Protein AF-A0A660XHB3-F1 (afdb_monomer)

Mean predicted aligned error: 6.77 Å

Structure (mmCIF, N/CA/C/O backbone):
data_AF-A0A660XHB3-F1
#
_entry.id   AF-A0A660XHB3-F1
#
loop_
_atom_site.group_PDB
_atom_site.id
_atom_site.type_symbol
_atom_site.label_atom_id
_atom_site.label_alt_id
_atom_site.label_comp_id
_atom_site.label_asym_id
_atom_site.label_entity_id
_atom_site.label_seq_id
_atom_site.pdbx_PDB_ins_code
_atom_site.Cartn_x
_atom_site.Cartn_y
_atom_site.Cartn_z
_atom_site.occupancy
_atom_site.B_iso_or_equiv
_atom_site.auth_seq_id
_atom_site.auth_comp_id
_atom_site.auth_asym_id
_atom_site.auth_atom_id
_atom_site.pdbx_PDB_model_num
ATOM 1 N N . MET A 1 1 ? -31.952 -1.035 19.970 1.00 78.12 1 MET A N 1
ATOM 2 C CA . MET A 1 1 ? -30.535 -1.435 19.932 1.00 78.12 1 MET A CA 1
ATOM 3 C C . MET A 1 1 ? -29.750 -0.550 20.889 1.00 78.12 1 MET A C 1
ATOM 5 O O . MET A 1 1 ? -30.081 0.628 20.996 1.00 78.12 1 MET A O 1
ATOM 9 N N . LYS A 1 2 ? -28.794 -1.115 21.624 1.00 84.69 2 LYS A N 1
ATOM 10 C CA . LYS A 1 2 ? -27.972 -0.428 22.631 1.00 84.69 2 LYS A CA 1
ATOM 11 C C . LYS A 1 2 ? -26.669 0.058 21.999 1.00 84.69 2 LYS A C 1
ATOM 13 O O . LYS A 1 2 ? -26.071 -0.654 21.197 1.00 84.69 2 LYS A O 1
ATOM 18 N N . THR A 1 3 ? -26.207 1.243 22.386 1.00 86.94 3 THR A N 1
ATOM 19 C CA . THR A 1 3 ? -24.963 1.832 21.870 1.00 86.94 3 THR A CA 1
ATOM 20 C C . THR A 1 3 ? -24.164 2.470 22.990 1.00 86.94 3 THR A C 1
ATOM 22 O O . THR A 1 3 ? -24.747 3.154 23.839 1.00 86.94 3 THR A O 1
ATOM 25 N N . SER A 1 4 ? -22.845 2.330 22.923 1.00 92.50 4 SER A N 1
ATOM 26 C CA . SER A 1 4 ? -21.916 3.070 23.775 1.00 92.50 4 SER A CA 1
ATOM 27 C C . SER A 1 4 ? -20.912 3.811 22.916 1.00 92.50 4 SER A C 1
ATOM 29 O O . SER A 1 4 ? -20.425 3.270 21.924 1.00 92.50 4 SER A O 1
ATOM 31 N N . ILE A 1 5 ? -20.590 5.032 23.327 1.00 95.44 5 ILE A N 1
ATOM 32 C CA . ILE A 1 5 ? -19.489 5.811 22.770 1.00 95.44 5 ILE A CA 1
ATOM 33 C C . ILE A 1 5 ? -18.332 5.730 23.752 1.00 95.44 5 ILE A C 1
ATOM 35 O O . ILE A 1 5 ? -18.497 6.018 24.939 1.00 95.44 5 ILE A O 1
ATOM 39 N N . LEU A 1 6 ? -17.180 5.306 23.262 1.00 95.00 6 LEU A N 1
ATOM 40 C CA . LEU A 1 6 ? -15.989 5.143 24.067 1.00 95.00 6 LEU A CA 1
ATOM 41 C C . LEU A 1 6 ? -15.092 6.374 23.966 1.00 95.00 6 LEU A C 1
ATOM 43 O O . LEU A 1 6 ? -14.787 6.822 22.872 1.00 95.00 6 LEU A O 1
ATOM 47 N N . PHE A 1 7 ? -14.589 6.859 25.094 1.00 94.38 7 PHE A N 1
ATOM 48 C CA . PHE A 1 7 ? -13.520 7.850 25.129 1.00 94.38 7 PHE A CA 1
ATOM 49 C C . PHE A 1 7 ? -12.374 7.365 26.007 1.00 94.38 7 PHE A C 1
ATOM 51 O O . PHE A 1 7 ? -12.594 6.719 27.033 1.00 94.38 7 PHE A O 1
ATOM 58 N N . ILE A 1 8 ? -11.151 7.715 25.617 1.00 92.56 8 ILE A N 1
ATOM 59 C CA . ILE A 1 8 ? -9.947 7.437 26.394 1.00 92.56 8 ILE A CA 1
ATOM 60 C C . ILE A 1 8 ? -9.365 8.753 26.889 1.00 92.56 8 ILE A C 1
ATOM 62 O O . ILE A 1 8 ? -9.143 9.668 26.103 1.00 92.56 8 ILE A O 1
ATOM 66 N N . ALA A 1 9 ? -9.136 8.835 28.195 1.00 93.19 9 ALA A N 1
ATOM 67 C CA . ALA A 1 9 ? -8.546 9.974 28.871 1.00 93.19 9 ALA A CA 1
ATOM 68 C C . ALA A 1 9 ? -7.158 9.613 29.377 1.00 93.19 9 ALA A C 1
ATOM 70 O O . ALA A 1 9 ? -7.010 8.657 30.132 1.00 93.19 9 ALA A O 1
ATOM 71 N N . SER A 1 10 ? -6.159 10.412 29.023 1.00 92.00 10 SER A N 1
ATOM 72 C CA . SER A 1 10 ? -4.775 10.180 29.423 1.00 92.00 10 SER A CA 1
ATOM 73 C C . SER A 1 10 ? -4.049 11.494 29.631 1.00 92.00 10 SER A C 1
ATOM 75 O O . SER A 1 10 ? -4.343 12.490 28.972 1.00 92.00 10 SER A O 1
ATOM 77 N N . LYS A 1 11 ? -3.072 11.499 30.540 1.00 90.31 11 LYS A N 1
ATOM 78 C CA . LYS A 1 11 ? -2.203 12.667 30.745 1.00 90.31 11 LYS A CA 1
ATOM 79 C C . LYS A 1 11 ? -1.270 12.915 29.563 1.00 90.31 11 LYS A C 1
ATOM 81 O O . LYS A 1 11 ? -0.800 14.035 29.409 1.00 90.31 11 LYS A O 1
ATOM 86 N N . SER A 1 12 ? -1.029 11.888 28.752 1.00 90.12 12 SER A N 1
ATOM 87 C CA . SER A 1 12 ? -0.174 11.968 27.572 1.00 90.12 12 SER A CA 1
ATOM 88 C C . SER A 1 12 ? -0.901 12.522 26.343 1.00 90.12 12 SER A C 1
ATOM 90 O O . SER A 1 12 ? -0.272 12.653 25.301 1.00 90.12 12 SER A O 1
ATOM 92 N N . ASP A 1 13 ? -2.198 12.851 26.435 1.00 90.88 13 ASP A N 1
ATOM 93 C CA . ASP A 1 13 ? -2.937 13.470 25.328 1.00 90.88 13 ASP A CA 1
ATOM 94 C C . ASP A 1 13 ? -2.405 14.895 25.048 1.00 90.88 13 ASP A C 1
ATOM 96 O O . ASP A 1 13 ? -2.606 15.798 25.871 1.00 90.88 13 ASP A O 1
ATOM 100 N N . PRO A 1 14 ? -1.771 15.146 23.883 1.00 90.19 14 PRO A N 1
ATOM 101 C CA . PRO A 1 14 ? -1.201 16.449 23.541 1.00 90.19 14 PRO A CA 1
ATOM 102 C C . PRO A 1 14 ? -2.255 17.531 23.252 1.00 90.19 14 PRO A C 1
ATOM 104 O O . PRO A 1 14 ? -1.892 18.694 23.050 1.00 90.19 14 PRO A O 1
ATOM 107 N N . ASN A 1 15 ? -3.539 17.163 23.199 1.00 90.94 15 ASN A N 1
ATOM 108 C CA . ASN A 1 15 ? -4.671 18.067 22.980 1.00 90.94 15 ASN A CA 1
ATOM 109 C C . ASN A 1 15 ? -5.307 18.550 24.294 1.00 90.94 15 ASN A C 1
ATOM 111 O O . ASN A 1 15 ? -6.073 19.514 24.291 1.00 90.94 15 ASN A O 1
ATOM 115 N N . GLY A 1 16 ? -4.967 17.913 25.419 1.00 90.88 16 GLY A N 1
ATOM 116 C CA . GLY A 1 16 ? -5.425 18.287 26.753 1.00 90.88 16 GLY A CA 1
ATOM 117 C C . GLY A 1 16 ? -6.802 17.732 27.141 1.00 90.88 16 GLY A C 1
ATOM 118 O O . GLY A 1 16 ? -7.734 17.612 26.344 1.00 90.88 16 GLY A O 1
ATOM 119 N N . LEU A 1 17 ? -6.953 17.444 28.437 1.00 92.50 17 LEU A N 1
ATOM 120 C CA . LEU A 1 17 ? -8.154 16.816 29.003 1.00 92.50 17 LEU A CA 1
ATOM 121 C C . LEU A 1 17 ? -9.414 17.699 28.931 1.00 92.50 17 LEU A C 1
ATOM 123 O O . LEU A 1 17 ? -10.524 17.168 28.877 1.00 92.50 17 LEU A O 1
ATOM 127 N N . ASP A 1 18 ? -9.272 19.027 28.898 1.00 92.31 18 ASP A N 1
ATOM 128 C CA . ASP A 1 18 ? -10.411 19.952 28.819 1.00 92.31 18 ASP A CA 1
ATOM 129 C C . ASP A 1 18 ? -11.141 19.863 27.472 1.00 92.31 18 ASP A C 1
ATOM 131 O O . ASP A 1 18 ? -12.378 19.895 27.425 1.00 92.31 18 ASP A O 1
ATOM 135 N N . GLN A 1 19 ? -10.398 19.669 26.375 1.00 91.94 19 GLN A N 1
ATOM 136 C CA . GLN A 1 19 ? -10.985 19.434 25.054 1.00 91.94 19 GLN A CA 1
ATOM 137 C C . GLN A 1 19 ? -11.798 18.135 25.051 1.00 91.94 19 GLN A C 1
ATOM 139 O O . GLN A 1 19 ? -12.943 18.106 24.583 1.00 91.94 19 GLN A O 1
ATOM 144 N N . LEU A 1 20 ? -11.228 17.063 25.606 1.00 93.69 20 LEU A N 1
ATOM 145 C CA . LEU A 1 20 ? -11.893 15.769 25.712 1.00 93.69 20 LEU A CA 1
ATOM 146 C C . LEU A 1 20 ? -13.160 15.859 26.573 1.00 93.69 20 LEU A C 1
ATOM 148 O O . LEU A 1 20 ? -14.228 15.397 26.163 1.00 93.69 20 LEU A O 1
ATOM 152 N N . LYS A 1 21 ? -13.080 16.524 27.732 1.00 94.00 21 LYS A N 1
ATOM 153 C CA . LYS A 1 21 ? -14.231 16.754 28.616 1.00 94.00 21 LYS A CA 1
ATOM 154 C C . LYS A 1 21 ? -15.351 17.509 27.901 1.00 94.00 21 LYS A C 1
ATOM 156 O O . LYS A 1 21 ? -16.509 17.095 27.982 1.00 94.00 21 LYS A O 1
ATOM 161 N N . THR A 1 22 ? -15.005 18.567 27.170 1.00 93.25 22 THR A N 1
ATOM 162 C CA . THR A 1 22 ? -15.951 19.359 26.367 1.00 93.25 22 THR A CA 1
ATOM 163 C C . THR A 1 22 ? -16.611 18.504 25.284 1.00 93.25 22 THR A C 1
ATOM 165 O O . THR A 1 22 ? -17.827 18.553 25.099 1.00 93.25 22 THR A O 1
ATOM 168 N N . THR A 1 23 ? -15.830 17.663 24.606 1.00 94.12 23 THR A N 1
ATOM 169 C CA . THR A 1 23 ? -16.324 16.741 23.572 1.00 94.12 23 THR A CA 1
ATOM 170 C C . THR A 1 23 ? -17.323 15.734 24.142 1.00 94.12 23 THR A C 1
ATOM 172 O O . THR A 1 23 ? -18.396 15.531 23.565 1.00 94.12 23 THR A O 1
ATOM 175 N N . ILE A 1 24 ? -17.026 15.152 25.308 1.00 95.56 24 ILE A N 1
ATOM 176 C CA . ILE A 1 24 ? -17.919 14.214 26.002 1.00 95.56 24 ILE A CA 1
ATOM 177 C C . ILE A 1 24 ? -19.218 14.908 26.429 1.00 95.56 24 ILE A C 1
ATOM 179 O O . ILE A 1 24 ? -20.302 14.389 26.163 1.00 95.56 24 ILE A O 1
ATOM 183 N N . GLN A 1 25 ? -19.129 16.088 27.054 1.00 95.06 25 GLN A N 1
ATOM 184 C CA . GLN A 1 25 ? -20.309 16.855 27.475 1.00 95.06 25 GLN A CA 1
ATOM 185 C C . GLN A 1 25 ? -21.210 17.187 26.287 1.00 95.06 25 GLN A C 1
ATOM 187 O O . GLN A 1 25 ? -22.397 16.869 26.314 1.00 95.06 25 GLN A O 1
ATOM 192 N N . ARG A 1 26 ? -20.631 17.722 25.208 1.00 95.00 26 ARG A N 1
ATOM 193 C CA . ARG A 1 26 ? -21.361 18.026 23.975 1.00 95.00 26 ARG A CA 1
ATOM 194 C C . ARG A 1 26 ? -22.016 16.781 23.382 1.00 95.00 26 ARG A C 1
ATOM 196 O O . ARG A 1 26 ? -23.163 16.843 22.950 1.00 95.00 26 ARG A O 1
ATOM 203 N N . THR A 1 27 ? -21.321 15.646 23.381 1.00 95.19 27 THR A N 1
ATOM 204 C CA . THR A 1 27 ? -21.877 14.372 22.901 1.00 95.19 27 THR A CA 1
ATOM 205 C C . THR A 1 27 ? -23.100 13.966 23.721 1.00 95.19 27 THR A C 1
ATOM 207 O O . THR A 1 27 ? -24.143 13.648 23.154 1.00 95.19 27 THR A O 1
ATOM 210 N N . LEU A 1 28 ? -23.018 14.030 25.051 1.00 95.19 28 LEU A N 1
ATOM 211 C CA . LEU A 1 28 ? -24.138 13.712 25.941 1.00 95.19 28 LEU A CA 1
ATOM 212 C C . LEU A 1 28 ? -25.324 14.669 25.751 1.00 95.19 28 LEU A C 1
ATOM 214 O O . LEU A 1 28 ? -26.469 14.224 25.782 1.00 95.19 28 LEU A O 1
ATOM 218 N N . GLU A 1 29 ? -25.067 15.955 25.510 1.00 95.44 29 GLU A N 1
ATOM 219 C CA . GLU A 1 29 ? -26.102 16.970 25.257 1.00 95.44 29 GLU A CA 1
ATOM 220 C C . GLU A 1 29 ? -26.845 16.770 23.937 1.00 95.44 29 GLU A C 1
ATOM 222 O O . GLU A 1 29 ? -28.028 17.087 23.851 1.00 95.44 29 GLU A O 1
ATOM 227 N N . ASN A 1 30 ? -26.171 16.232 22.920 1.00 95.56 30 ASN A N 1
ATOM 228 C CA . ASN A 1 30 ? -26.713 16.108 21.564 1.00 95.56 30 ASN A CA 1
ATOM 229 C C . ASN A 1 30 ? -27.188 14.684 21.217 1.00 95.56 30 ASN A C 1
ATOM 231 O O . ASN A 1 30 ? -27.621 14.422 20.089 1.00 95.56 30 ASN A O 1
ATOM 235 N N . THR A 1 31 ? -27.124 13.754 22.173 1.00 94.06 31 THR A N 1
ATOM 236 C CA . THR A 1 31 ? -27.539 12.353 22.005 1.00 94.06 31 THR A CA 1
ATOM 237 C C . THR A 1 31 ? -28.646 11.966 22.982 1.00 94.06 31 THR A C 1
ATOM 239 O O . THR A 1 31 ? -28.747 12.512 24.081 1.00 94.06 31 THR A O 1
ATOM 242 N N . SER A 1 32 ? -29.471 10.996 22.581 1.00 89.06 32 SER A N 1
ATOM 243 C CA . SER A 1 32 ? -30.588 10.489 23.389 1.00 89.06 32 SER A CA 1
ATOM 244 C C . SER A 1 32 ? -30.149 9.889 24.732 1.00 89.06 32 SER A C 1
ATOM 246 O O . SER A 1 32 ? -29.011 9.447 24.887 1.00 89.06 32 SER A O 1
ATOM 248 N N . GLU A 1 33 ? -31.082 9.762 25.679 1.00 85.62 33 GLU A N 1
ATOM 249 C CA . GLU A 1 33 ? -30.834 9.131 26.987 1.00 85.62 33 GLU A CA 1
ATOM 250 C C . GLU A 1 33 ? -30.360 7.670 26.892 1.00 85.62 33 GLU A C 1
ATOM 252 O O . GLU A 1 33 ? -29.660 7.186 27.780 1.00 85.62 33 GLU A O 1
ATOM 257 N N . ASN A 1 34 ? -30.669 6.990 25.784 1.00 84.38 34 ASN A N 1
ATOM 258 C CA . ASN A 1 34 ? -30.240 5.615 25.517 1.00 84.38 34 ASN A CA 1
ATOM 259 C C . ASN A 1 34 ? -28.763 5.505 25.103 1.00 84.38 34 ASN A C 1
ATOM 261 O O . ASN A 1 34 ? -28.217 4.401 25.062 1.00 84.38 34 ASN A O 1
ATOM 265 N N . THR A 1 35 ? -28.109 6.624 24.786 1.00 89.25 35 THR A N 1
ATOM 266 C CA . THR A 1 35 ? -26.690 6.654 24.428 1.00 89.25 35 THR A CA 1
ATOM 267 C C . THR A 1 35 ? -25.849 6.733 25.696 1.00 89.25 35 THR A C 1
ATOM 269 O O .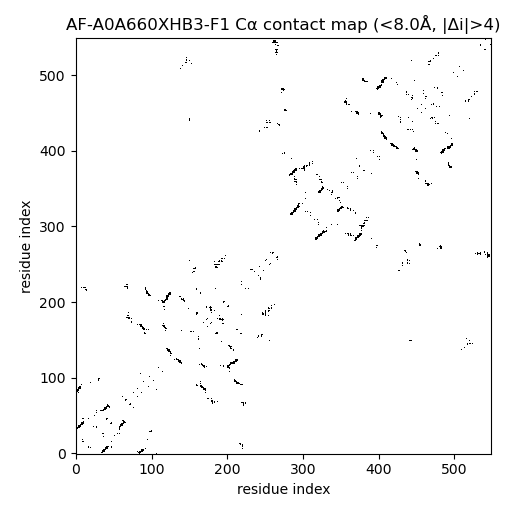 THR A 1 35 ? -25.853 7.757 26.393 1.00 89.25 35 THR A O 1
ATOM 272 N N . LYS A 1 36 ? -25.112 5.653 25.973 1.00 93.31 36 LYS A N 1
ATOM 273 C CA . LYS A 1 36 ? -24.136 5.586 27.062 1.00 93.31 36 LYS A CA 1
ATOM 274 C C . LYS A 1 36 ? -22.763 6.057 26.594 1.00 93.31 36 LYS A C 1
ATOM 276 O O . LYS A 1 36 ? -22.396 5.896 25.432 1.00 93.31 36 LYS A O 1
ATOM 281 N N . VAL A 1 37 ? -21.998 6.610 27.521 1.00 94.81 37 VAL A N 1
ATOM 282 C CA . VAL A 1 37 ? -20.594 6.959 27.337 1.00 94.81 37 VAL A CA 1
ATOM 283 C C . VAL A 1 37 ? -19.759 6.110 28.282 1.00 94.81 37 VAL A C 1
ATOM 285 O O . VAL A 1 37 ? -20.022 6.074 29.484 1.00 94.81 37 VAL A O 1
ATOM 288 N N . VAL A 1 38 ? -18.750 5.438 27.740 1.00 95.06 38 VAL A N 1
ATOM 289 C CA . VAL A 1 38 ? -17.743 4.720 28.520 1.00 95.06 38 VAL A CA 1
ATOM 290 C C . VAL A 1 38 ? -16.453 5.525 28.467 1.00 95.06 38 VAL A C 1
ATOM 292 O O . VAL A 1 38 ? -15.982 5.863 27.385 1.00 95.06 38 VAL A O 1
ATOM 295 N N . ILE A 1 39 ? -15.893 5.855 29.627 1.00 94.06 39 ILE A N 1
ATOM 296 C CA . ILE A 1 39 ? -14.625 6.578 29.741 1.00 94.06 39 ILE A CA 1
ATOM 297 C C . ILE A 1 39 ? -13.586 5.638 30.340 1.00 94.06 39 ILE A C 1
ATOM 299 O O . ILE A 1 39 ? -13.764 5.142 31.454 1.00 94.06 39 ILE A O 1
ATOM 303 N N . VAL A 1 40 ? -12.483 5.442 29.628 1.00 93.25 40 VAL A N 1
ATOM 304 C CA . VAL A 1 40 ? -11.298 4.755 30.145 1.00 93.25 40 VAL A CA 1
ATOM 305 C C . VAL A 1 40 ? -10.297 5.809 30.564 1.00 93.25 40 VAL A C 1
ATOM 307 O O . VAL A 1 40 ? -9.858 6.602 29.736 1.00 93.25 40 VAL A O 1
ATOM 310 N N . SER A 1 41 ? -9.950 5.841 31.844 1.00 92.44 41 SER A N 1
ATOM 311 C CA . SER A 1 41 ? -8.919 6.748 32.348 1.00 92.44 41 SER A CA 1
ATOM 312 C C . SER A 1 41 ? -7.589 6.012 32.510 1.00 92.44 41 SER A C 1
ATOM 314 O O . SER A 1 41 ? -7.467 5.104 33.333 1.00 92.44 41 SER A O 1
ATOM 316 N N . GLU A 1 42 ? -6.590 6.413 31.734 1.00 90.44 42 GLU A N 1
ATOM 317 C CA . GLU A 1 42 ? -5.248 5.839 31.746 1.00 90.44 42 GLU A CA 1
ATOM 318 C C . GLU A 1 42 ? -4.468 6.242 32.996 1.00 90.44 42 GLU A C 1
ATOM 320 O O . GLU A 1 42 ? -4.306 7.426 33.294 1.00 90.44 42 GLU A O 1
ATOM 325 N N . GLY A 1 43 ? -3.974 5.265 33.751 1.00 84.31 43 GLY A N 1
ATOM 326 C CA . GLY A 1 43 ? -3.089 5.478 34.899 1.00 84.31 43 GLY A CA 1
ATOM 327 C C . GLY A 1 43 ? -3.725 6.145 36.128 1.00 84.31 43 GLY A C 1
ATOM 328 O O . GLY A 1 43 ? -3.125 6.138 37.201 1.00 84.31 43 GLY A O 1
ATOM 329 N N . SER A 1 44 ? -4.933 6.716 36.042 1.00 85.19 44 SER A N 1
ATOM 330 C CA . SER A 1 44 ? -5.609 7.315 37.201 1.00 85.19 44 SER A CA 1
ATOM 331 C C . SER A 1 44 ? -7.129 7.335 37.073 1.00 85.19 44 SER A C 1
ATOM 333 O O . SER A 1 44 ? -7.677 7.765 36.067 1.00 85.19 44 SER A O 1
ATOM 335 N N . ASN A 1 45 ? -7.829 6.999 38.158 1.00 83.62 45 ASN A N 1
ATOM 336 C CA . ASN A 1 45 ? -9.290 7.098 38.269 1.00 83.62 45 ASN A CA 1
ATOM 337 C C . ASN A 1 45 ? -9.834 8.539 38.378 1.00 83.62 45 ASN A C 1
ATOM 339 O O . ASN A 1 45 ? -11.046 8.733 38.489 1.00 83.62 45 ASN A O 1
ATOM 343 N N . ASN A 1 46 ? -8.961 9.551 38.386 1.00 80.75 46 ASN A N 1
ATOM 344 C CA . ASN A 1 46 ? -9.319 10.943 38.664 1.00 80.75 46 ASN A CA 1
ATOM 345 C C . ASN A 1 46 ? -9.184 11.885 37.459 1.00 80.75 46 ASN A C 1
ATOM 347 O O . ASN A 1 46 ? -9.427 13.078 37.629 1.00 80.75 46 ASN A O 1
ATOM 351 N N . LEU A 1 47 ? -8.812 11.392 36.270 1.00 85.44 47 LEU A N 1
ATOM 352 C CA . LEU A 1 47 ? -8.497 12.259 35.123 1.00 85.44 47 LEU A CA 1
ATOM 353 C C . LEU A 1 47 ? -9.690 13.084 34.634 1.00 85.44 47 LEU A C 1
ATOM 355 O O . LEU A 1 47 ? -9.558 14.284 34.416 1.00 85.44 47 LEU A O 1
ATOM 359 N N . LEU A 1 48 ? -10.860 12.461 34.493 1.00 83.19 48 LEU A N 1
ATOM 360 C CA . LEU A 1 48 ? -12.082 13.129 34.046 1.00 83.19 48 LEU A CA 1
ATOM 361 C C . LEU A 1 48 ? -13.188 12.984 35.086 1.00 83.19 48 LEU A C 1
ATOM 363 O O . LEU A 1 48 ? -14.074 12.144 34.967 1.00 83.19 48 LEU A O 1
ATOM 367 N N . LYS A 1 49 ? -13.146 13.823 36.122 1.00 76.88 49 LYS A N 1
ATOM 368 C CA . LYS A 1 49 ? -14.205 13.896 37.138 1.00 76.88 49 LYS A CA 1
ATOM 369 C C . LYS A 1 49 ? -15.128 15.099 36.936 1.00 76.88 49 LYS A C 1
ATOM 371 O O . LYS A 1 49 ? -14.832 16.038 36.187 1.00 76.88 49 LYS A O 1
ATOM 376 N N . ASN A 1 50 ? -16.246 15.075 37.663 1.00 82.38 50 ASN A N 1
ATOM 377 C CA . ASN A 1 50 ? -17.182 16.194 37.801 1.00 82.38 50 ASN A CA 1
ATOM 378 C C . ASN A 1 50 ? -17.897 16.547 36.486 1.00 82.38 50 ASN A C 1
ATOM 380 O O . ASN A 1 50 ? -17.820 17.680 36.002 1.00 82.38 50 ASN A O 1
ATOM 384 N N . PHE A 1 51 ? -18.565 15.561 35.885 1.00 88.12 51 PHE A N 1
ATOM 385 C CA . PHE A 1 51 ? -19.596 15.824 34.880 1.00 88.12 51 PHE A CA 1
ATOM 386 C C . PHE A 1 51 ? -20.888 16.292 35.573 1.00 88.12 51 PHE A C 1
ATOM 388 O O . PHE A 1 51 ? -21.129 15.889 36.712 1.00 88.12 51 PHE A O 1
ATOM 395 N N . PRO A 1 52 ? -21.722 17.124 34.919 1.00 89.94 52 PRO A N 1
ATOM 396 C CA . PRO A 1 52 ? -23.028 17.511 35.452 1.00 89.94 52 PRO A CA 1
ATOM 397 C C . PRO A 1 52 ? -23.849 16.297 35.919 1.00 89.94 52 PRO A C 1
ATOM 399 O O . PRO A 1 52 ? -23.922 15.303 35.197 1.00 89.94 52 PRO A O 1
ATOM 402 N N . GLU A 1 53 ? -24.512 16.389 37.080 1.00 88.12 53 GLU A N 1
ATOM 403 C CA . GLU A 1 53 ? -25.265 15.266 37.681 1.00 88.12 53 GLU A CA 1
ATOM 404 C C . GLU A 1 53 ? -26.313 14.667 36.725 1.00 88.12 53 GLU A C 1
ATOM 406 O O . GLU A 1 53 ? -26.507 13.453 36.714 1.00 88.12 53 GLU A O 1
ATOM 411 N N . LYS A 1 54 ? -26.894 15.482 35.827 1.00 91.44 54 LYS A N 1
ATOM 412 C CA . LYS A 1 54 ? -27.817 15.024 34.769 1.00 91.44 54 LYS A CA 1
ATOM 413 C C . LYS A 1 54 ? -27.244 13.924 33.859 1.00 91.44 54 LYS A C 1
ATOM 415 O O . LYS A 1 54 ? -28.008 13.193 33.241 1.00 91.44 54 LYS A O 1
ATOM 420 N N . PHE A 1 55 ? -25.920 13.783 33.763 1.00 92.00 55 PHE A N 1
ATOM 421 C CA . PHE A 1 55 ? -25.266 12.780 32.914 1.00 92.00 55 PHE A CA 1
ATOM 422 C C . PHE A 1 55 ? -24.753 11.553 33.660 1.00 92.00 55 PHE A C 1
ATOM 424 O O . PHE A 1 55 ? -24.300 10.601 33.026 1.00 92.00 55 PHE A O 1
ATOM 431 N N . LYS A 1 56 ? -24.836 11.534 34.990 1.00 88.00 56 LYS A N 1
ATOM 432 C CA . LYS A 1 56 ? -24.204 10.508 35.826 1.00 88.00 56 LYS A CA 1
ATOM 433 C C . LYS A 1 56 ? -24.660 9.085 35.502 1.00 88.00 56 LYS A C 1
ATOM 435 O O . LYS A 1 56 ? -23.840 8.179 35.487 1.00 88.00 56 LYS A O 1
ATOM 440 N N . LEU A 1 57 ? -25.939 8.897 35.171 1.00 89.88 57 LEU A N 1
ATOM 441 C CA . LEU A 1 57 ? -26.499 7.589 34.795 1.00 89.88 57 LEU A CA 1
ATOM 442 C C . LEU A 1 57 ? -26.115 7.133 33.378 1.00 89.88 57 LEU A C 1
ATOM 444 O O . LEU A 1 57 ? -26.284 5.964 33.033 1.00 89.88 57 LEU A O 1
ATOM 448 N N . ARG A 1 58 ? -25.611 8.051 32.549 1.00 92.25 58 ARG A N 1
ATOM 449 C CA . ARG A 1 58 ? -25.205 7.790 31.163 1.00 92.25 58 ARG A CA 1
ATOM 450 C C . ARG A 1 58 ? -23.704 7.565 31.025 1.00 92.25 58 ARG A C 1
ATOM 452 O O . ARG A 1 58 ? -23.269 7.157 29.953 1.00 92.25 58 ARG A O 1
ATOM 459 N N . ILE A 1 59 ? -22.926 7.813 32.076 1.00 92.88 59 ILE A N 1
ATOM 460 C CA . ILE A 1 59 ? -21.472 7.672 32.070 1.00 92.88 59 ILE A CA 1
ATOM 461 C C . ILE A 1 59 ? -21.087 6.436 32.880 1.00 92.88 59 ILE A C 1
ATOM 463 O O . ILE A 1 59 ? -21.471 6.284 34.035 1.00 92.88 59 ILE A O 1
ATOM 467 N N . SER A 1 60 ? -20.293 5.559 32.279 1.00 92.12 60 SER A N 1
ATOM 468 C CA . SER A 1 60 ? -19.569 4.496 32.972 1.00 92.12 60 SER A CA 1
ATOM 469 C C . SER A 1 60 ? -18.080 4.798 32.879 1.00 92.12 60 SER A C 1
ATOM 471 O O . SER A 1 60 ? -17.595 5.199 31.823 1.00 92.12 60 SER A O 1
ATOM 473 N N . MET A 1 61 ? -17.353 4.645 33.981 1.00 90.38 61 MET A N 1
ATOM 474 C CA . MET A 1 61 ? -15.921 4.921 34.028 1.00 90.38 61 MET A CA 1
ATOM 475 C C . MET A 1 61 ? -15.170 3.685 34.494 1.00 90.38 61 MET A C 1
ATOM 477 O O . MET A 1 61 ? -15.574 3.049 35.465 1.00 90.38 61 MET A O 1
ATOM 481 N N . THR A 1 62 ? -14.053 3.412 33.835 1.00 91.94 62 THR A N 1
ATOM 482 C CA . THR A 1 62 ? -13.035 2.475 34.302 1.00 91.94 62 THR A CA 1
ATOM 483 C C . THR A 1 62 ? -11.666 3.145 34.255 1.00 91.94 62 THR A C 1
ATOM 485 O O . THR A 1 62 ? -11.492 4.202 33.635 1.00 91.94 62 THR A O 1
ATOM 488 N N . TYR A 1 63 ? -10.699 2.575 34.961 1.00 91.69 63 TYR A N 1
ATOM 489 C CA . TYR A 1 63 ? -9.336 3.082 35.001 1.00 91.69 63 TYR A CA 1
ATOM 490 C C . TYR A 1 63 ? -8.334 1.939 35.035 1.00 91.69 63 TYR A C 1
ATOM 492 O O . TYR A 1 63 ? -8.599 0.870 35.581 1.00 91.69 63 TYR A O 1
ATOM 500 N N . GLY A 1 64 ? -7.156 2.190 34.485 1.00 89.81 64 GLY A N 1
ATOM 501 C CA . GLY A 1 64 ? -6.080 1.218 34.489 1.00 89.81 64 GLY A CA 1
ATOM 502 C C . GLY A 1 64 ? -4.905 1.678 33.656 1.00 89.81 64 GLY A C 1
ATOM 503 O O . GLY A 1 64 ? -4.967 2.697 32.973 1.00 89.81 64 GLY A O 1
ATOM 504 N N . THR A 1 65 ? -3.837 0.902 33.721 1.00 90.06 65 THR A N 1
ATOM 505 C CA . THR A 1 65 ? -2.695 1.030 32.822 1.00 90.06 65 THR A CA 1
ATOM 506 C C . THR A 1 65 ? -2.813 -0.059 31.767 1.00 90.06 65 THR A C 1
ATOM 508 O O . THR A 1 65 ? -3.098 -1.214 32.094 1.00 90.06 65 THR A O 1
ATOM 511 N N . TYR A 1 66 ? -2.654 0.308 30.503 1.00 92.50 66 TYR A N 1
ATOM 512 C CA . TYR A 1 66 ? -2.764 -0.612 29.380 1.00 92.50 66 TYR A CA 1
ATOM 513 C C . TYR A 1 66 ? -1.625 -0.366 28.404 1.00 92.50 66 TYR A C 1
ATOM 515 O O . TYR A 1 66 ? -1.184 0.762 28.208 1.00 92.50 66 TYR A O 1
ATOM 523 N N . LYS A 1 67 ? -1.181 -1.450 27.767 1.00 91.69 67 LYS A N 1
ATOM 524 C CA . LYS A 1 67 ? -0.118 -1.414 26.763 1.00 91.69 67 LYS A CA 1
ATOM 525 C C . LYS A 1 67 ? -0.485 -0.518 25.578 1.00 91.69 67 LYS A C 1
ATOM 527 O O . LYS A 1 67 ? 0.337 0.252 25.110 1.00 91.69 67 LYS A O 1
ATOM 532 N N . ASN A 1 68 ? -1.714 -0.648 25.081 1.00 92.19 68 ASN A N 1
ATOM 533 C CA . ASN A 1 68 ? -2.202 0.051 23.898 1.00 92.19 68 ASN A CA 1
ATOM 534 C C . ASN A 1 68 ? -3.733 0.157 23.899 1.00 92.19 68 ASN A C 1
ATOM 536 O O . ASN A 1 68 ? -4.421 -0.407 24.760 1.00 92.19 68 ASN A O 1
ATOM 540 N N . PHE A 1 69 ? -4.255 0.859 22.893 1.00 91.62 69 PHE A N 1
ATOM 541 C CA . PHE A 1 69 ? -5.683 1.038 22.654 1.00 91.62 69 PHE A CA 1
ATOM 542 C C . PHE A 1 69 ? -6.461 -0.289 22.653 1.00 91.62 69 PHE A C 1
ATOM 544 O O . PHE A 1 69 ? -7.486 -0.402 23.324 1.00 91.62 69 PHE A O 1
ATOM 551 N N . SER A 1 70 ? -5.974 -1.312 21.944 1.00 93.75 70 SER A N 1
ATOM 552 C CA . SER A 1 70 ? -6.638 -2.619 21.838 1.00 93.75 70 SER A CA 1
ATOM 553 C C . SER A 1 70 ? -6.853 -3.285 23.200 1.00 93.75 70 SER A C 1
ATOM 555 O O . SER A 1 70 ? -7.974 -3.701 23.509 1.00 93.75 70 SER A O 1
ATOM 557 N N . ARG A 1 71 ? -5.821 -3.319 24.058 1.00 94.38 71 ARG A N 1
ATOM 558 C CA . ARG A 1 71 ? -5.933 -3.870 25.421 1.00 94.38 71 ARG A CA 1
ATOM 559 C C . ARG A 1 71 ? -6.972 -3.117 26.252 1.00 94.38 71 ARG A C 1
ATOM 561 O O . ARG A 1 71 ? -7.708 -3.749 27.010 1.00 94.38 71 ARG A O 1
ATOM 568 N N . ALA A 1 72 ? -7.059 -1.792 26.104 1.00 93.31 72 ALA A N 1
ATOM 569 C CA . ALA A 1 72 ? -8.069 -0.995 26.797 1.00 93.31 72 ALA A CA 1
ATOM 570 C C . ALA A 1 72 ? -9.491 -1.452 26.427 1.00 93.31 72 ALA A C 1
ATOM 572 O O . ALA A 1 72 ? -10.304 -1.682 27.317 1.00 93.31 72 ALA A O 1
ATOM 573 N N . ILE A 1 73 ? -9.780 -1.673 25.139 1.00 94.12 73 ILE A N 1
ATOM 574 C CA . ILE A 1 73 ? -11.092 -2.168 24.682 1.00 94.12 73 ILE A CA 1
ATOM 575 C C . ILE A 1 73 ? -11.425 -3.533 25.280 1.00 94.12 73 ILE A C 1
ATOM 577 O O . ILE A 1 73 ? -12.522 -3.727 25.810 1.00 94.12 73 ILE A O 1
ATOM 581 N N . LEU A 1 74 ? -10.480 -4.471 25.214 1.00 94.50 74 LEU A N 1
ATOM 582 C CA . LEU A 1 74 ? -10.677 -5.827 25.727 1.00 94.50 74 LEU A CA 1
ATOM 583 C C . LEU A 1 74 ? -10.928 -5.827 27.233 1.00 94.50 74 LEU A C 1
ATOM 585 O O . LEU A 1 74 ? -11.804 -6.543 27.708 1.00 94.50 74 LEU A O 1
ATOM 589 N N . LYS A 1 75 ? -10.242 -4.962 27.982 1.00 92.38 75 LYS A N 1
ATOM 590 C CA . LYS A 1 75 ? -10.461 -4.821 29.421 1.00 92.38 75 LYS A CA 1
ATOM 591 C C . LYS A 1 75 ? -11.882 -4.356 29.756 1.00 92.38 75 LYS A C 1
ATOM 593 O O . LYS A 1 75 ? -12.514 -4.904 30.654 1.00 92.38 75 LYS A O 1
ATOM 598 N N . ILE A 1 76 ? -12.413 -3.386 29.015 1.00 92.31 76 ILE A N 1
ATOM 599 C CA . ILE A 1 76 ? -13.794 -2.905 29.198 1.00 92.31 76 ILE A CA 1
ATOM 600 C C . ILE A 1 76 ? -14.802 -4.017 28.871 1.00 92.31 76 ILE A C 1
ATOM 602 O O . ILE A 1 76 ? -15.826 -4.151 29.547 1.00 92.31 76 ILE A O 1
ATOM 606 N N . GLN A 1 77 ? -14.511 -4.821 27.843 1.00 92.69 77 GLN A N 1
ATOM 607 C CA . GLN A 1 77 ? -15.304 -5.999 27.496 1.00 92.69 77 GLN A CA 1
ATOM 608 C C . GLN A 1 77 ? -15.288 -7.037 28.634 1.00 92.69 77 GLN A C 1
ATOM 610 O O . GLN A 1 77 ? -16.352 -7.523 29.015 1.00 92.69 77 GLN A O 1
ATOM 615 N N . GLU A 1 78 ? -14.115 -7.338 29.205 1.00 92.38 78 GLU A N 1
ATOM 616 C CA . GLU A 1 78 ? -13.935 -8.248 30.353 1.00 92.38 78 GLU A CA 1
ATOM 617 C C . GLU A 1 78 ? -14.708 -7.778 31.598 1.00 92.38 78 GLU A C 1
ATOM 619 O O . GLU A 1 78 ? -15.266 -8.593 32.328 1.00 92.38 78 GLU A O 1
ATOM 624 N N . GLU A 1 79 ? -14.781 -6.466 31.827 1.00 92.56 79 GLU A N 1
ATOM 625 C CA . GLU A 1 79 ? -15.530 -5.857 32.937 1.00 92.56 79 GLU A CA 1
ATOM 626 C C . GLU A 1 79 ? -17.050 -5.816 32.706 1.00 92.56 79 GLU A C 1
ATOM 628 O O . GLU A 1 79 ? -17.800 -5.360 33.569 1.00 92.56 79 GLU A O 1
ATOM 633 N N . GLY A 1 80 ? -17.529 -6.281 31.547 1.00 90.44 80 GLY A N 1
ATOM 634 C CA . GLY A 1 80 ? -18.954 -6.299 31.216 1.00 90.44 80 GLY A CA 1
ATOM 635 C C . GLY A 1 80 ? -19.545 -4.911 30.954 1.00 90.44 80 GLY A C 1
ATOM 636 O O . GLY A 1 80 ? -20.765 -4.742 30.971 1.00 90.44 80 GLY A O 1
ATOM 637 N N . LEU A 1 81 ? -18.703 -3.909 30.688 1.00 89.06 81 LEU A N 1
ATOM 638 C CA . LEU A 1 81 ? -19.130 -2.526 30.454 1.00 89.06 81 LEU A CA 1
ATOM 639 C C . LEU A 1 81 ? -19.624 -2.282 29.009 1.00 89.06 81 LEU A C 1
ATOM 641 O O . LEU A 1 81 ? -20.186 -1.225 28.717 1.00 89.06 81 LEU A O 1
ATOM 645 N N . LEU A 1 82 ? -19.469 -3.262 28.109 1.00 86.62 82 LEU A N 1
ATOM 646 C CA . LEU A 1 82 ? -19.895 -3.214 26.701 1.00 86.62 82 LEU A CA 1
ATOM 647 C C . LEU A 1 82 ? -21.111 -4.111 26.416 1.00 86.62 82 LEU A C 1
ATOM 649 O O . LEU A 1 82 ? -21.083 -5.012 25.573 1.00 86.62 82 LEU A O 1
ATOM 653 N N . ASP A 1 83 ? -22.233 -3.840 27.081 1.00 85.50 83 ASP A N 1
ATOM 654 C CA . ASP A 1 83 ? -23.523 -4.422 26.690 1.00 85.50 83 ASP A CA 1
ATOM 655 C C . ASP A 1 83 ? -24.203 -3.599 25.581 1.00 85.50 83 ASP A C 1
ATOM 657 O O . ASP A 1 83 ? -25.157 -2.852 25.816 1.00 85.50 83 ASP A O 1
ATOM 661 N N . VAL A 1 84 ? -23.661 -3.697 24.364 1.00 89.62 84 VAL A N 1
ATOM 662 C CA . VAL A 1 84 ? -24.069 -2.893 23.199 1.00 89.62 84 VAL A CA 1
ATOM 663 C C . VAL A 1 84 ? -24.229 -3.737 21.944 1.00 89.62 84 VAL A C 1
ATOM 665 O O . VAL A 1 84 ? -23.652 -4.810 21.857 1.00 89.62 84 VAL A O 1
ATOM 668 N N . ASP A 1 85 ? -24.979 -3.240 20.962 1.00 91.25 85 ASP A N 1
ATOM 669 C CA . ASP A 1 85 ? -25.013 -3.796 19.605 1.00 91.25 85 ASP A CA 1
ATOM 670 C C . ASP A 1 85 ? -23.848 -3.251 18.761 1.00 91.25 85 ASP A C 1
ATOM 672 O O . ASP A 1 85 ? -23.190 -4.008 18.046 1.00 91.25 85 ASP A O 1
ATOM 676 N N . LEU A 1 86 ? -23.570 -1.948 18.899 1.00 93.62 86 LEU A N 1
ATOM 677 C CA . LEU A 1 86 ? -22.430 -1.249 18.305 1.00 93.62 86 LEU A CA 1
ATOM 678 C C . LEU A 1 86 ? -21.667 -0.454 19.372 1.00 93.62 86 LEU A C 1
ATOM 680 O O . LEU A 1 86 ? -22.272 0.282 20.162 1.00 93.62 86 LEU A O 1
ATOM 684 N N . ILE A 1 87 ? -20.338 -0.550 19.343 1.00 95.12 87 ILE A N 1
ATOM 685 C CA . ILE A 1 87 ? -19.445 0.391 20.022 1.00 95.12 87 ILE A CA 1
ATOM 686 C C . ILE A 1 87 ? -19.016 1.475 19.032 1.00 95.12 87 ILE A C 1
ATOM 688 O O . ILE A 1 87 ? -18.551 1.165 17.940 1.00 95.12 87 ILE A O 1
ATOM 692 N N . PHE A 1 88 ? -19.173 2.737 19.419 1.00 95.88 88 PHE A N 1
ATOM 693 C CA . PHE A 1 88 ? -18.690 3.899 18.681 1.00 95.88 88 PHE A CA 1
ATOM 694 C C . PHE A 1 88 ? -17.353 4.332 19.262 1.00 95.88 88 PHE A C 1
ATOM 696 O O . PHE A 1 88 ? -17.234 4.540 20.472 1.00 95.88 88 PHE A O 1
ATOM 703 N N . ILE A 1 89 ? -16.359 4.475 18.397 1.00 94.25 89 ILE A N 1
ATOM 704 C CA . ILE A 1 89 ? -14.990 4.775 18.783 1.00 94.25 89 ILE A CA 1
ATOM 705 C C . ILE A 1 89 ? -14.532 6.005 17.989 1.00 94.25 89 ILE A C 1
ATOM 707 O O . ILE A 1 89 ? -14.261 5.895 16.791 1.00 94.25 89 ILE A O 1
ATOM 711 N N . PRO A 1 90 ? -14.488 7.187 18.619 1.00 93.06 90 PRO A N 1
ATOM 712 C CA . PRO A 1 90 ? -13.883 8.363 18.036 1.00 93.06 90 PRO A CA 1
ATOM 713 C C . PRO A 1 90 ? -12.351 8.267 18.067 1.00 93.06 90 PRO A C 1
ATOM 715 O O . PRO A 1 90 ? -11.789 7.643 18.970 1.00 93.06 90 PRO A O 1
ATOM 718 N N . THR A 1 91 ? -11.668 8.888 17.103 1.00 90.00 91 THR A N 1
ATOM 719 C CA . THR A 1 91 ? -10.200 9.001 17.127 1.00 90.00 91 THR A CA 1
ATOM 720 C C . THR A 1 91 ? -9.778 9.785 18.374 1.00 90.00 91 THR A C 1
ATOM 722 O O . THR A 1 91 ? -10.253 10.908 18.567 1.00 90.00 91 THR A O 1
ATOM 725 N N . PRO A 1 92 ? -8.892 9.247 19.229 1.00 89.00 92 PRO A N 1
ATOM 726 C CA . PRO A 1 92 ? -8.340 9.992 20.353 1.00 89.00 92 PRO A CA 1
ATOM 727 C C . PRO A 1 92 ? -7.664 11.289 19.895 1.00 89.00 92 PRO A C 1
ATOM 729 O O . PRO A 1 92 ? -6.972 11.313 18.882 1.00 89.00 92 PRO A O 1
ATOM 732 N N . GLY A 1 93 ? -7.880 12.371 20.642 1.00 88.44 93 GLY A N 1
ATOM 733 C CA . GLY A 1 93 ? -7.354 13.702 20.326 1.00 88.44 93 GLY A CA 1
ATOM 734 C C . GLY A 1 93 ? -8.223 14.543 19.380 1.00 88.44 93 GLY A C 1
ATOM 735 O O . GLY A 1 93 ? -8.118 15.770 19.409 1.00 88.44 93 GLY A O 1
ATOM 736 N N . ASP A 1 94 ? -9.132 13.942 18.604 1.00 89.12 94 ASP A N 1
ATOM 737 C CA . ASP A 1 94 ? -9.996 14.696 17.688 1.00 89.12 94 ASP A CA 1
ATOM 738 C C . ASP A 1 94 ? -11.161 15.391 18.396 1.00 89.12 94 ASP A C 1
ATOM 740 O O . ASP A 1 94 ? -11.844 14.838 19.263 1.00 89.12 94 ASP A O 1
ATOM 744 N N . ASN A 1 95 ? -11.455 16.617 17.962 1.00 90.88 95 ASN A N 1
ATOM 745 C CA . ASN A 1 95 ? -12.607 17.376 18.433 1.00 90.88 95 ASN A CA 1
ATOM 746 C C . ASN A 1 95 ? -13.826 17.048 17.557 1.00 90.88 95 ASN A C 1
ATOM 748 O O . ASN A 1 95 ? -14.141 17.759 16.597 1.00 90.88 95 ASN A O 1
ATOM 752 N N . ILE A 1 96 ? -14.491 15.936 17.874 1.00 92.12 96 ILE A N 1
ATOM 753 C CA . ILE A 1 96 ? -15.598 15.374 17.089 1.00 92.12 96 ILE A CA 1
ATOM 754 C C . ILE A 1 96 ? -16.986 15.788 17.593 1.00 92.12 96 ILE A C 1
ATOM 756 O O . ILE A 1 96 ? -17.258 15.846 18.792 1.00 92.12 96 ILE A O 1
ATOM 760 N N . TYR A 1 97 ? -17.909 16.039 16.669 1.00 93.69 97 TYR A N 1
ATOM 761 C CA . TYR A 1 97 ? -19.296 16.389 16.950 1.00 93.69 97 TYR A CA 1
ATOM 762 C C . TYR A 1 97 ? -20.207 15.232 16.528 1.00 93.69 97 TYR A C 1
ATOM 764 O O . TYR A 1 97 ? -20.424 15.011 15.337 1.00 93.69 97 TYR A O 1
ATOM 772 N N . ILE A 1 98 ? -20.745 14.519 17.520 1.00 94.44 98 ILE A N 1
ATOM 773 C CA . ILE A 1 98 ? -21.665 13.387 17.350 1.00 94.44 98 ILE A CA 1
ATOM 774 C C . ILE A 1 98 ? -23.034 13.805 17.890 1.00 94.44 98 ILE A C 1
ATOM 776 O O . ILE A 1 98 ? -23.124 14.328 19.005 1.00 94.44 98 ILE A O 1
ATOM 780 N N . ASN A 1 99 ? -24.094 13.572 17.119 1.00 95.19 99 ASN A N 1
ATOM 781 C CA . ASN A 1 99 ? -25.471 13.830 17.539 1.00 95.19 99 ASN A CA 1
ATOM 782 C C . ASN A 1 99 ? -26.355 12.577 17.365 1.00 95.19 99 ASN A C 1
ATOM 784 O O . ASN A 1 99 ? -25.897 11.512 16.944 1.00 95.19 99 ASN A O 1
ATOM 788 N N . SER A 1 100 ? -27.639 12.694 17.708 1.00 95.56 100 SER A N 1
ATOM 789 C CA . SER A 1 100 ? -28.603 11.591 17.586 1.00 95.56 100 SER A CA 1
ATOM 790 C C . SER A 1 100 ? -28.795 11.100 16.143 1.00 95.56 100 SER A C 1
ATOM 792 O O . SER A 1 100 ? -29.045 9.913 15.944 1.00 95.56 100 SER A O 1
ATOM 794 N N . GLU A 1 101 ? -28.654 11.973 15.143 1.00 96.00 101 GLU A N 1
ATOM 795 C CA . GLU A 1 101 ? -28.745 11.609 13.721 1.00 96.00 101 GLU A CA 1
ATOM 796 C C . GLU A 1 101 ? -27.526 10.795 13.282 1.00 96.00 101 GLU A C 1
ATOM 798 O O . GLU A 1 101 ? -27.699 9.778 12.612 1.00 96.00 101 GLU A O 1
ATOM 803 N N . THR A 1 102 ? -26.320 11.163 13.738 1.00 96.25 102 THR A N 1
ATOM 804 C CA . THR A 1 102 ? -25.099 10.367 13.551 1.00 96.25 102 THR A CA 1
ATOM 805 C C . THR A 1 102 ? -25.317 8.952 14.077 1.00 96.25 102 THR A C 1
ATOM 807 O O . THR A 1 102 ? -25.157 7.986 13.337 1.00 96.25 102 THR A O 1
ATOM 810 N N . ILE A 1 103 ? -25.744 8.809 15.340 1.00 96.00 103 ILE A N 1
ATOM 811 C CA . ILE A 1 103 ? -25.979 7.488 15.941 1.00 96.00 103 ILE A CA 1
ATOM 812 C C . ILE A 1 103 ? -27.024 6.715 15.137 1.00 96.00 103 ILE A C 1
ATOM 814 O O . ILE A 1 103 ? -26.782 5.566 14.773 1.00 96.00 103 ILE A O 1
ATOM 818 N N . LYS A 1 104 ? -28.154 7.348 14.803 1.00 95.75 104 LYS A N 1
ATOM 819 C CA . LYS A 1 104 ? -29.218 6.718 14.017 1.00 95.75 104 LYS A CA 1
ATOM 820 C C . LYS A 1 104 ? -28.706 6.195 12.671 1.00 95.75 104 LYS A C 1
ATOM 822 O O . LYS A 1 104 ? -28.959 5.037 12.363 1.00 95.75 104 LYS A O 1
ATOM 827 N N . ALA A 1 105 ? -27.938 6.986 11.921 1.00 97.12 105 ALA A N 1
ATOM 828 C CA . ALA A 1 105 ? -27.407 6.583 10.619 1.00 97.12 105 ALA A CA 1
ATOM 829 C C . ALA A 1 105 ? -26.541 5.313 10.707 1.00 97.12 105 ALA A C 1
ATOM 831 O O . ALA A 1 105 ? -26.719 4.378 9.926 1.00 97.12 105 ALA A O 1
ATOM 832 N N . PHE A 1 106 ? -25.654 5.232 11.703 1.00 96.94 106 PHE A N 1
ATOM 833 C CA . PHE A 1 106 ? -24.845 4.033 11.947 1.00 96.94 106 PHE A CA 1
ATOM 834 C C . PHE A 1 106 ? -25.688 2.824 12.376 1.00 96.94 106 PHE A C 1
ATOM 836 O O . PHE A 1 106 ? -25.423 1.702 11.940 1.00 96.94 106 PHE A O 1
ATOM 843 N N . MET A 1 107 ? -26.724 3.034 13.189 1.00 95.56 107 MET A N 1
ATOM 844 C CA . MET A 1 107 ? -27.632 1.962 13.609 1.00 95.56 107 MET A CA 1
ATOM 845 C C . MET A 1 107 ? -28.496 1.434 12.460 1.00 95.56 107 MET A C 1
ATOM 847 O O . MET A 1 107 ? -28.686 0.219 12.346 1.00 95.56 107 MET A O 1
ATOM 851 N N . ASP A 1 108 ? -28.987 2.315 11.593 1.00 96.69 108 ASP A N 1
ATOM 852 C CA . ASP A 1 108 ? -29.761 1.956 10.403 1.00 96.69 108 ASP A CA 1
ATOM 853 C C . ASP A 1 108 ? -28.872 1.190 9.408 1.00 96.69 108 ASP A C 1
ATOM 855 O O . ASP A 1 108 ? -29.255 0.124 8.905 1.00 96.69 108 ASP A O 1
ATOM 859 N N . ALA A 1 109 ? -27.633 1.655 9.213 1.00 96.75 109 ALA A N 1
ATOM 860 C CA . ALA A 1 109 ? -26.625 0.962 8.416 1.00 96.75 109 ALA A CA 1
ATOM 861 C C . ALA A 1 109 ? -26.318 -0.438 8.969 1.00 96.75 109 ALA A C 1
ATOM 863 O O . ALA A 1 109 ? -26.322 -1.416 8.216 1.00 96.75 109 ALA A O 1
ATOM 864 N N . TYR A 1 110 ? -26.115 -0.575 10.282 1.00 96.50 110 TYR A N 1
ATOM 865 C CA . TYR A 1 110 ? -25.896 -1.876 10.918 1.00 96.50 110 TYR A CA 1
ATOM 866 C C . TYR A 1 110 ? -27.108 -2.799 10.792 1.00 96.50 110 TYR A C 1
ATOM 868 O O . TYR A 1 110 ? -26.958 -3.979 10.477 1.00 96.50 110 TYR A O 1
ATOM 876 N N . THR A 1 111 ? -28.319 -2.278 10.993 1.00 96.50 111 THR A N 1
ATOM 877 C CA . THR A 1 111 ? -29.557 -3.064 10.875 1.00 96.50 111 THR A CA 1
ATOM 878 C C . THR A 1 111 ? -29.695 -3.667 9.486 1.00 96.50 111 THR A C 1
ATOM 880 O O . THR A 1 111 ? -30.029 -4.847 9.369 1.00 96.50 111 THR A O 1
ATOM 883 N N . THR A 1 112 ? -29.375 -2.870 8.468 1.00 95.81 112 THR A N 1
ATOM 884 C CA . THR A 1 112 ? -29.492 -3.238 7.055 1.00 95.81 112 THR A CA 1
ATOM 885 C C . THR A 1 112 ? -28.387 -4.194 6.614 1.00 95.81 112 THR A C 1
ATOM 887 O O . THR A 1 112 ? -28.645 -5.167 5.911 1.00 95.81 112 THR A O 1
ATOM 890 N N . THR A 1 113 ? -27.143 -3.930 7.015 1.00 95.62 113 THR A N 1
ATOM 891 C CA . THR A 1 113 ? -25.968 -4.609 6.439 1.00 95.62 113 THR A CA 1
ATOM 892 C C . THR A 1 113 ? -25.393 -5.713 7.315 1.00 95.62 113 THR A C 1
ATOM 894 O O . THR A 1 113 ? -24.685 -6.585 6.805 1.00 95.62 113 THR A O 1
ATOM 897 N N . LYS A 1 114 ? -25.665 -5.664 8.626 1.00 95.75 114 LYS A N 1
ATOM 898 C CA . LYS A 1 114 ? -24.996 -6.465 9.663 1.00 95.75 114 LYS A CA 1
ATOM 899 C C . LYS A 1 114 ? -23.467 -6.357 9.603 1.00 95.75 114 LYS A C 1
ATOM 901 O O . LYS A 1 114 ? -22.761 -7.311 9.917 1.00 95.75 114 LYS A O 1
ATOM 906 N N . ALA A 1 115 ? -22.953 -5.204 9.170 1.00 96.44 115 ALA A N 1
ATOM 907 C CA . ALA A 1 115 ? -21.522 -4.965 9.062 1.00 96.44 115 ALA A CA 1
ATOM 908 C C . ALA A 1 115 ? -20.828 -4.991 10.432 1.00 96.44 115 ALA A C 1
ATOM 910 O O . ALA A 1 115 ? -21.354 -4.498 11.430 1.00 96.44 115 ALA A O 1
ATOM 911 N N . GLY A 1 116 ? -19.631 -5.576 10.458 1.00 96.38 116 GLY A N 1
ATOM 912 C CA . GLY A 1 116 ? -18.784 -5.654 11.642 1.00 96.38 116 GLY A CA 1
ATOM 913 C C . GLY A 1 116 ? -17.997 -4.381 11.912 1.00 96.38 116 GLY A C 1
ATOM 914 O O . GLY A 1 116 ? -17.684 -4.101 13.064 1.00 96.38 116 GLY A O 1
ATOM 915 N N . PHE A 1 117 ? -17.725 -3.610 10.861 1.00 95.31 117 PHE A N 1
ATOM 916 C CA . PHE A 1 117 ? -17.018 -2.338 10.896 1.00 95.31 117 PHE A CA 1
ATOM 917 C C . PHE A 1 117 ? -17.756 -1.336 10.013 1.00 95.31 117 PHE A C 1
ATOM 919 O O . PHE A 1 117 ? -18.011 -1.611 8.837 1.00 95.31 117 PHE A O 1
ATOM 926 N N . ILE A 1 118 ? -18.100 -0.185 10.574 1.00 95.31 118 ILE A N 1
ATOM 927 C CA . ILE A 1 118 ? -18.862 0.855 9.890 1.00 95.31 118 ILE A CA 1
ATOM 928 C C . ILE A 1 118 ? -18.125 2.183 10.027 1.00 95.31 118 ILE A C 1
ATOM 930 O O . ILE A 1 118 ? -17.647 2.531 11.107 1.00 95.31 118 ILE A O 1
ATOM 934 N N . ILE A 1 119 ? -18.065 2.923 8.927 1.00 93.31 119 ILE A N 1
ATOM 935 C CA . ILE A 1 119 ? -17.571 4.300 8.834 1.00 93.31 119 ILE A CA 1
ATOM 936 C C . ILE A 1 119 ? -18.573 5.148 8.049 1.00 93.31 119 ILE A C 1
ATOM 938 O O . ILE A 1 119 ? -19.487 4.619 7.415 1.00 93.31 119 ILE A O 1
ATOM 942 N N . SER A 1 120 ? -18.397 6.466 8.054 1.00 93.25 120 SER A N 1
ATOM 943 C CA . SER A 1 120 ? -19.150 7.361 7.176 1.00 93.25 120 SER A CA 1
ATOM 944 C C . SER A 1 120 ? -18.274 8.454 6.598 1.00 93.25 120 SER A C 1
ATOM 946 O O . SER A 1 120 ? -17.306 8.883 7.236 1.00 93.25 120 SER A O 1
ATOM 948 N N . ASN A 1 121 ? -18.700 8.990 5.457 1.00 91.44 121 ASN A N 1
ATOM 949 C CA . ASN A 1 121 ? -18.247 10.302 5.006 1.00 91.44 121 ASN A CA 1
ATOM 950 C C . ASN A 1 121 ? -18.439 11.339 6.124 1.00 91.44 121 ASN A C 1
ATOM 952 O O . ASN A 1 121 ? -19.196 11.128 7.085 1.00 91.44 121 ASN A O 1
ATOM 956 N N . HIS A 1 122 ? -17.723 12.452 6.036 1.00 90.25 122 HIS A N 1
ATOM 957 C CA . HIS A 1 122 ? -17.703 13.429 7.117 1.00 90.25 122 HIS A CA 1
ATOM 958 C C . HIS A 1 122 ? -17.317 14.821 6.635 1.00 90.25 122 HIS A C 1
ATOM 960 O O . HIS A 1 122 ? -16.863 15.015 5.510 1.00 90.25 122 HIS A O 1
ATOM 966 N N . TYR A 1 123 ? -17.491 15.784 7.531 1.00 90.06 123 TYR A N 1
ATOM 967 C CA . TYR A 1 123 ? -17.058 17.162 7.367 1.00 90.06 123 TYR A CA 1
ATOM 968 C C . TYR A 1 123 ? -15.811 17.433 8.220 1.00 90.06 123 TYR A C 1
ATOM 970 O O . TYR A 1 123 ? -15.847 17.240 9.437 1.00 90.06 123 TYR A O 1
ATOM 978 N N . GLU A 1 124 ? -14.731 17.914 7.605 1.00 87.25 124 GLU A N 1
ATOM 979 C CA . GLU A 1 124 ? -13.494 18.296 8.303 1.00 87.25 124 GLU A CA 1
ATOM 980 C C . GLU A 1 124 ? -13.279 19.818 8.277 1.00 87.25 124 GLU A C 1
ATOM 982 O O . GLU A 1 124 ? -13.509 20.485 7.262 1.00 87.25 124 GLU A O 1
ATOM 987 N N . TYR A 1 125 ? -12.844 20.366 9.414 1.00 85.94 125 TYR A N 1
ATOM 988 C CA . TYR A 1 125 ? -12.433 21.764 9.561 1.00 85.94 125 TYR A CA 1
ATOM 989 C C . TYR A 1 125 ? -10.909 21.873 9.642 1.00 85.94 125 TYR A C 1
A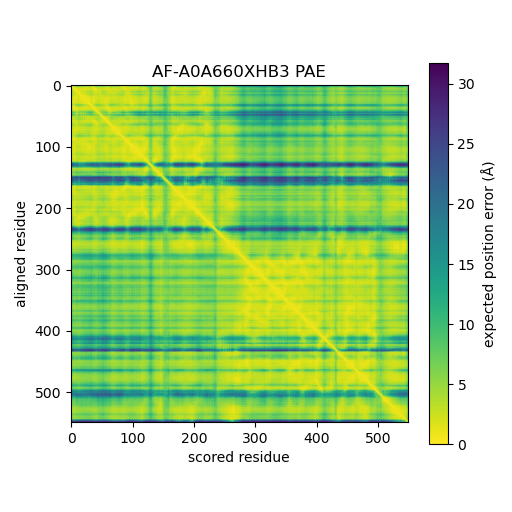TOM 991 O O . TYR A 1 125 ? -10.290 21.242 10.498 1.00 85.94 125 TYR A O 1
ATOM 999 N N . PHE A 1 126 ? -10.331 22.733 8.799 1.00 76.62 126 PHE A N 1
ATOM 1000 C CA . PHE A 1 126 ? -8.879 22.930 8.696 1.00 76.62 126 PHE A CA 1
ATOM 1001 C C . PHE A 1 126 ? -8.355 24.205 9.372 1.00 76.62 126 PHE A C 1
ATOM 1003 O O . PHE A 1 126 ? -7.146 24.374 9.487 1.00 76.62 126 PHE A O 1
ATOM 1010 N N . THR A 1 127 ? -9.232 25.113 9.806 1.00 69.50 127 THR A N 1
ATOM 1011 C CA . THR A 1 127 ? -8.840 26.398 10.403 1.00 69.50 127 THR A CA 1
ATOM 1012 C C . THR A 1 127 ? -9.112 26.436 11.904 1.00 69.50 127 THR A C 1
ATOM 1014 O O . THR A 1 127 ? -10.033 25.795 12.417 1.00 69.50 127 THR A O 1
ATOM 1017 N N . ASP A 1 128 ? -8.317 27.237 12.615 1.00 59.91 128 ASP A N 1
ATOM 1018 C CA . ASP A 1 128 ? -8.500 27.485 14.048 1.00 59.91 128 ASP A CA 1
ATOM 1019 C C . ASP A 1 128 ? -9.737 28.348 14.332 1.00 59.91 128 ASP A C 1
ATOM 1021 O O . ASP A 1 128 ? -10.326 28.251 15.411 1.00 59.91 128 ASP A O 1
ATOM 1025 N N . ASN A 1 129 ? -10.150 29.162 13.353 1.00 55.19 129 ASN A N 1
ATOM 1026 C CA . ASN A 1 129 ? -11.259 30.101 13.468 1.00 55.19 129 ASN A CA 1
ATOM 1027 C C . ASN A 1 129 ? -12.533 29.527 12.821 1.00 55.19 129 ASN A C 1
ATOM 1029 O O . ASN A 1 129 ? -12.698 29.510 11.598 1.00 55.19 129 ASN A O 1
ATOM 1033 N N . ILE A 1 130 ? -13.423 29.006 13.669 1.00 53.59 130 ILE A N 1
ATOM 1034 C CA . ILE A 1 130 ? -14.645 28.287 13.267 1.00 53.59 130 ILE A CA 1
ATOM 1035 C C . ILE A 1 130 ? -15.717 29.257 12.741 1.00 53.59 130 ILE A C 1
ATOM 1037 O O . ILE A 1 130 ? -16.565 28.868 11.936 1.00 53.59 130 ILE A O 1
ATOM 1041 N N . GLU A 1 131 ? -15.669 30.531 13.137 1.00 53.62 131 GLU A N 1
ATOM 1042 C CA . GLU A 1 131 ? -16.571 31.554 12.611 1.00 53.62 131 GLU A CA 1
ATOM 1043 C C . GLU A 1 131 ? -16.220 31.886 11.153 1.00 53.62 131 GLU A C 1
ATOM 1045 O O . GLU A 1 131 ? -15.195 32.489 10.852 1.00 53.62 131 GLU A O 1
ATOM 1050 N N . GLY A 1 132 ? -17.088 31.460 10.231 1.00 57.19 132 GLY A N 1
ATOM 1051 C CA . GLY A 1 132 ? -17.017 31.799 8.806 1.00 57.19 132 GLY A CA 1
ATOM 1052 C C . GLY A 1 132 ? -16.349 30.760 7.900 1.00 57.19 132 GLY A C 1
ATOM 1053 O O . GLY A 1 132 ? -16.507 30.845 6.682 1.00 57.19 132 GLY A O 1
ATOM 1054 N N . THR A 1 133 ? -15.670 29.744 8.445 1.00 69.88 133 THR A N 1
ATOM 1055 C CA . THR A 1 133 ? -15.032 28.709 7.613 1.00 69.88 133 THR A CA 1
ATOM 1056 C C . THR A 1 133 ? -16.024 27.593 7.268 1.00 69.88 133 THR A C 1
ATOM 1058 O O . THR A 1 133 ? -16.567 26.929 8.154 1.00 69.88 133 THR A O 1
ATOM 1061 N N . LYS A 1 134 ? -16.267 27.358 5.972 1.00 78.00 134 LYS A N 1
ATOM 1062 C CA . LYS A 1 134 ? -17.085 26.222 5.517 1.00 78.00 134 LYS A CA 1
ATOM 1063 C C . LYS A 1 134 ? -16.310 24.910 5.708 1.00 78.00 134 LYS A C 1
ATOM 1065 O O . LYS A 1 134 ? -15.147 24.858 5.311 1.00 78.00 134 LYS A O 1
ATOM 1070 N N . PRO A 1 135 ? -16.923 23.857 6.278 1.00 83.12 135 PRO A N 1
ATOM 1071 C CA . PRO A 1 135 ? -16.275 22.556 6.354 1.00 83.12 135 PRO A CA 1
ATOM 1072 C C . PRO A 1 135 ? -16.094 21.947 4.962 1.00 83.12 135 PRO A C 1
ATOM 1074 O O . PRO A 1 135 ? -16.913 22.169 4.066 1.00 83.12 135 PRO A O 1
ATOM 1077 N N . VAL A 1 136 ? -15.059 21.127 4.811 1.00 85.69 136 VAL A N 1
ATOM 1078 C CA . VAL A 1 136 ? -14.804 20.364 3.585 1.00 85.69 136 VAL A CA 1
ATOM 1079 C C . VAL A 1 136 ? -15.420 18.977 3.733 1.00 85.69 136 VAL A C 1
ATOM 1081 O O . VAL A 1 136 ? -15.210 18.311 4.747 1.00 85.69 136 VAL A O 1
ATOM 1084 N N . ILE A 1 137 ? -16.197 18.546 2.737 1.00 88.25 137 ILE A N 1
ATOM 1085 C CA . ILE A 1 137 ? -16.706 17.171 2.681 1.00 88.25 137 ILE A CA 1
ATOM 1086 C C . ILE A 1 137 ? -15.549 16.251 2.317 1.00 88.25 137 ILE A C 1
ATOM 1088 O O . ILE A 1 137 ? -14.920 16.423 1.275 1.00 88.25 137 ILE A O 1
ATOM 1092 N N . GLN A 1 138 ? -15.312 15.255 3.160 1.00 84.94 138 GLN A N 1
ATOM 1093 C CA . GLN A 1 138 ? -14.360 14.190 2.910 1.00 84.94 138 GLN A CA 1
ATOM 1094 C C . GLN A 1 138 ? -15.114 12.913 2.552 1.00 84.94 138 GLN A C 1
ATOM 1096 O O . GLN A 1 138 ? -15.879 12.359 3.354 1.00 84.94 138 GLN A O 1
ATOM 1101 N N . HIS A 1 139 ? -14.887 12.452 1.326 1.00 83.62 139 HIS A N 1
ATOM 1102 C CA . HIS A 1 139 ? -15.399 11.181 0.842 1.00 83.62 139 HIS A CA 1
ATOM 1103 C C . HIS A 1 139 ? -14.438 10.060 1.226 1.00 83.62 139 HIS A C 1
ATOM 1105 O O . HIS A 1 139 ? -13.262 10.063 0.865 1.00 83.62 139 HIS A O 1
ATOM 1111 N N . LEU A 1 140 ? -14.954 9.088 1.967 1.00 80.94 140 LEU A N 1
ATOM 1112 C CA . LEU A 1 140 ? -14.262 7.858 2.293 1.00 80.94 140 LEU A CA 1
ATOM 1113 C C . LEU A 1 140 ? -14.503 6.811 1.216 1.00 80.94 140 LEU A C 1
ATOM 1115 O O . LEU A 1 140 ? -15.517 6.806 0.513 1.00 80.94 140 LEU A O 1
ATOM 1119 N N . LYS A 1 141 ? -13.572 5.862 1.139 1.00 80.06 141 LYS A N 1
ATOM 1120 C CA . LYS A 1 141 ? -13.734 4.693 0.286 1.00 80.06 141 LYS A CA 1
ATOM 1121 C C . LYS A 1 141 ? -14.957 3.858 0.696 1.00 80.06 141 LYS A C 1
ATOM 1123 O O . LYS A 1 141 ? -15.223 3.714 1.896 1.00 80.06 141 LYS A O 1
ATOM 1128 N N . PRO A 1 142 ? -15.687 3.274 -0.269 1.00 83.94 142 PRO A N 1
ATOM 1129 C CA . PRO A 1 142 ? -16.776 2.347 0.018 1.00 83.94 142 PRO A CA 1
ATOM 1130 C C . PRO A 1 142 ? -16.323 1.154 0.871 1.00 83.94 142 PRO A C 1
ATOM 1132 O O . PRO A 1 142 ? -15.170 0.737 0.804 1.00 83.94 142 PRO A O 1
ATOM 1135 N N . GLY A 1 143 ? -17.235 0.547 1.635 1.00 82.25 143 GLY A N 1
ATOM 1136 C CA . GLY A 1 143 ? -16.900 -0.604 2.490 1.00 82.25 143 GLY A CA 1
ATOM 1137 C C . GLY A 1 143 ? -16.428 -1.832 1.701 1.00 82.25 143 GLY A C 1
ATOM 1138 O O . GLY A 1 143 ? -15.572 -2.578 2.162 1.00 82.25 143 GLY A O 1
ATOM 1139 N N . TYR A 1 144 ? -16.923 -1.999 0.473 1.00 82.62 144 TYR A N 1
ATOM 1140 C CA . TYR A 1 144 ? -16.508 -3.059 -0.452 1.00 82.62 144 TYR A CA 1
ATOM 1141 C C . TYR A 1 144 ? -15.238 -2.720 -1.252 1.00 82.62 144 TYR A C 1
ATOM 1143 O O . TYR A 1 144 ? -14.851 -3.486 -2.131 1.00 82.62 144 TYR A O 1
ATOM 1151 N N . ASP A 1 145 ? -14.609 -1.567 -1.007 1.00 83.19 145 ASP A N 1
ATOM 1152 C CA . ASP A 1 145 ? -13.389 -1.184 -1.712 1.00 83.19 145 ASP A CA 1
ATOM 1153 C C . ASP A 1 145 ? -12.250 -2.177 -1.389 1.00 83.19 145 ASP A C 1
ATOM 1155 O O . ASP A 1 145 ? -11.959 -2.411 -0.210 1.00 83.19 145 ASP A O 1
ATOM 1159 N N . PRO A 1 146 ? -11.581 -2.754 -2.403 1.00 76.44 146 PRO A N 1
ATOM 1160 C CA . PRO A 1 146 ? -10.514 -3.739 -2.225 1.00 76.44 146 PRO A CA 1
ATOM 1161 C C . PRO A 1 146 ? -9.305 -3.187 -1.454 1.00 76.44 146 PRO A C 1
ATOM 1163 O O . PRO A 1 146 ? -8.596 -3.945 -0.794 1.00 76.44 146 PRO A O 1
ATOM 1166 N N . SER A 1 147 ? -9.082 -1.869 -1.456 1.00 74.25 147 SER A N 1
ATOM 1167 C CA . SER A 1 147 ? -8.045 -1.227 -0.637 1.00 74.25 147 SER A CA 1
ATOM 1168 C C . SER A 1 147 ? -8.344 -1.291 0.860 1.00 74.25 147 SER A C 1
ATOM 1170 O O . SER A 1 147 ? -7.493 -0.965 1.682 1.00 74.25 147 SER A O 1
ATOM 1172 N N . ASN A 1 148 ? -9.555 -1.662 1.285 1.00 75.38 148 ASN A N 1
ATOM 1173 C CA . ASN A 1 148 ? -9.814 -1.924 2.704 1.00 75.38 148 ASN A CA 1
ATOM 1174 C C . ASN A 1 148 ? -9.088 -3.167 3.219 1.00 75.38 148 ASN A C 1
ATOM 1176 O O . ASN A 1 148 ? -8.876 -3.276 4.424 1.00 75.38 148 ASN A O 1
ATOM 1180 N N . ILE A 1 149 ? -8.685 -4.061 2.316 1.00 62.75 149 ILE A N 1
ATOM 1181 C CA . ILE A 1 149 ? -7.875 -5.234 2.637 1.00 62.75 149 ILE A CA 1
ATOM 1182 C C . ILE A 1 149 ? -6.441 -4.791 2.951 1.00 62.75 149 ILE A C 1
ATOM 1184 O O . ILE A 1 149 ? -5.785 -5.390 3.800 1.00 62.75 149 ILE A O 1
ATOM 1188 N N . ILE A 1 150 ? -5.949 -3.747 2.268 1.00 64.44 150 ILE A N 1
ATOM 1189 C CA . ILE A 1 150 ? -4.527 -3.427 2.151 1.00 64.44 150 ILE A CA 1
ATOM 1190 C C . ILE A 1 150 ? -4.316 -1.899 1.981 1.00 64.44 150 ILE A C 1
ATOM 1192 O O . ILE A 1 150 ? -4.751 -1.331 0.983 1.00 64.44 150 ILE A O 1
ATOM 1196 N N . VAL A 1 151 ? -3.544 -1.295 2.906 1.00 61.53 151 VAL A N 1
ATOM 1197 C CA . VAL A 1 151 ? -2.876 0.040 2.887 1.00 61.53 151 VAL A CA 1
ATOM 1198 C C . VAL A 1 151 ? -3.650 1.293 3.365 1.00 61.53 151 VAL A C 1
ATOM 1200 O O . VAL A 1 151 ? -4.791 1.525 2.956 1.00 61.53 151 VAL A O 1
ATOM 1203 N N . PRO A 1 152 ? -2.976 2.175 4.148 1.00 48.78 152 PRO A N 1
ATOM 1204 C CA . PRO A 1 152 ? -3.281 3.605 4.266 1.00 48.78 152 PRO A CA 1
ATOM 1205 C C . PRO A 1 152 ? -2.980 4.386 2.988 1.00 48.78 152 PRO A C 1
ATOM 1207 O O . PRO A 1 152 ? -1.893 4.264 2.420 1.00 48.78 152 PRO A O 1
ATOM 1210 N N . GLY A 1 153 ? -3.897 5.262 2.576 1.00 46.50 153 GLY A N 1
ATOM 1211 C CA . GLY A 1 153 ? -3.626 6.258 1.538 1.00 46.50 153 GLY A CA 1
ATOM 1212 C C . GLY A 1 153 ? -2.312 7.023 1.773 1.00 46.50 153 GLY A C 1
ATOM 1213 O O . GLY A 1 153 ? -1.737 7.026 2.862 1.00 46.50 153 GLY A O 1
ATOM 1214 N N . ARG A 1 154 ? -1.803 7.652 0.712 1.00 46.41 154 ARG A N 1
ATOM 1215 C CA . ARG A 1 154 ? -0.507 8.359 0.702 1.00 46.41 154 ARG A CA 1
ATOM 1216 C C . ARG A 1 154 ? -0.461 9.577 1.638 1.00 46.41 154 ARG A C 1
ATOM 1218 O O . ARG A 1 154 ? 0.612 10.090 1.905 1.00 46.41 154 ARG A O 1
ATOM 1225 N N . SER A 1 155 ? -1.603 10.031 2.138 1.00 46.97 155 SER A N 1
ATOM 1226 C CA . SER A 1 155 ? -1.757 11.258 2.916 1.00 46.97 155 SER A CA 1
ATOM 1227 C C . SER A 1 155 ? -2.229 10.946 4.334 1.00 46.97 155 SER A C 1
ATOM 1229 O O . SER A 1 155 ? -3.301 11.387 4.746 1.00 46.97 155 SER A O 1
ATOM 1231 N N . ASN A 1 156 ? -1.471 10.142 5.075 1.00 47.75 156 ASN A N 1
ATOM 1232 C CA . ASN A 1 156 ? -1.822 9.875 6.461 1.00 47.75 156 ASN A CA 1
ATOM 1233 C C . ASN A 1 156 ? -0.818 10.568 7.364 1.00 47.75 156 ASN A C 1
ATOM 1235 O O . ASN A 1 156 ? 0.314 10.127 7.528 1.00 47.75 156 ASN A O 1
ATOM 1239 N N . ASN A 1 157 ? -1.280 11.667 7.958 1.00 53.19 157 ASN A N 1
ATOM 1240 C CA . ASN A 1 157 ? -0.762 12.093 9.245 1.00 53.19 157 ASN A CA 1
ATOM 1241 C C . ASN A 1 157 ? -0.888 10.867 10.178 1.00 53.19 157 ASN A C 1
ATOM 1243 O O . ASN A 1 157 ? -1.955 10.246 10.170 1.00 53.19 157 ASN A O 1
ATOM 1247 N N . PRO A 1 158 ? 0.169 10.447 10.883 1.00 52.91 158 PRO A N 1
ATOM 1248 C CA . PRO A 1 158 ? 0.177 9.226 11.692 1.00 52.91 158 PRO A CA 1
ATOM 1249 C C . PRO A 1 158 ? -0.906 9.261 12.772 1.00 52.91 158 PRO A C 1
ATOM 1251 O O . PRO A 1 158 ? -0.690 9.793 13.854 1.00 52.91 158 PRO A O 1
ATOM 1254 N N . MET A 1 159 ? -2.070 8.682 12.491 1.00 59.84 159 MET A N 1
ATOM 1255 C CA . MET A 1 159 ? -3.248 8.690 13.358 1.00 59.84 159 MET A CA 1
ATOM 1256 C C . MET A 1 159 ? -3.656 7.276 13.747 1.00 59.84 159 MET A C 1
ATOM 1258 O O . MET A 1 159 ? -3.480 6.331 12.977 1.00 59.84 159 MET A O 1
ATOM 1262 N N . LEU A 1 160 ? -4.362 7.162 14.879 1.00 53.06 160 LEU A N 1
ATOM 1263 C CA . LEU A 1 160 ? -5.034 5.919 15.248 1.00 53.06 160 LEU A CA 1
ATOM 1264 C C . LEU A 1 160 ? -5.976 5.430 14.130 1.00 53.06 160 LEU A C 1
ATOM 1266 O O . LEU A 1 160 ? -5.997 4.231 13.857 1.00 53.06 160 LEU A O 1
ATOM 1270 N N . PHE A 1 161 ? -6.717 6.344 13.475 1.00 58.50 161 PHE A N 1
ATOM 1271 C CA . PHE A 1 161 ? -7.640 6.039 12.373 1.00 58.50 161 PHE A CA 1
ATOM 1272 C C . PHE A 1 161 ? -7.309 6.817 11.098 1.00 58.50 161 PHE A C 1
ATOM 1274 O O . PHE A 1 161 ? -7.165 8.036 11.096 1.00 58.50 161 PHE A O 1
ATOM 1281 N N . SER A 1 162 ? -7.289 6.097 9.981 1.00 62.09 162 SER A N 1
ATOM 1282 C CA . SER A 1 162 ? -6.959 6.614 8.652 1.00 62.09 162 SER A CA 1
ATOM 1283 C C . SER A 1 162 ? -8.179 7.066 7.828 1.00 62.09 162 SER A C 1
ATOM 1285 O O . SER A 1 162 ? -8.023 7.457 6.677 1.00 62.09 162 SER A O 1
ATOM 1287 N N . HIS A 1 163 ? -9.403 6.945 8.365 1.00 66.19 163 HIS A N 1
ATOM 1288 C CA . HIS A 1 163 ? -10.666 7.072 7.612 1.00 66.19 163 HIS A CA 1
ATOM 1289 C C . HIS A 1 163 ? -11.675 7.997 8.314 1.00 66.19 163 HIS A C 1
ATOM 1291 O O . HIS A 1 163 ? -12.851 7.673 8.443 1.00 66.19 163 HIS A O 1
ATOM 1297 N N . GLY A 1 164 ? -11.213 9.158 8.780 1.00 77.69 164 GLY A N 1
ATOM 1298 C CA . GLY A 1 164 ? -12.038 10.144 9.486 1.00 77.69 164 GLY A CA 1
ATOM 1299 C C . GLY A 1 164 ? -11.776 10.168 10.989 1.00 77.69 164 GLY A C 1
ATOM 1300 O O . GLY A 1 164 ? -10.625 10.027 11.407 1.00 77.69 164 GLY A O 1
ATOM 1301 N N . ALA A 1 165 ? -12.824 10.403 11.779 1.00 88.00 165 ALA A N 1
ATOM 1302 C CA . ALA A 1 165 ? -12.726 10.563 13.232 1.00 88.00 165 ALA A CA 1
ATOM 1303 C C . ALA A 1 165 ? -13.668 9.657 14.037 1.00 88.00 165 ALA A C 1
ATOM 1305 O O . ALA A 1 165 ? -13.706 9.773 15.257 1.00 88.00 165 ALA A O 1
ATOM 1306 N N . LEU A 1 166 ? -14.443 8.780 13.386 1.00 92.81 166 LEU A N 1
ATOM 1307 C CA . LEU A 1 166 ? -15.398 7.883 14.041 1.00 92.81 166 LEU A CA 1
ATOM 1308 C C . LEU A 1 166 ? -15.505 6.550 13.305 1.00 92.81 166 LEU A C 1
ATOM 1310 O O . LEU A 1 166 ? -15.798 6.522 12.108 1.00 92.81 166 LEU A O 1
ATOM 1314 N N . ILE A 1 167 ? -15.344 5.459 14.048 1.00 93.38 167 ILE A N 1
ATOM 1315 C CA . ILE A 1 167 ? -15.653 4.099 13.598 1.00 93.38 167 ILE A CA 1
ATOM 1316 C C . ILE A 1 167 ? -16.732 3.496 14.503 1.00 93.38 167 ILE A C 1
ATOM 1318 O O . ILE A 1 167 ? -16.825 3.844 15.683 1.00 93.38 167 ILE A O 1
ATOM 1322 N N . ALA A 1 168 ? -17.530 2.570 13.975 1.00 95.69 168 ALA A N 1
ATOM 1323 C CA . ALA A 1 168 ? -18.398 1.721 14.784 1.00 95.69 168 ALA A CA 1
ATOM 1324 C C . ALA A 1 168 ? -18.084 0.242 14.552 1.00 95.69 168 ALA A C 1
ATOM 1326 O O . ALA A 1 168 ? -17.927 -0.190 13.409 1.00 95.69 168 ALA A O 1
ATOM 1327 N N . VAL A 1 169 ? -18.009 -0.533 15.634 1.00 96.62 169 VAL A N 1
ATOM 1328 C CA . VAL A 1 169 ? -17.700 -1.970 15.602 1.00 96.62 169 VAL A CA 1
ATOM 1329 C C . VAL A 1 169 ? -18.842 -2.754 16.244 1.00 96.62 169 VAL A C 1
ATOM 1331 O O . VAL A 1 169 ? -19.359 -2.369 17.293 1.00 96.62 169 VAL A O 1
ATOM 1334 N N . SER A 1 170 ? -19.270 -3.846 15.612 1.00 96.00 170 SER A N 1
ATOM 1335 C CA . SER A 1 170 ? -20.324 -4.711 16.162 1.00 96.00 170 SER A CA 1
ATOM 1336 C C . SER A 1 170 ? -19.806 -5.581 17.307 1.00 96.00 170 SER A C 1
ATOM 1338 O O . SER A 1 170 ? -18.676 -6.069 17.260 1.00 96.00 170 SER A O 1
ATOM 1340 N N . LYS A 1 171 ? -20.660 -5.824 18.312 1.00 93.12 171 LYS A N 1
ATOM 1341 C CA . LYS A 1 171 ? -20.345 -6.597 19.529 1.00 93.12 171 LYS A CA 1
ATOM 1342 C C . LYS A 1 171 ? -19.638 -7.923 19.254 1.00 93.12 171 LYS A C 1
ATOM 1344 O O . LYS A 1 171 ? -18.706 -8.278 19.966 1.00 93.12 171 LYS A O 1
ATOM 1349 N N . GLN A 1 172 ? -20.070 -8.653 18.225 1.00 93.88 172 GLN A N 1
ATOM 1350 C CA . GLN A 1 172 ? -19.522 -9.978 17.909 1.00 93.88 172 GLN A CA 1
ATOM 1351 C C . GLN A 1 172 ? -18.034 -9.939 17.516 1.00 93.88 172 GLN A C 1
ATOM 1353 O O . GLN A 1 172 ? -17.337 -10.941 17.644 1.00 93.88 172 GLN A O 1
ATOM 1358 N N . PHE A 1 173 ? -17.541 -8.774 17.090 1.00 96.50 173 PHE A N 1
ATOM 1359 C CA . PHE A 1 173 ? -16.148 -8.545 16.718 1.00 96.50 173 PHE A CA 1
ATOM 1360 C C . PHE A 1 173 ? -15.337 -7.870 17.833 1.00 96.50 173 PHE A C 1
ATOM 1362 O O . PHE A 1 173 ? -14.199 -7.483 17.610 1.00 96.50 173 PHE A O 1
ATOM 1369 N N . ILE A 1 174 ? -15.870 -7.726 19.049 1.00 95.06 174 ILE A N 1
ATOM 1370 C CA . ILE A 1 174 ? -15.102 -7.214 20.193 1.00 95.06 174 ILE A CA 1
ATOM 1371 C C . ILE A 1 174 ? -14.351 -8.385 20.838 1.00 95.06 174 ILE A C 1
ATOM 1373 O O . ILE A 1 174 ? -14.781 -8.957 21.838 1.00 95.06 174 ILE A O 1
ATOM 1377 N N . ASN A 1 175 ? -13.248 -8.789 20.207 1.00 95.19 175 ASN A N 1
ATOM 1378 C CA . ASN A 1 175 ? -12.393 -9.892 20.644 1.00 95.19 175 ASN A CA 1
ATOM 1379 C C . ASN A 1 175 ? -10.912 -9.613 20.347 1.00 95.19 175 ASN A C 1
ATOM 1381 O O . ASN A 1 175 ? -10.585 -8.693 19.596 1.00 95.19 175 ASN A O 1
ATOM 1385 N N . SER A 1 176 ? -10.020 -10.421 20.929 1.00 94.81 176 SER A N 1
ATOM 1386 C CA . SER A 1 176 ? -8.563 -10.221 20.878 1.00 94.81 176 SER A CA 1
ATOM 1387 C C . SER A 1 176 ? -7.954 -10.330 19.485 1.00 94.81 176 SER A C 1
ATOM 1389 O O . SER A 1 176 ? -6.823 -9.905 19.276 1.00 94.81 176 SER A O 1
ATOM 1391 N N . ARG A 1 177 ? -8.686 -10.880 18.509 1.00 94.00 177 ARG A N 1
ATOM 1392 C CA . ARG A 1 177 ? -8.220 -10.906 17.126 1.00 94.00 177 ARG A CA 1
ATOM 1393 C C . ARG A 1 177 ? -8.499 -9.592 16.394 1.00 94.00 177 ARG A C 1
ATOM 1395 O O . ARG A 1 177 ? -7.709 -9.201 15.541 1.00 94.00 177 ARG A O 1
ATOM 1402 N N . VAL A 1 178 ? -9.617 -8.934 16.684 1.00 95.31 178 VAL A N 1
ATOM 1403 C CA . VAL A 1 178 ? -10.005 -7.653 16.062 1.00 95.31 178 VAL A CA 1
ATOM 1404 C C . VAL A 1 178 ? -9.322 -6.487 16.772 1.00 95.31 178 VAL A C 1
ATOM 1406 O O . VAL A 1 178 ? -8.761 -5.610 16.123 1.00 95.31 178 VAL A O 1
ATOM 1409 N N . PHE A 1 179 ? -9.328 -6.506 18.102 1.00 94.94 179 PHE A N 1
ATOM 1410 C CA . PHE A 1 179 ? -8.566 -5.587 18.939 1.00 94.94 179 PHE A CA 1
ATOM 1411 C C . PHE A 1 179 ? -7.269 -6.282 19.348 1.00 94.94 179 PHE A C 1
ATOM 1413 O O . PHE A 1 179 ? -7.156 -6.819 20.444 1.00 94.94 179 PHE A O 1
ATOM 1420 N N . ASP A 1 180 ? -6.314 -6.315 18.422 1.00 92.19 180 ASP A N 1
ATOM 1421 C CA . ASP A 1 180 ? -5.047 -7.031 18.572 1.00 92.19 180 ASP A CA 1
ATOM 1422 C C . ASP A 1 180 ? -4.083 -6.280 19.504 1.00 92.19 180 ASP A C 1
ATOM 1424 O O . ASP A 1 180 ? -3.681 -5.150 19.219 1.00 92.19 180 ASP A O 1
ATOM 1428 N N . GLU A 1 181 ? -3.715 -6.898 20.628 1.00 92.31 181 GLU A N 1
ATOM 1429 C CA . GLU A 1 181 ? -2.807 -6.319 21.629 1.00 92.31 181 GLU A CA 1
ATOM 1430 C C . GLU A 1 181 ? -1.339 -6.284 21.172 1.00 92.31 181 GLU A C 1
ATOM 1432 O O . GLU A 1 181 ? -0.500 -5.645 21.816 1.00 92.31 181 GLU A O 1
ATOM 1437 N N . GLU A 1 182 ? -0.992 -6.955 20.073 1.00 91.00 182 GLU A N 1
ATOM 1438 C CA . GLU A 1 182 ? 0.340 -6.856 19.468 1.00 91.00 182 GLU A CA 1
ATOM 1439 C C . GLU A 1 182 ? 0.510 -5.581 18.631 1.00 91.00 182 GLU A C 1
ATOM 1441 O O . GLU A 1 182 ? 1.643 -5.213 18.341 1.00 91.00 182 GLU A O 1
ATOM 1446 N N . VAL A 1 183 ? -0.586 -4.886 18.307 1.00 89.06 183 VAL A N 1
ATOM 1447 C CA . VAL A 1 183 ? -0.595 -3.677 17.472 1.00 89.06 183 VAL A CA 1
ATOM 1448 C C . VAL A 1 183 ? -0.697 -2.430 18.351 1.00 89.06 183 VAL A C 1
ATOM 1450 O O . VAL A 1 183 ? -1.739 -2.150 18.949 1.00 89.06 183 VAL A O 1
ATOM 1453 N N . ASN A 1 184 ? 0.383 -1.663 18.419 1.00 88.75 184 ASN A N 1
ATOM 1454 C CA . ASN A 1 184 ? 0.461 -0.360 19.073 1.00 88.75 184 ASN A CA 1
ATOM 1455 C C . ASN A 1 184 ? 0.046 0.776 18.125 1.00 88.75 184 ASN A C 1
ATOM 1457 O O . ASN A 1 184 ? -0.647 1.704 18.545 1.00 88.75 184 ASN A O 1
ATOM 1461 N N . PHE A 1 185 ? 0.430 0.684 16.848 1.00 84.81 185 PHE A N 1
ATOM 1462 C CA . PHE A 1 185 ? 0.169 1.676 15.806 1.00 84.81 185 PHE A CA 1
ATOM 1463 C C . PHE A 1 185 ? -0.618 1.042 14.642 1.00 84.81 185 PHE A C 1
ATOM 1465 O O . PHE A 1 185 ? -0.335 -0.072 14.216 1.00 84.81 185 PHE A O 1
ATOM 1472 N N . GLY A 1 186 ? -1.618 1.742 14.092 1.00 81.56 186 GLY A N 1
ATOM 1473 C CA . GLY A 1 186 ? -2.440 1.219 12.982 1.00 81.56 186 GLY A CA 1
ATOM 1474 C C . GLY A 1 186 ? -3.627 0.347 13.408 1.00 81.56 186 GLY A C 1
ATOM 1475 O O . GLY A 1 186 ? -4.002 -0.609 12.725 1.00 81.56 186 GLY A O 1
ATOM 1476 N N . THR A 1 187 ? -4.245 0.676 14.540 1.00 85.88 187 THR A N 1
ATOM 1477 C CA . THR A 1 187 ? -5.374 -0.064 15.117 1.00 85.88 187 THR A CA 1
ATOM 1478 C C . THR A 1 187 ? -6.578 -0.198 14.181 1.00 85.88 187 THR A C 1
ATOM 1480 O O . THR A 1 187 ? -7.205 -1.256 14.157 1.00 85.88 187 THR A O 1
ATOM 1483 N N . ASP A 1 188 ? -6.916 0.807 13.368 1.00 84.50 188 ASP A N 1
ATOM 1484 C CA . ASP A 1 188 ? -8.008 0.652 12.395 1.00 84.50 188 ASP A CA 1
ATOM 1485 C C . ASP A 1 188 ? -7.743 -0.441 11.350 1.00 84.50 188 ASP A C 1
ATOM 1487 O O . ASP A 1 188 ? -8.693 -1.059 10.859 1.00 84.50 188 ASP A O 1
ATOM 1491 N N . TYR A 1 189 ? -6.486 -0.698 10.983 1.00 83.44 189 TYR A N 1
ATOM 1492 C CA . TYR A 1 189 ? -6.119 -1.808 10.097 1.00 83.44 189 TYR A CA 1
ATOM 1493 C C . TYR A 1 189 ? -6.292 -3.150 10.794 1.00 83.44 189 TYR A C 1
ATOM 1495 O O . TYR A 1 189 ? -6.876 -4.066 10.207 1.00 83.44 189 TYR A O 1
ATOM 1503 N N . ALA A 1 190 ? -5.849 -3.253 12.047 1.00 88.62 190 ALA A N 1
ATOM 1504 C CA . ALA A 1 190 ? -6.042 -4.451 12.860 1.00 88.62 190 ALA A CA 1
ATOM 1505 C C . ALA A 1 190 ? -7.533 -4.795 12.992 1.00 88.62 190 ALA A C 1
ATOM 1507 O O . ALA A 1 190 ? -7.930 -5.930 12.722 1.00 88.62 190 ALA A O 1
ATOM 1508 N N . ILE A 1 191 ? -8.374 -3.790 13.270 1.00 92.06 191 ILE A N 1
ATOM 1509 C CA . ILE A 1 191 ? -9.824 -3.970 13.387 1.00 92.06 191 ILE A CA 1
ATOM 1510 C C . ILE A 1 191 ? -10.421 -4.439 12.056 1.00 92.06 191 ILE A C 1
ATOM 1512 O O . ILE A 1 191 ? -11.122 -5.448 12.020 1.00 92.06 191 ILE A O 1
ATOM 1516 N N . ARG A 1 192 ? -10.142 -3.747 10.944 1.00 90.12 192 ARG A N 1
ATOM 1517 C CA . ARG A 1 192 ? -10.713 -4.102 9.631 1.00 90.12 192 ARG A CA 1
ATOM 1518 C C . ARG A 1 192 ? -10.312 -5.502 9.191 1.00 90.12 192 ARG A C 1
ATOM 1520 O O . ARG A 1 192 ? -11.176 -6.301 8.830 1.00 90.12 192 ARG A O 1
ATOM 1527 N N . THR A 1 193 ? -9.018 -5.809 9.246 1.00 89.56 193 THR A N 1
ATOM 1528 C CA . THR A 1 193 ? -8.498 -7.128 8.862 1.00 89.56 193 THR A CA 1
ATOM 1529 C C . THR A 1 193 ? -8.981 -8.226 9.805 1.00 89.56 193 THR A C 1
ATOM 1531 O O . THR A 1 193 ? -9.316 -9.309 9.337 1.00 89.56 193 THR A O 1
ATOM 1534 N N . GLY A 1 194 ? -9.109 -7.954 11.106 1.00 93.94 194 GLY A N 1
ATOM 1535 C CA . GLY A 1 194 ? -9.683 -8.889 12.074 1.00 93.94 194 GLY A CA 1
ATOM 1536 C C . GLY A 1 194 ? -11.171 -9.164 11.844 1.00 93.94 194 GLY A C 1
ATOM 1537 O O . GLY A 1 194 ? -11.598 -10.311 11.966 1.00 93.94 194 GLY A O 1
ATOM 1538 N N . VAL A 1 195 ? -11.954 -8.146 11.467 1.00 95.31 195 VAL A N 1
ATOM 1539 C CA . VAL A 1 195 ? -13.371 -8.303 11.096 1.00 95.31 195 VAL A CA 1
ATOM 1540 C C . VAL A 1 195 ? -13.495 -9.161 9.836 1.00 95.31 195 VAL A C 1
ATOM 1542 O O . VAL A 1 195 ? -14.260 -10.122 9.833 1.00 95.31 195 VAL A O 1
ATOM 1545 N N . MET A 1 196 ? -12.712 -8.870 8.790 1.00 92.75 196 MET A N 1
ATOM 1546 C CA . MET A 1 196 ? -12.721 -9.657 7.547 1.00 92.75 196 MET A CA 1
ATOM 1547 C C . MET A 1 196 ? -12.231 -11.096 7.755 1.00 92.75 196 MET A C 1
ATOM 1549 O O . MET A 1 196 ? -12.815 -12.018 7.196 1.00 92.75 196 MET A O 1
ATOM 1553 N N . ALA A 1 197 ? -11.213 -11.309 8.598 1.00 93.38 197 ALA A N 1
ATOM 1554 C CA . ALA A 1 197 ? -10.723 -12.641 8.976 1.00 93.38 197 ALA A CA 1
ATOM 1555 C C . ALA A 1 197 ? -11.800 -13.514 9.638 1.00 93.38 197 ALA A C 1
ATOM 1557 O O . ALA A 1 197 ? -11.667 -14.733 9.684 1.00 93.38 197 ALA A O 1
ATOM 1558 N N . GLN A 1 198 ? -12.848 -12.895 10.182 1.00 94.62 198 GLN A N 1
ATOM 1559 C CA . GLN A 1 198 ? -13.981 -13.549 10.831 1.00 94.62 198 GLN A CA 1
ATOM 1560 C C . GLN A 1 198 ? -15.258 -13.463 9.980 1.00 94.62 198 GLN A C 1
ATOM 1562 O O . GLN A 1 198 ? -16.359 -13.477 10.525 1.00 94.62 198 GLN A O 1
ATOM 1567 N N . ASP A 1 199 ? -15.109 -13.344 8.655 1.00 92.88 199 ASP A N 1
ATOM 1568 C CA . ASP A 1 199 ? -16.205 -13.305 7.675 1.00 92.88 199 ASP A CA 1
ATOM 1569 C C . ASP A 1 199 ? -17.164 -12.109 7.864 1.00 92.88 199 ASP A C 1
ATOM 1571 O O . ASP A 1 199 ? -18.304 -12.089 7.388 1.00 92.88 199 ASP A O 1
ATOM 1575 N N . GLY A 1 200 ? -16.696 -11.075 8.569 1.00 95.06 200 GLY A N 1
ATOM 1576 C CA . GLY A 1 200 ? -17.412 -9.831 8.787 1.00 95.06 200 GLY A CA 1
ATOM 1577 C C . GLY A 1 200 ? -17.358 -8.893 7.586 1.00 95.06 200 GLY A C 1
ATOM 1578 O O . GLY A 1 200 ? -16.393 -8.857 6.825 1.00 95.06 200 GLY A O 1
ATOM 1579 N N . LYS A 1 201 ? -18.406 -8.078 7.437 1.00 94.31 201 LYS A N 1
ATOM 1580 C CA . LYS A 1 201 ? -18.505 -7.071 6.372 1.00 94.31 201 LYS A CA 1
ATOM 1581 C C . LYS A 1 201 ? -18.042 -5.704 6.860 1.00 94.31 201 LYS A C 1
ATOM 1583 O O . LYS A 1 201 ? -18.320 -5.328 8.000 1.00 94.31 201 LYS A O 1
ATOM 1588 N N . LEU A 1 202 ? -17.413 -4.942 5.972 1.00 94.06 202 LEU A N 1
ATOM 1589 C CA . LEU A 1 202 ? -17.154 -3.518 6.170 1.00 94.06 202 LEU A CA 1
ATOM 1590 C C . LEU A 1 202 ? -18.237 -2.707 5.452 1.00 94.06 202 LEU A C 1
ATOM 1592 O O . LEU A 1 202 ? -18.715 -3.105 4.386 1.00 94.06 202 LEU A O 1
ATOM 1596 N N . HIS A 1 203 ? -18.617 -1.561 6.005 1.00 94.94 203 HIS A N 1
ATOM 1597 C CA . HIS A 1 203 ? -19.613 -0.688 5.395 1.00 94.94 203 HIS A CA 1
ATOM 1598 C C . HIS A 1 203 ? -19.240 0.789 5.534 1.00 94.94 203 HIS A C 1
ATOM 1600 O O . HIS A 1 203 ? -18.756 1.221 6.577 1.00 94.94 203 HIS A O 1
ATOM 1606 N N . THR A 1 204 ? -19.512 1.559 4.481 1.00 93.50 204 THR A N 1
ATOM 1607 C CA . THR A 1 204 ? -19.317 3.012 4.462 1.00 93.50 204 THR A CA 1
ATOM 1608 C C . THR A 1 204 ? -20.645 3.674 4.157 1.00 93.50 204 THR A C 1
ATOM 1610 O O . THR A 1 204 ? -21.230 3.419 3.106 1.00 93.50 204 THR A O 1
ATOM 1613 N N . ILE A 1 205 ? -21.096 4.540 5.058 1.00 95.31 205 ILE A N 1
ATOM 1614 C CA . ILE A 1 205 ? -22.249 5.409 4.838 1.00 95.31 205 ILE A CA 1
ATOM 1615 C C . ILE A 1 205 ? -21.789 6.570 3.950 1.00 95.31 205 ILE A C 1
ATOM 1617 O O . ILE A 1 205 ? -20.881 7.320 4.315 1.00 95.31 205 ILE A O 1
ATOM 1621 N N . SER A 1 206 ? -22.388 6.690 2.765 1.00 92.25 206 SER A N 1
ATOM 1622 C CA . SER A 1 206 ? -22.005 7.696 1.765 1.00 92.25 206 SER A CA 1
ATOM 1623 C C . SER A 1 206 ? -22.420 9.117 2.143 1.00 92.25 206 SER A C 1
ATOM 1625 O O . SER A 1 206 ? -21.799 10.074 1.682 1.00 92.25 206 SER A O 1
ATOM 1627 N N . ASP A 1 207 ? -23.422 9.271 3.001 1.00 94.12 207 ASP A N 1
ATOM 1628 C CA . ASP A 1 207 ? -23.808 10.581 3.508 1.00 94.12 207 ASP A CA 1
ATOM 1629 C C . ASP A 1 207 ? -22.875 11.014 4.644 1.00 94.12 207 ASP A C 1
ATOM 1631 O O . ASP A 1 207 ? -22.498 10.193 5.488 1.00 94.12 207 ASP A O 1
ATOM 1635 N N . PRO A 1 208 ? -22.473 12.295 4.693 1.00 93.75 208 PRO A N 1
ATOM 1636 C CA . PRO A 1 208 ? -21.647 12.785 5.775 1.00 93.75 208 PRO A CA 1
ATOM 1637 C C . PRO A 1 208 ? -22.444 12.860 7.082 1.00 93.75 208 PRO A C 1
ATOM 1639 O O . PRO A 1 208 ? -23.340 13.687 7.221 1.00 93.75 208 PRO A O 1
ATOM 1642 N N . THR A 1 209 ? -22.117 12.003 8.056 1.00 95.81 209 THR A N 1
ATOM 1643 C CA . THR A 1 209 ? -22.934 11.864 9.283 1.00 95.81 209 THR A CA 1
ATOM 1644 C C . THR A 1 209 ? -22.389 12.613 10.497 1.00 95.81 209 THR A C 1
ATOM 1646 O O . THR A 1 209 ? -23.096 12.766 11.493 1.00 95.81 209 THR A O 1
ATOM 1649 N N . TYR A 1 210 ? -21.140 13.078 10.444 1.00 94.31 210 TYR A N 1
ATOM 1650 C CA . TYR A 1 210 ? -20.501 13.815 11.531 1.00 94.31 210 TYR A CA 1
ATOM 1651 C C . TYR A 1 210 ? -19.535 14.870 11.001 1.00 94.31 210 TYR A C 1
ATOM 1653 O O . TYR A 1 210 ? -19.148 14.883 9.829 1.00 94.31 210 TYR A O 1
ATOM 1661 N N . LYS A 1 211 ? -19.140 15.763 11.905 1.00 91.88 211 LYS A N 1
ATOM 1662 C CA . LYS A 1 211 ? -18.124 16.782 11.658 1.00 91.88 211 LYS A CA 1
ATOM 1663 C C . LYS A 1 211 ? -17.059 16.741 12.742 1.00 91.88 211 LYS A C 1
ATOM 1665 O O . LYS A 1 211 ? -17.367 16.400 13.885 1.00 91.88 211 LYS A O 1
ATOM 1670 N N . PHE A 1 212 ? -15.828 17.097 12.410 1.00 90.12 212 PHE A N 1
ATOM 1671 C CA . PHE A 1 212 ? -14.756 17.199 13.395 1.00 90.12 212 PHE A CA 1
ATOM 1672 C C . PHE A 1 212 ? -13.679 18.195 12.973 1.00 90.12 212 PHE A C 1
ATOM 1674 O O . PHE A 1 212 ? -13.589 18.604 11.814 1.00 90.12 212 PHE A O 1
ATOM 1681 N N . ARG A 1 213 ? -12.851 18.564 13.946 1.00 87.25 213 ARG A N 1
ATOM 1682 C CA . ARG A 1 213 ? -11.558 19.204 13.723 1.00 87.25 213 ARG A CA 1
ATOM 1683 C C . ARG A 1 213 ? -10.463 18.253 14.187 1.00 87.25 213 ARG A C 1
ATOM 1685 O O . ARG A 1 213 ? -10.550 17.729 15.301 1.00 87.25 213 ARG A O 1
ATOM 1692 N N . ARG A 1 214 ? -9.474 18.033 13.322 1.00 86.25 214 ARG A N 1
ATOM 1693 C CA . ARG A 1 214 ? -8.333 17.156 13.590 1.00 86.25 214 ARG A CA 1
ATOM 1694 C C . ARG A 1 214 ? -7.497 17.712 14.744 1.00 86.25 214 ARG A C 1
ATOM 1696 O O . ARG A 1 214 ? -7.151 18.896 14.732 1.00 86.25 214 ARG A O 1
ATOM 1703 N N . GLY A 1 215 ? -7.209 16.872 15.733 1.00 85.19 215 GLY A N 1
ATOM 1704 C CA . GLY A 1 215 ? -6.274 17.174 16.816 1.00 85.19 215 GLY A CA 1
ATOM 1705 C C . GLY A 1 215 ? -4.825 16.848 16.449 1.00 85.19 215 GLY A C 1
ATOM 1706 O O . GLY A 1 215 ? -4.525 16.341 15.368 1.00 85.19 215 GLY A O 1
ATOM 1707 N N . LYS A 1 216 ? -3.902 17.114 17.374 1.00 84.94 216 LYS A N 1
ATOM 1708 C CA . LYS A 1 216 ? -2.542 16.568 17.323 1.00 84.94 216 LYS A CA 1
ATOM 1709 C C . LYS A 1 216 ? -2.591 15.036 17.469 1.00 84.94 216 LYS A C 1
ATOM 1711 O O . LYS A 1 216 ? -3.369 14.563 18.303 1.00 84.94 216 LYS A O 1
ATOM 1716 N N . PRO A 1 217 ? -1.739 14.287 16.737 1.00 81.25 217 PRO A N 1
ATOM 1717 C CA . PRO A 1 217 ? -1.621 12.837 16.860 1.00 81.25 217 PRO A CA 1
ATOM 1718 C C . PRO A 1 217 ? -1.565 12.337 18.298 1.00 81.25 217 PRO A C 1
ATOM 1720 O O . PRO A 1 217 ? -0.722 12.797 19.072 1.00 81.25 217 PRO A O 1
ATOM 1723 N N . TYR A 1 218 ? -2.424 11.371 18.632 1.00 85.81 218 TYR A N 1
ATOM 1724 C CA . TYR A 1 218 ? -2.441 10.761 19.953 1.00 85.81 218 TYR A CA 1
ATOM 1725 C C . TYR A 1 218 ? -2.678 9.245 19.904 1.00 85.81 218 TYR A C 1
ATOM 1727 O O . TYR A 1 218 ? -3.700 8.781 19.392 1.00 85.81 218 TYR A O 1
ATOM 1735 N N . TYR A 1 219 ? -1.741 8.484 20.476 1.00 88.25 219 TYR A N 1
ATOM 1736 C CA . TYR A 1 219 ? -1.818 7.029 20.634 1.00 88.25 219 TYR A CA 1
ATOM 1737 C C . TYR A 1 219 ? -1.936 6.658 22.120 1.00 88.25 219 TYR A C 1
ATOM 1739 O O . TYR A 1 219 ? -0.957 6.788 22.859 1.00 88.25 219 TYR A O 1
ATOM 1747 N N . PRO A 1 220 ? -3.115 6.202 22.584 1.00 89.31 220 PRO A N 1
ATOM 1748 C CA . PRO A 1 220 ? -3.292 5.791 23.971 1.00 89.31 220 PRO A CA 1
ATOM 1749 C C . PRO A 1 220 ? -2.567 4.488 24.299 1.00 89.31 220 PRO A C 1
ATOM 1751 O O . PRO A 1 220 ? -2.668 3.512 23.551 1.00 89.31 220 PRO A O 1
ATOM 1754 N N . GLY A 1 221 ? -1.914 4.454 25.456 1.00 91.44 221 GLY A N 1
ATOM 1755 C CA . GLY A 1 221 ? -1.109 3.334 25.925 1.00 91.44 221 GLY A CA 1
ATOM 1756 C C . GLY A 1 221 ? 0.150 3.812 26.638 1.00 91.44 221 GLY A C 1
ATOM 1757 O O . GLY A 1 221 ? 0.736 4.842 26.285 1.00 91.44 221 GLY A O 1
ATOM 1758 N N . GLU A 1 222 ? 0.570 3.044 27.637 1.00 90.19 222 GLU A N 1
ATOM 1759 C CA . GLU A 1 222 ? 1.711 3.376 28.479 1.00 90.19 222 GLU A CA 1
ATOM 1760 C C . GLU A 1 222 ? 2.982 3.526 27.626 1.00 90.19 222 GLU A C 1
ATOM 1762 O O . GLU A 1 222 ? 3.415 2.589 26.960 1.00 90.19 222 GLU A O 1
ATOM 1767 N N . GLY A 1 223 ? 3.560 4.733 27.613 1.00 89.19 223 GLY A N 1
ATOM 1768 C CA . GLY A 1 223 ? 4.777 5.057 26.857 1.00 89.19 223 GLY A CA 1
ATOM 1769 C C . GLY A 1 223 ? 4.608 5.204 25.335 1.00 89.19 223 GLY A C 1
ATOM 1770 O O . GLY A 1 223 ? 5.536 5.668 24.671 1.00 89.19 223 GLY A O 1
ATOM 1771 N N . LEU A 1 224 ? 3.439 4.893 24.758 1.00 90.06 224 LEU A N 1
ATOM 1772 C CA . LEU A 1 224 ? 3.263 4.901 23.298 1.00 90.06 224 LEU A CA 1
ATOM 1773 C C . LEU A 1 224 ? 3.365 6.294 22.680 1.00 90.06 224 LEU A C 1
ATOM 1775 O O . LEU A 1 224 ? 3.958 6.452 21.615 1.00 90.06 224 LEU A O 1
ATOM 1779 N N . GLN A 1 225 ? 2.824 7.319 23.343 1.00 88.12 225 GLN A N 1
ATOM 1780 C CA . GLN A 1 225 ? 2.920 8.689 22.832 1.00 88.12 225 GLN A CA 1
ATOM 1781 C C . GLN A 1 225 ? 4.368 9.209 22.828 1.00 88.12 225 GLN A C 1
ATOM 1783 O O . GLN A 1 225 ? 4.759 9.969 21.938 1.00 88.12 225 GLN A O 1
ATOM 1788 N N . GLU A 1 226 ? 5.171 8.802 23.810 1.00 87.88 226 GLU A N 1
ATOM 1789 C CA . GLU A 1 226 ? 6.588 9.165 23.895 1.00 87.88 226 GLU A CA 1
ATOM 1790 C C . GLU A 1 226 ? 7.382 8.471 22.787 1.00 87.88 226 GLU A C 1
ATOM 1792 O O . GLU A 1 226 ? 8.108 9.143 22.056 1.00 87.88 226 GLU A O 1
ATOM 1797 N N . GLN A 1 227 ? 7.154 7.167 22.586 1.00 86.81 227 GLN A N 1
ATOM 1798 C CA . GLN A 1 227 ? 7.728 6.394 21.480 1.00 86.81 227 GLN A CA 1
ATOM 1799 C C . GLN A 1 227 ? 7.340 6.970 20.110 1.00 86.81 227 GLN A C 1
ATOM 1801 O O . GLN A 1 227 ? 8.167 7.063 19.203 1.00 86.81 227 GLN A O 1
ATOM 1806 N N . PHE A 1 228 ? 6.082 7.382 19.949 1.00 83.12 228 PHE A N 1
ATOM 1807 C CA . PHE A 1 228 ? 5.623 8.048 18.736 1.00 83.12 228 PHE A CA 1
ATOM 1808 C C . PHE A 1 228 ? 6.409 9.343 18.488 1.00 83.12 228 PHE A C 1
ATOM 1810 O O . PHE A 1 228 ? 6.914 9.564 17.391 1.00 83.12 228 PHE A O 1
ATOM 1817 N N . THR A 1 229 ? 6.567 10.173 19.521 1.00 81.31 229 THR A N 1
ATOM 1818 C CA . THR A 1 229 ? 7.266 11.462 19.420 1.00 81.31 229 THR A CA 1
ATOM 1819 C C . THR A 1 229 ? 8.763 11.289 19.156 1.00 81.31 229 THR A C 1
ATOM 1821 O O . THR A 1 229 ? 9.323 12.040 18.363 1.00 81.31 229 THR A O 1
ATOM 1824 N N . SER A 1 230 ? 9.418 10.296 19.769 1.00 76.69 230 SER A N 1
ATOM 1825 C CA . SER A 1 230 ? 10.847 10.029 19.547 1.00 76.69 230 SER A CA 1
ATOM 1826 C C . SER A 1 230 ? 11.158 9.559 18.127 1.00 76.69 230 SER A C 1
ATOM 1828 O O . SER A 1 230 ? 12.261 9.786 17.638 1.00 76.69 230 SER A O 1
ATOM 1830 N N . ASN A 1 231 ? 10.195 8.906 17.473 1.00 68.62 231 ASN A N 1
ATOM 1831 C CA . ASN A 1 231 ? 10.362 8.317 16.144 1.00 68.62 231 ASN A CA 1
ATOM 1832 C C . ASN A 1 231 ? 9.918 9.253 15.004 1.00 68.62 231 ASN A C 1
ATOM 1834 O O . ASN A 1 231 ? 10.076 8.910 13.834 1.00 68.62 231 ASN A O 1
ATOM 1838 N N . GLN A 1 232 ? 9.361 10.426 15.319 1.00 66.12 232 GLN A N 1
ATOM 1839 C CA . GLN A 1 232 ? 8.946 11.419 14.328 1.00 66.12 232 GLN A CA 1
ATOM 1840 C C . GLN A 1 232 ? 10.145 12.276 13.880 1.00 66.12 232 GLN A C 1
ATOM 1842 O O . GLN A 1 232 ? 10.781 12.918 14.721 1.00 66.12 232 GLN A O 1
ATOM 1847 N N . PRO A 1 233 ? 10.452 12.363 12.573 1.00 60.19 233 PRO A N 1
ATOM 1848 C CA . PRO A 1 233 ? 11.467 13.293 12.091 1.00 60.19 233 PRO A CA 1
ATOM 1849 C C . PRO A 1 233 ? 11.026 14.753 12.298 1.00 60.19 233 PRO A C 1
ATOM 1851 O O . PRO A 1 233 ? 9.842 15.083 12.244 1.00 60.19 233 PRO A O 1
ATOM 1854 N N . SER A 1 234 ? 11.996 15.650 12.510 1.00 49.72 234 SER A N 1
ATOM 1855 C CA . SER A 1 234 ? 11.785 17.059 12.896 1.00 49.72 234 SER A CA 1
ATOM 1856 C C . SER A 1 234 ? 11.067 17.923 11.848 1.00 49.72 234 SER A C 1
ATOM 1858 O O . SER A 1 234 ? 10.662 19.048 12.148 1.00 49.72 234 SER A O 1
ATOM 1860 N N . LYS A 1 235 ? 10.876 17.409 10.629 1.00 51.47 235 LYS A N 1
ATOM 1861 C CA . LYS A 1 235 ? 10.068 18.021 9.575 1.00 51.47 235 LYS A CA 1
ATOM 1862 C C . LYS A 1 235 ? 9.646 16.925 8.595 1.00 51.47 235 LYS A C 1
ATOM 1864 O O . LYS A 1 235 ? 10.479 16.390 7.874 1.00 51.47 235 LYS A O 1
ATOM 1869 N N . LEU A 1 236 ? 8.366 16.567 8.590 1.00 48.75 236 LEU A N 1
ATOM 1870 C CA . LEU A 1 236 ? 7.795 15.724 7.541 1.00 48.75 236 LEU A CA 1
ATOM 1871 C C . LEU A 1 236 ? 7.446 16.637 6.367 1.00 48.75 236 LEU A C 1
ATOM 1873 O O . LEU A 1 236 ? 6.523 17.449 6.471 1.00 48.75 236 LEU A O 1
ATOM 1877 N N . GLU A 1 237 ? 8.186 16.543 5.266 1.00 53.56 237 GLU A N 1
ATOM 1878 C CA . GLU A 1 237 ? 7.673 17.051 3.994 1.00 53.56 237 GLU A CA 1
ATOM 1879 C C . GLU A 1 237 ? 6.380 16.300 3.648 1.00 53.56 237 GLU A C 1
ATOM 1881 O O . GLU A 1 237 ? 6.215 15.128 3.992 1.00 53.56 237 GLU A O 1
ATOM 1886 N N . ARG A 1 238 ? 5.403 16.987 3.040 1.00 55.69 238 ARG A N 1
ATOM 1887 C CA . ARG A 1 238 ? 4.066 16.407 2.804 1.00 55.69 238 ARG A CA 1
ATOM 1888 C C . ARG A 1 238 ? 4.142 15.155 1.929 1.00 55.69 238 ARG A C 1
ATOM 1890 O O . ARG A 1 238 ? 3.518 14.142 2.259 1.00 55.69 238 ARG A O 1
ATOM 1897 N N . HIS A 1 239 ? 4.955 15.204 0.873 1.00 59.53 239 HIS A N 1
ATOM 1898 C CA . HIS A 1 239 ? 5.216 14.064 0.003 1.00 59.53 239 HIS A CA 1
ATOM 1899 C C . HIS A 1 239 ? 6.032 12.998 0.741 1.00 59.53 239 HIS A C 1
ATOM 1901 O O . HIS A 1 239 ? 7.023 13.291 1.391 1.00 59.53 239 HIS A O 1
ATOM 1907 N N . PHE A 1 240 ? 5.579 11.745 0.671 1.00 64.50 240 PHE A N 1
ATOM 1908 C CA . PHE A 1 240 ? 6.207 10.592 1.331 1.00 64.50 240 PHE A CA 1
ATOM 1909 C C . PHE A 1 240 ? 6.255 10.613 2.865 1.00 64.50 240 PHE A C 1
ATOM 1911 O O . PHE A 1 240 ? 6.757 9.653 3.435 1.00 64.50 240 PHE A O 1
ATOM 1918 N N . SER A 1 241 ? 5.639 11.584 3.553 1.00 62.56 241 SER A N 1
ATOM 1919 C CA . SER A 1 241 ? 5.501 11.591 5.028 1.00 62.56 241 SER A CA 1
ATOM 1920 C C . SER A 1 241 ? 5.053 10.247 5.625 1.00 62.56 241 SER A C 1
ATOM 1922 O O . SER A 1 241 ? 5.476 9.855 6.712 1.00 62.56 241 SER A O 1
ATOM 1924 N N . TYR A 1 242 ? 4.239 9.504 4.878 1.00 67.88 242 TYR A N 1
ATOM 1925 C CA . TYR A 1 242 ? 3.736 8.193 5.257 1.00 67.88 242 TYR A CA 1
ATOM 1926 C C . TYR A 1 242 ? 4.812 7.115 5.457 1.00 67.88 242 TYR A C 1
ATOM 1928 O O . TYR A 1 242 ? 4.518 6.140 6.141 1.00 67.88 242 TYR A O 1
ATOM 1936 N N . ILE A 1 243 ? 6.018 7.234 4.884 1.00 69.00 243 ILE A N 1
ATOM 1937 C CA . ILE A 1 243 ? 7.092 6.230 5.052 1.00 69.00 243 ILE A CA 1
ATOM 1938 C C . ILE A 1 243 ? 7.673 6.235 6.474 1.00 69.00 243 ILE A C 1
ATOM 1940 O O . ILE A 1 243 ? 8.381 5.312 6.858 1.00 69.00 243 ILE A O 1
ATOM 1944 N N . HIS A 1 244 ? 7.352 7.261 7.263 1.00 70.69 244 HIS A N 1
ATOM 1945 C CA . HIS A 1 244 ? 7.746 7.397 8.664 1.00 70.69 244 HIS A CA 1
ATOM 1946 C C . HIS A 1 244 ? 6.584 7.133 9.632 1.00 70.69 244 HIS A C 1
ATOM 1948 O O . HIS A 1 244 ? 6.722 7.348 10.835 1.00 70.69 244 HIS A O 1
ATOM 1954 N N . ASP A 1 245 ? 5.423 6.705 9.128 1.00 75.25 245 ASP A N 1
ATOM 1955 C CA . ASP A 1 245 ? 4.280 6.369 9.971 1.00 75.25 245 ASP A CA 1
ATOM 1956 C C . ASP A 1 245 ? 4.526 5.010 10.652 1.00 75.25 245 ASP A C 1
ATOM 1958 O O . ASP A 1 245 ? 4.534 3.984 9.962 1.00 75.25 245 ASP A O 1
ATOM 1962 N N . PRO A 1 246 ? 4.691 4.957 11.990 1.00 77.00 246 PRO A N 1
ATOM 1963 C CA . PRO A 1 246 ? 4.956 3.707 12.697 1.00 77.00 246 PRO A CA 1
ATOM 1964 C C . PRO A 1 246 ? 3.831 2.682 12.521 1.00 77.00 246 PRO A C 1
ATOM 1966 O O . PRO A 1 246 ? 4.092 1.481 12.576 1.00 77.00 246 PRO A O 1
ATOM 1969 N N . ALA A 1 247 ? 2.601 3.121 12.217 1.00 78.06 247 ALA A N 1
ATOM 1970 C CA . ALA A 1 247 ? 1.510 2.213 11.887 1.00 78.06 247 ALA A CA 1
ATOM 1971 C C . ALA A 1 247 ? 1.882 1.288 10.728 1.00 78.06 247 ALA A C 1
ATOM 1973 O O . ALA A 1 247 ? 1.574 0.096 10.784 1.00 78.06 247 ALA A O 1
ATOM 1974 N N . ARG A 1 248 ? 2.580 1.808 9.703 1.00 75.75 248 ARG A N 1
ATOM 1975 C CA . ARG A 1 248 ? 2.993 1.032 8.524 1.00 75.75 248 ARG A CA 1
ATOM 1976 C C . ARG A 1 248 ? 3.898 -0.140 8.854 1.00 75.75 248 ARG A C 1
ATOM 1978 O O . ARG A 1 248 ? 3.788 -1.170 8.195 1.00 75.75 248 ARG A O 1
ATOM 1985 N N . PHE A 1 249 ? 4.723 0.014 9.880 1.00 76.25 249 PHE A N 1
ATOM 1986 C CA . PHE A 1 249 ? 5.683 -0.998 10.293 1.00 76.25 249 PHE A CA 1
ATOM 1987 C C . PHE A 1 249 ? 5.062 -2.104 11.143 1.00 76.25 249 PHE A C 1
ATOM 1989 O O . PHE A 1 249 ? 5.602 -3.200 11.189 1.00 76.25 249 PHE A O 1
ATOM 1996 N N . GLU A 1 250 ? 3.901 -1.873 11.757 1.00 80.50 250 GLU A N 1
ATOM 1997 C CA . GLU A 1 250 ? 3.241 -2.893 12.575 1.00 80.50 250 GLU A CA 1
ATOM 1998 C C . GLU A 1 250 ? 2.124 -3.629 11.829 1.00 80.50 250 GLU A C 1
ATOM 2000 O O . GLU A 1 250 ? 1.997 -4.854 11.933 1.00 80.50 250 GLU A O 1
ATOM 2005 N N . TRP A 1 251 ? 1.305 -2.928 11.039 1.00 77.88 251 TRP A N 1
ATOM 2006 C CA . TRP A 1 251 ? 0.110 -3.555 10.468 1.00 77.88 251 TRP A CA 1
ATOM 2007 C C . TRP A 1 251 ? 0.449 -4.654 9.443 1.00 77.88 251 TRP A C 1
ATOM 2009 O O . TRP A 1 251 ? -0.244 -5.671 9.398 1.00 77.88 251 TRP A O 1
ATOM 2019 N N . GLY A 1 252 ? 1.509 -4.496 8.645 1.00 80.38 252 GLY A N 1
ATOM 2020 C CA . GLY A 1 252 ? 1.953 -5.492 7.663 1.00 80.38 252 GLY A CA 1
ATOM 2021 C C . GLY A 1 252 ? 2.408 -6.815 8.305 1.00 80.38 252 GLY A C 1
ATOM 2022 O O . GLY A 1 252 ? 1.750 -7.847 8.112 1.00 80.38 252 GLY A O 1
ATOM 2023 N N . PRO A 1 253 ? 3.499 -6.816 9.095 1.00 81.94 253 PRO A N 1
ATOM 2024 C CA . PRO A 1 253 ? 4.046 -8.035 9.698 1.00 81.94 253 PRO A CA 1
ATOM 2025 C C . PRO A 1 253 ? 3.141 -8.661 10.769 1.00 81.94 253 PRO A C 1
ATOM 2027 O O . PRO A 1 253 ? 3.192 -9.879 10.962 1.00 81.94 253 PRO A O 1
ATOM 2030 N N . ILE A 1 254 ? 2.286 -7.873 11.432 1.00 87.12 254 ILE A N 1
ATOM 2031 C CA . ILE A 1 254 ? 1.386 -8.369 12.483 1.00 87.12 254 ILE A CA 1
ATOM 2032 C C . ILE A 1 254 ? -0.012 -8.634 11.914 1.00 87.12 254 ILE A C 1
ATOM 2034 O O . ILE A 1 254 ? -0.422 -9.788 11.764 1.00 87.12 254 ILE A O 1
ATOM 2038 N N . SER A 1 255 ? -0.756 -7.577 11.574 1.00 86.81 255 SER A N 1
ATOM 2039 C CA . SER A 1 255 ? -2.192 -7.678 11.264 1.00 86.81 255 SER A CA 1
ATOM 2040 C C . SER A 1 255 ? -2.470 -8.385 9.939 1.00 86.81 255 SER A C 1
ATOM 2042 O O . SER A 1 255 ? -3.311 -9.287 9.883 1.00 86.81 255 SER A O 1
ATOM 2044 N N . PHE A 1 256 ? -1.764 -8.009 8.869 1.00 88.62 256 PHE A N 1
ATOM 2045 C CA . PHE A 1 256 ? -1.973 -8.586 7.543 1.00 88.62 256 PHE A CA 1
ATOM 2046 C C . PHE A 1 256 ? -1.469 -10.027 7.467 1.00 88.62 256 PHE A C 1
ATOM 2048 O O . PHE A 1 256 ? -2.147 -10.890 6.908 1.00 88.62 256 PHE A O 1
ATOM 2055 N N . GLN A 1 257 ? -0.334 -10.328 8.102 1.00 90.44 257 GLN A N 1
ATOM 2056 C CA . GLN A 1 257 ? 0.134 -11.706 8.219 1.00 90.44 257 GLN A CA 1
ATOM 2057 C C . GLN A 1 257 ? -0.887 -12.595 8.942 1.00 90.44 257 GLN A C 1
ATOM 2059 O O . GLN A 1 257 ? -1.208 -13.676 8.445 1.00 90.44 257 GLN A O 1
ATOM 2064 N N . LYS A 1 258 ? -1.405 -12.156 10.101 1.00 91.75 258 LYS A N 1
ATOM 2065 C CA . LYS A 1 258 ? -2.464 -12.884 10.820 1.00 91.75 258 LYS A CA 1
ATOM 2066 C C . LYS A 1 258 ? -3.686 -13.065 9.930 1.00 91.75 258 LYS A C 1
ATOM 2068 O O . LYS A 1 258 ? -4.164 -14.182 9.803 1.00 91.75 258 LYS A O 1
ATOM 2073 N N . TYR A 1 259 ? -4.116 -12.009 9.240 1.00 92.81 259 TYR A N 1
ATOM 2074 C CA . TYR A 1 259 ? -5.236 -12.063 8.301 1.00 92.81 259 TYR A CA 1
ATOM 2075 C C . TYR A 1 259 ? -5.055 -13.143 7.233 1.00 92.81 259 TYR A C 1
ATOM 2077 O O . TYR A 1 259 ? -5.936 -13.985 7.097 1.00 92.81 259 TYR A O 1
ATOM 2085 N N . LEU A 1 260 ? -3.907 -13.188 6.544 1.00 93.38 260 LEU A N 1
ATOM 2086 C CA . LEU A 1 260 ? -3.631 -14.234 5.552 1.00 93.38 260 LEU A CA 1
ATOM 2087 C C . LEU A 1 260 ? -3.701 -15.637 6.168 1.00 93.38 260 LEU A C 1
ATOM 2089 O O . LEU A 1 260 ? -4.293 -16.530 5.568 1.00 93.38 260 LEU A O 1
ATOM 2093 N N . LYS A 1 261 ? -3.142 -15.837 7.368 1.00 94.56 261 LYS A N 1
ATOM 2094 C CA . LYS A 1 261 ? -3.202 -17.132 8.070 1.00 94.56 261 LYS A CA 1
ATOM 2095 C C . LYS A 1 261 ? -4.628 -17.509 8.462 1.00 94.56 261 LYS A C 1
ATOM 2097 O O . LYS A 1 261 ? -4.994 -18.681 8.373 1.00 94.56 261 LYS A O 1
ATOM 2102 N N . ASP A 1 262 ? -5.421 -16.536 8.893 1.00 95.06 262 ASP A N 1
ATOM 2103 C CA . ASP A 1 262 ? -6.805 -16.739 9.309 1.00 95.06 262 ASP A CA 1
ATOM 2104 C C . ASP A 1 262 ? -7.699 -17.132 8.148 1.00 95.06 262 ASP A C 1
ATOM 2106 O O . ASP A 1 262 ? -8.570 -17.967 8.331 1.00 95.06 262 ASP A O 1
ATOM 2110 N N . ILE A 1 263 ? -7.486 -16.575 6.958 1.00 94.06 263 ILE A N 1
ATOM 2111 C CA . ILE A 1 263 ? -8.311 -16.894 5.785 1.00 94.06 263 ILE A CA 1
ATOM 2112 C C . ILE A 1 263 ? -7.767 -18.074 4.967 1.00 94.06 263 ILE A C 1
ATOM 2114 O O . ILE A 1 263 ? -8.346 -18.411 3.935 1.00 94.06 263 ILE A O 1
ATOM 2118 N N . GLY A 1 264 ? -6.649 -18.673 5.393 1.00 95.38 264 GLY A N 1
ATOM 2119 C CA . GLY A 1 264 ? -6.012 -19.788 4.694 1.00 95.38 264 GLY A CA 1
ATOM 2120 C C . GLY A 1 264 ? -5.238 -19.391 3.435 1.00 95.38 264 GLY A C 1
ATOM 2121 O O . GLY A 1 264 ? -5.125 -20.199 2.524 1.00 95.38 264 GLY A O 1
ATOM 2122 N N . ALA A 1 265 ? -4.732 -18.160 3.353 1.00 95.25 265 ALA A N 1
ATOM 2123 C CA . ALA A 1 265 ? -4.023 -17.598 2.198 1.00 95.25 265 ALA A CA 1
ATOM 2124 C C . ALA A 1 265 ? -2.510 -17.408 2.424 1.00 95.25 265 ALA A C 1
ATOM 2126 O O . ALA A 1 265 ? -1.823 -16.843 1.572 1.00 95.25 265 ALA A O 1
ATOM 2127 N N . PHE A 1 266 ? -1.969 -17.810 3.577 1.00 95.06 266 PHE A N 1
ATOM 2128 C CA . PHE A 1 266 ? -0.558 -17.594 3.890 1.00 95.06 266 PHE A CA 1
ATOM 2129 C C . PHE A 1 266 ? 0.328 -18.695 3.292 1.00 95.06 266 PHE A C 1
ATOM 2131 O O . PHE A 1 266 ? 0.157 -19.881 3.581 1.00 95.06 266 PHE A O 1
ATOM 2138 N N . LEU A 1 267 ? 1.332 -18.296 2.510 1.00 94.62 267 LEU A N 1
ATOM 2139 C CA . LEU A 1 267 ? 2.380 -19.176 1.986 1.00 94.62 267 LEU A CA 1
ATOM 2140 C C . LEU A 1 267 ? 3.701 -18.882 2.705 1.00 94.62 267 LEU A C 1
ATOM 2142 O O . LEU A 1 267 ? 4.034 -17.709 2.823 1.00 94.62 267 LEU A O 1
ATOM 2146 N N . PRO A 1 268 ? 4.465 -19.882 3.185 1.00 93.19 268 PRO A N 1
ATOM 2147 C CA . PRO A 1 268 ? 5.736 -19.679 3.888 1.00 93.19 268 PRO A CA 1
ATOM 2148 C C . PRO A 1 268 ? 6.873 -19.262 2.939 1.00 93.19 268 PRO A C 1
ATOM 2150 O O . PRO A 1 268 ? 6.799 -19.491 1.735 1.00 93.19 268 PRO A O 1
ATOM 2153 N N . GLY A 1 269 ? 7.987 -18.761 3.488 1.00 90.94 269 GLY A N 1
ATOM 2154 C CA . GLY A 1 269 ? 9.179 -18.380 2.713 1.00 90.94 269 GLY A CA 1
ATOM 2155 C C . GLY A 1 269 ? 9.713 -19.480 1.778 1.00 90.94 269 GLY A C 1
ATOM 2156 O O . GLY A 1 269 ? 10.190 -19.186 0.685 1.00 90.94 269 GLY A O 1
ATOM 2157 N N . SER A 1 270 ? 9.553 -20.757 2.150 1.00 91.75 270 SER A N 1
ATOM 2158 C CA . SER A 1 270 ? 9.946 -21.912 1.326 1.00 91.75 270 SER A CA 1
ATOM 2159 C C . SER A 1 270 ? 9.158 -22.057 0.015 1.00 91.75 270 SER A C 1
ATOM 2161 O O . SER A 1 270 ? 9.583 -22.806 -0.864 1.00 91.75 270 SER A O 1
ATOM 2163 N N . TYR A 1 271 ? 8.044 -21.338 -0.149 1.00 94.38 271 TYR A N 1
ATOM 2164 C CA . TYR A 1 271 ? 7.303 -21.263 -1.409 1.00 94.38 271 TYR A CA 1
ATOM 2165 C C . TYR A 1 271 ? 8.049 -20.460 -2.488 1.00 94.38 271 TYR A C 1
ATOM 2167 O O . TYR A 1 271 ? 8.007 -20.814 -3.665 1.00 94.38 271 TYR A O 1
ATOM 2175 N N . PHE A 1 272 ? 8.778 -19.409 -2.098 1.00 93.62 272 PHE A N 1
ATOM 2176 C CA . PHE A 1 272 ? 9.365 -18.423 -3.016 1.00 93.62 272 PHE A CA 1
ATOM 2177 C C . PHE A 1 272 ? 10.729 -18.865 -3.557 1.00 93.62 272 PHE A C 1
ATOM 2179 O O . PHE A 1 272 ? 11.740 -18.177 -3.424 1.00 93.62 272 PHE A O 1
ATOM 2186 N N . THR A 1 273 ? 10.766 -20.064 -4.135 1.00 92.94 273 THR A N 1
ATOM 2187 C CA . THR A 1 273 ? 11.988 -20.725 -4.619 1.00 92.94 273 THR A CA 1
ATOM 2188 C C . THR A 1 273 ? 12.012 -20.905 -6.135 1.00 92.94 273 THR A C 1
ATOM 2190 O O . THR A 1 273 ? 12.977 -21.456 -6.675 1.00 92.94 273 THR A O 1
ATOM 2193 N N . ARG A 1 274 ? 10.982 -20.429 -6.851 1.00 95.06 274 ARG A N 1
ATOM 2194 C CA . ARG A 1 274 ? 10.888 -20.585 -8.304 1.00 95.06 274 ARG A CA 1
ATOM 2195 C C . ARG A 1 274 ? 12.070 -19.904 -8.983 1.00 95.06 274 ARG A C 1
ATOM 2197 O O . ARG A 1 274 ? 12.338 -18.722 -8.782 1.00 95.06 274 ARG A O 1
ATOM 2204 N N . LYS A 1 275 ? 12.785 -20.665 -9.809 1.00 93.88 275 LYS A N 1
ATOM 2205 C CA . LYS A 1 275 ? 13.872 -20.145 -10.641 1.00 93.88 275 LYS A CA 1
ATOM 2206 C C . LYS A 1 275 ? 13.317 -19.463 -11.879 1.00 93.88 275 LYS A C 1
ATOM 2208 O O . LYS A 1 275 ? 12.323 -19.912 -12.449 1.00 93.88 275 LYS A O 1
ATOM 2213 N N . VAL A 1 276 ? 13.988 -18.400 -12.302 1.00 93.19 276 VAL A N 1
ATOM 2214 C CA . VAL A 1 276 ? 13.700 -17.750 -13.580 1.00 93.19 276 VAL A CA 1
ATOM 2215 C C . VAL A 1 276 ? 14.495 -18.470 -14.674 1.00 93.19 276 VAL A C 1
ATOM 2217 O O . VAL A 1 276 ? 15.721 -18.554 -14.550 1.00 93.19 276 VAL A O 1
ATOM 2220 N N . PRO A 1 277 ? 13.838 -19.026 -15.710 1.00 86.88 277 PRO A N 1
ATOM 2221 C CA . PRO A 1 277 ? 14.534 -19.624 -16.844 1.00 86.88 277 PRO A CA 1
ATOM 2222 C C . PRO A 1 277 ? 15.456 -18.604 -17.515 1.00 86.88 277 PRO A C 1
ATOM 2224 O O . PRO A 1 277 ? 15.130 -17.422 -17.566 1.00 86.88 277 PRO A O 1
ATOM 2227 N N . VAL A 1 278 ? 16.596 -19.067 -18.024 1.00 87.25 278 VAL A N 1
ATOM 2228 C CA . VAL A 1 278 ? 17.520 -18.226 -18.791 1.00 87.25 278 VAL A CA 1
ATOM 2229 C C . VAL A 1 278 ? 17.236 -18.435 -20.267 1.00 87.25 278 VAL A C 1
ATOM 2231 O O . VAL A 1 278 ? 17.349 -19.562 -20.751 1.00 87.25 278 VAL A O 1
ATOM 2234 N N . ASP A 1 279 ? 16.901 -17.359 -20.970 1.00 89.94 279 ASP A N 1
ATOM 2235 C CA . ASP A 1 279 ? 16.855 -17.369 -22.428 1.00 89.94 279 ASP A CA 1
ATOM 2236 C C . ASP A 1 279 ? 18.248 -17.005 -22.979 1.00 89.94 279 ASP A C 1
ATOM 2238 O O . ASP A 1 279 ? 18.691 -15.864 -22.819 1.00 89.94 279 ASP A O 1
ATOM 2242 N N . PRO A 1 280 ? 18.973 -17.949 -23.614 1.00 90.75 280 PRO A N 1
ATOM 2243 C CA . PRO A 1 280 ? 20.321 -17.696 -24.119 1.00 90.75 280 PRO A CA 1
ATOM 2244 C C . PRO A 1 280 ? 20.351 -16.733 -25.314 1.00 90.75 280 PRO A C 1
ATOM 2246 O O . PRO A 1 280 ? 21.435 -16.326 -25.724 1.00 90.75 280 PRO A O 1
ATOM 2249 N N . THR A 1 281 ? 19.195 -16.390 -25.892 1.00 93.44 281 THR A N 1
ATOM 2250 C CA . THR A 1 281 ? 19.103 -15.449 -27.016 1.00 93.44 281 THR A CA 1
ATOM 2251 C C . THR A 1 281 ? 19.095 -13.986 -26.575 1.00 93.44 281 THR A C 1
ATOM 2253 O O . THR A 1 281 ? 19.348 -13.107 -27.397 1.00 93.44 281 THR A O 1
ATOM 2256 N N . LEU A 1 282 ? 18.842 -13.710 -25.290 1.00 94.19 282 LEU A N 1
ATOM 2257 C CA . LEU A 1 282 ? 18.812 -12.353 -24.746 1.00 94.19 282 LEU A CA 1
ATOM 2258 C C . LEU A 1 282 ? 20.214 -11.840 -24.397 1.00 94.19 282 LEU A C 1
ATOM 2260 O O . LEU A 1 282 ? 21.090 -12.582 -23.947 1.00 94.19 282 LEU A O 1
ATOM 2264 N N . GLY A 1 283 ? 20.411 -10.528 -24.533 1.00 94.19 283 GLY A N 1
ATOM 2265 C CA . GLY A 1 283 ? 21.638 -9.864 -24.097 1.00 94.19 283 GLY A CA 1
ATOM 2266 C C . GLY A 1 283 ? 21.832 -9.937 -22.578 1.00 94.19 283 GLY A C 1
ATOM 2267 O O . GLY A 1 283 ? 20.877 -9.855 -21.808 1.00 94.19 283 GLY A O 1
ATOM 2268 N N . ASN A 1 284 ? 23.085 -10.037 -22.121 1.00 93.44 284 ASN A N 1
ATOM 2269 C CA . ASN A 1 284 ? 23.434 -10.099 -20.691 1.00 93.44 284 ASN A CA 1
ATOM 2270 C C . ASN A 1 284 ? 23.428 -8.733 -19.972 1.00 93.44 284 ASN A C 1
ATOM 2272 O O . ASN A 1 284 ? 23.922 -8.635 -18.849 1.00 93.44 284 ASN A O 1
ATOM 2276 N N . GLY A 1 285 ? 22.905 -7.694 -20.622 1.00 96.06 285 GLY A N 1
ATOM 2277 C CA . GLY A 1 285 ? 22.877 -6.326 -20.123 1.00 96.06 285 GLY A CA 1
ATOM 2278 C C . GLY A 1 285 ? 21.549 -5.913 -19.492 1.00 96.06 285 GLY A C 1
ATOM 2279 O O . GLY A 1 285 ? 20.814 -6.744 -18.949 1.00 96.06 285 GLY A O 1
ATOM 2280 N N . ILE A 1 286 ? 21.226 -4.627 -19.628 1.00 98.06 286 ILE A N 1
ATOM 2281 C CA . ILE A 1 286 ? 19.977 -4.015 -19.163 1.00 98.06 286 ILE A CA 1
ATOM 2282 C C . ILE A 1 286 ? 19.299 -3.201 -20.271 1.00 98.06 286 ILE A C 1
ATOM 2284 O O . ILE A 1 286 ? 19.947 -2.490 -21.037 1.00 98.06 286 ILE A O 1
ATOM 2288 N N . SER A 1 287 ? 17.978 -3.301 -20.344 1.00 98.69 287 SER A N 1
ATOM 2289 C CA . SER A 1 287 ? 17.129 -2.465 -21.188 1.00 98.69 287 SER A CA 1
ATOM 2290 C C . SER A 1 287 ? 16.233 -1.616 -20.296 1.00 98.69 287 SER A C 1
ATOM 2292 O O . SER A 1 287 ? 15.367 -2.149 -19.600 1.00 98.69 287 SER A O 1
ATOM 2294 N N . PHE A 1 288 ? 16.425 -0.302 -20.308 1.00 98.62 288 PHE A N 1
ATOM 2295 C CA . PHE A 1 288 ? 15.523 0.628 -19.641 1.00 98.62 288 PHE A CA 1
ATOM 2296 C C . PHE A 1 288 ? 14.273 0.819 -20.498 1.00 98.62 288 PHE A C 1
ATOM 2298 O O . PHE A 1 288 ? 14.369 1.203 -21.660 1.00 98.62 288 PHE A O 1
ATOM 2305 N N . VAL A 1 289 ? 13.095 0.526 -19.955 1.00 98.50 289 VAL A N 1
ATOM 2306 C CA . VAL A 1 289 ? 11.820 0.742 -20.649 1.00 98.50 289 VAL A CA 1
ATOM 2307 C C . VAL A 1 289 ? 11.230 2.065 -20.184 1.00 98.50 289 VAL A C 1
ATOM 2309 O O . VAL A 1 289 ? 10.924 2.212 -19.001 1.00 98.50 289 VAL A O 1
ATOM 2312 N N . LEU A 1 290 ? 11.051 2.982 -21.138 1.00 98.00 290 LEU A N 1
ATOM 2313 C CA . LEU A 1 290 ? 10.615 4.357 -20.919 1.00 98.00 290 LEU A CA 1
ATOM 2314 C C . LEU A 1 290 ? 9.275 4.609 -21.627 1.00 98.00 290 LEU A C 1
ATOM 2316 O O . LEU A 1 290 ? 9.254 4.942 -22.815 1.00 98.00 290 LEU A O 1
ATOM 2320 N N . PRO A 1 291 ? 8.132 4.410 -20.944 1.00 96.06 291 PRO A N 1
ATOM 2321 C CA . PRO A 1 291 ? 6.839 4.816 -21.474 1.00 96.06 291 PRO A CA 1
ATOM 2322 C C . PRO A 1 291 ? 6.689 6.340 -21.383 1.00 96.06 291 PRO A C 1
ATOM 2324 O O . PRO A 1 291 ? 7.013 6.937 -20.361 1.00 96.06 291 PRO A O 1
ATOM 2327 N N . THR A 1 292 ? 6.151 6.966 -22.428 1.00 95.44 292 THR A N 1
ATOM 2328 C CA . THR A 1 292 ? 5.878 8.409 -22.446 1.00 95.44 292 THR A CA 1
ATOM 2329 C C . THR A 1 292 ? 4.512 8.717 -23.060 1.00 95.44 292 THR A C 1
ATOM 2331 O O . THR A 1 292 ? 4.032 8.016 -23.958 1.00 95.44 292 THR A O 1
ATOM 2334 N N . TYR A 1 293 ? 3.860 9.757 -22.539 1.00 93.88 293 TYR A N 1
ATOM 2335 C CA . TYR A 1 293 ? 2.586 10.276 -23.027 1.00 93.88 293 TYR A CA 1
ATOM 2336 C C . TYR A 1 293 ? 2.536 11.789 -22.810 1.00 93.88 293 TYR A C 1
ATOM 2338 O O . TYR A 1 293 ? 2.292 12.249 -21.696 1.00 93.88 293 TYR A O 1
ATOM 2346 N N . ASN A 1 294 ? 2.742 12.551 -23.883 1.00 93.69 294 ASN A N 1
ATOM 2347 C CA . ASN A 1 294 ? 2.724 14.015 -23.883 1.00 93.69 294 ASN A CA 1
ATOM 2348 C C . ASN A 1 294 ? 3.719 14.644 -22.884 1.00 93.69 294 ASN A C 1
ATOM 2350 O O . ASN A 1 294 ? 3.315 15.325 -21.936 1.00 93.69 294 ASN A O 1
ATOM 2354 N N . ARG A 1 295 ? 5.010 14.336 -23.062 1.00 91.12 295 ARG A N 1
ATOM 2355 C CA . ARG A 1 295 ? 6.126 14.743 -22.183 1.00 91.12 295 ARG A CA 1
ATOM 2356 C C . ARG A 1 295 ? 7.341 15.242 -22.971 1.00 91.12 295 ARG A C 1
ATOM 2358 O O . ARG A 1 295 ? 8.479 15.034 -22.544 1.00 91.12 295 ARG A O 1
ATOM 2365 N N . ALA A 1 296 ? 7.127 15.872 -24.126 1.00 92.94 296 ALA A N 1
ATOM 2366 C CA . ALA A 1 296 ? 8.212 16.415 -24.949 1.00 92.94 296 ALA A CA 1
ATOM 2367 C C . ALA A 1 296 ? 9.155 17.349 -24.162 1.00 92.94 296 ALA A C 1
ATOM 2369 O O . ALA A 1 296 ? 10.353 17.394 -24.429 1.00 92.94 296 ALA A O 1
ATOM 2370 N N . ASP A 1 297 ? 8.628 18.053 -23.161 1.00 88.44 297 ASP A N 1
ATOM 2371 C CA . ASP A 1 297 ? 9.346 18.993 -22.303 1.00 88.44 297 ASP A CA 1
ATOM 2372 C C . ASP A 1 297 ? 10.203 18.338 -21.207 1.00 88.44 297 ASP A C 1
ATOM 2374 O O . ASP A 1 297 ? 11.099 18.996 -20.684 1.00 88.44 297 ASP A O 1
ATOM 2378 N N . LEU A 1 298 ? 9.975 17.062 -20.871 1.00 87.75 298 LEU A N 1
ATOM 2379 C CA . LEU A 1 298 ? 10.665 16.374 -19.765 1.00 87.75 298 LEU A CA 1
ATOM 2380 C C . LEU A 1 298 ? 11.529 15.191 -20.211 1.00 87.75 298 LEU A C 1
ATOM 2382 O O . LEU A 1 298 ? 12.531 14.891 -19.568 1.00 87.75 298 LEU A O 1
ATOM 2386 N N . ILE A 1 299 ? 11.194 14.546 -21.332 1.00 93.94 299 ILE A N 1
ATOM 2387 C CA . ILE A 1 299 ? 11.809 13.271 -21.734 1.00 93.94 299 ILE A CA 1
ATOM 2388 C C . ILE A 1 299 ? 13.333 13.327 -21.924 1.00 93.94 299 ILE A C 1
ATOM 2390 O O . ILE A 1 299 ? 14.017 12.316 -21.758 1.00 93.94 299 ILE A O 1
ATOM 2394 N N . HIS A 1 300 ? 13.874 14.500 -22.254 1.00 92.94 300 HIS A N 1
ATOM 2395 C CA . HIS A 1 300 ? 15.308 14.690 -22.452 1.00 92.94 300 HIS A CA 1
ATOM 2396 C C . HIS A 1 300 ? 16.114 14.383 -21.179 1.00 92.94 300 HIS A C 1
ATOM 2398 O O . HIS A 1 300 ? 17.141 13.717 -21.281 1.00 92.94 300 HIS A O 1
ATOM 2404 N N . TYR A 1 301 ? 15.611 14.733 -19.986 1.00 92.00 301 TYR A N 1
ATOM 2405 C CA . TYR A 1 301 ? 16.278 14.423 -18.715 1.00 92.00 301 TYR A CA 1
ATOM 2406 C C . TYR A 1 301 ? 16.501 12.918 -18.538 1.00 92.00 301 TYR A C 1
ATOM 2408 O O . TYR A 1 301 ? 17.600 12.478 -18.191 1.00 92.00 301 TYR A O 1
ATOM 2416 N N . ALA A 1 302 ? 15.476 12.118 -18.835 1.00 96.12 302 ALA A N 1
ATOM 2417 C CA . ALA A 1 302 ? 15.552 10.669 -18.738 1.00 96.12 302 ALA A CA 1
ATOM 2418 C C . ALA A 1 302 ? 16.563 10.090 -19.747 1.00 96.12 302 ALA A C 1
ATOM 2420 O O . ALA A 1 302 ? 17.400 9.264 -19.374 1.00 96.12 302 ALA A O 1
ATOM 2421 N N . ILE A 1 303 ? 16.546 10.549 -21.005 1.00 97.75 303 ILE A N 1
ATOM 2422 C CA . ILE A 1 303 ? 17.462 10.062 -22.055 1.00 97.75 303 ILE A CA 1
ATOM 2423 C C . ILE A 1 303 ? 18.915 10.449 -21.751 1.00 97.75 303 ILE A C 1
ATOM 2425 O O . ILE A 1 303 ? 19.802 9.590 -21.797 1.00 97.75 303 ILE A O 1
ATOM 2429 N N . ASP A 1 304 ? 19.154 11.713 -21.395 1.00 97.06 304 ASP A N 1
ATOM 2430 C CA . ASP A 1 304 ? 20.477 12.227 -21.031 1.00 97.06 304 ASP A CA 1
ATOM 2431 C C . ASP A 1 304 ? 21.055 11.445 -19.845 1.00 97.06 304 ASP A C 1
ATOM 2433 O O . ASP A 1 304 ? 22.233 11.078 -19.851 1.00 97.06 304 ASP A O 1
ATOM 2437 N N . SER A 1 305 ? 20.216 11.083 -18.869 1.00 97.44 305 SER A N 1
ATOM 2438 C CA . SER A 1 305 ? 20.635 10.271 -17.723 1.00 97.44 305 SER A CA 1
ATOM 2439 C C . SER A 1 305 ? 21.143 8.880 -18.124 1.00 97.44 305 SER A C 1
ATOM 2441 O O . SER A 1 305 ? 22.163 8.419 -17.607 1.00 97.44 305 SER A O 1
ATOM 2443 N N . VAL A 1 306 ? 20.510 8.225 -19.107 1.00 97.88 306 VAL A N 1
ATOM 2444 C CA . VAL A 1 306 ? 20.960 6.920 -19.627 1.00 97.88 306 VAL A CA 1
ATOM 2445 C C . VAL A 1 306 ? 22.290 7.057 -20.369 1.00 97.88 306 VAL A C 1
ATOM 2447 O O . VAL A 1 306 ? 23.165 6.201 -20.223 1.00 97.88 306 VAL A O 1
ATOM 2450 N N . ILE A 1 307 ? 22.474 8.134 -21.138 1.00 97.94 307 ILE A N 1
ATOM 2451 C CA . ILE A 1 307 ? 23.742 8.435 -21.822 1.00 97.94 307 ILE A CA 1
ATOM 2452 C C . ILE A 1 307 ? 24.864 8.624 -20.796 1.00 97.94 307 ILE A C 1
ATOM 2454 O O . ILE A 1 307 ? 25.962 8.089 -20.960 1.00 97.94 307 ILE A O 1
ATOM 2458 N N . GLU A 1 308 ? 24.584 9.342 -19.713 1.00 97.38 308 GLU A N 1
ATOM 2459 C CA . GLU A 1 308 ? 25.526 9.550 -18.618 1.00 97.38 308 GLU A CA 1
ATOM 2460 C C . GLU A 1 308 ? 25.863 8.247 -17.879 1.00 97.38 308 GLU A C 1
ATOM 2462 O O . GLU A 1 308 ? 27.036 7.976 -17.618 1.00 97.38 308 GLU A O 1
ATOM 2467 N N . VAL A 1 309 ? 24.874 7.391 -17.608 1.00 96.38 309 VAL A N 1
ATOM 2468 C CA . VAL A 1 309 ? 25.106 6.038 -17.072 1.00 96.38 309 VAL A CA 1
ATOM 2469 C C . VAL A 1 309 ? 25.985 5.222 -18.024 1.00 96.38 309 VAL A C 1
ATOM 2471 O O . VAL A 1 309 ? 26.976 4.631 -17.594 1.00 96.38 309 VAL A O 1
ATOM 2474 N N . ARG A 1 310 ? 25.698 5.237 -19.332 1.00 96.12 310 ARG A N 1
ATOM 2475 C CA . ARG A 1 310 ? 26.460 4.481 -20.339 1.00 96.12 310 ARG A CA 1
ATOM 2476 C C . ARG A 1 310 ? 27.951 4.829 -20.347 1.00 96.12 310 ARG A C 1
ATOM 2478 O O . ARG A 1 310 ? 28.754 3.936 -20.620 1.00 96.12 310 ARG A O 1
ATOM 2485 N N . LYS A 1 311 ? 28.314 6.084 -20.049 1.00 95.75 311 LYS A N 1
ATOM 2486 C CA . LYS A 1 311 ? 29.710 6.556 -19.952 1.00 95.75 311 LYS A CA 1
ATOM 2487 C C . LYS A 1 311 ? 30.452 6.021 -18.721 1.00 95.75 311 LYS A C 1
ATOM 2489 O O . LYS A 1 311 ? 31.679 5.979 -18.746 1.00 95.75 311 LYS A O 1
ATOM 2494 N N . ARG A 1 312 ? 29.736 5.654 -17.651 1.00 94.25 312 ARG A N 1
ATOM 2495 C CA . ARG A 1 312 ? 30.312 5.177 -16.378 1.00 94.25 312 ARG A CA 1
ATOM 2496 C C . ARG A 1 312 ? 30.429 3.656 -16.308 1.00 94.25 312 ARG A C 1
ATOM 2498 O O . ARG A 1 312 ? 31.326 3.151 -15.642 1.00 94.25 312 ARG A O 1
ATOM 2505 N N . VAL A 1 313 ? 29.537 2.947 -16.995 1.00 94.38 313 VAL A N 1
ATOM 2506 C CA . VAL A 1 313 ? 29.463 1.480 -16.991 1.00 94.38 313 VAL A CA 1
ATOM 2507 C C . VAL A 1 313 ? 30.473 0.869 -17.964 1.00 94.38 313 VAL A C 1
ATOM 2509 O O . VAL A 1 313 ? 30.725 1.417 -19.040 1.00 94.38 313 VAL A O 1
ATOM 2512 N N . ASP A 1 314 ? 31.002 -0.308 -17.610 1.00 93.06 314 ASP A N 1
ATOM 2513 C CA . ASP A 1 314 ? 31.868 -1.120 -18.471 1.00 93.06 314 ASP A CA 1
ATOM 2514 C C . ASP A 1 314 ? 31.305 -1.229 -19.904 1.00 93.06 314 ASP A C 1
ATOM 2516 O O . ASP A 1 314 ? 30.133 -1.549 -20.129 1.00 93.06 314 ASP A O 1
ATOM 2520 N N . ALA A 1 315 ? 32.158 -0.963 -20.898 1.00 91.38 315 ALA A N 1
ATOM 2521 C CA . ALA A 1 315 ? 31.807 -0.989 -22.311 1.00 91.38 315 ALA A CA 1
ATOM 2522 C C . ALA A 1 315 ? 31.226 -2.333 -22.787 1.00 91.38 315 ALA A C 1
ATOM 2524 O O . ALA A 1 315 ? 30.451 -2.323 -23.747 1.00 91.38 315 ALA A O 1
ATOM 2525 N N . PHE A 1 316 ? 31.562 -3.442 -22.121 1.00 93.00 316 PHE A N 1
ATOM 2526 C CA . PHE A 1 316 ? 31.095 -4.792 -22.440 1.00 93.00 316 PHE A CA 1
ATOM 2527 C C . PHE A 1 316 ? 29.719 -5.137 -21.864 1.00 93.00 316 PHE A C 1
ATOM 25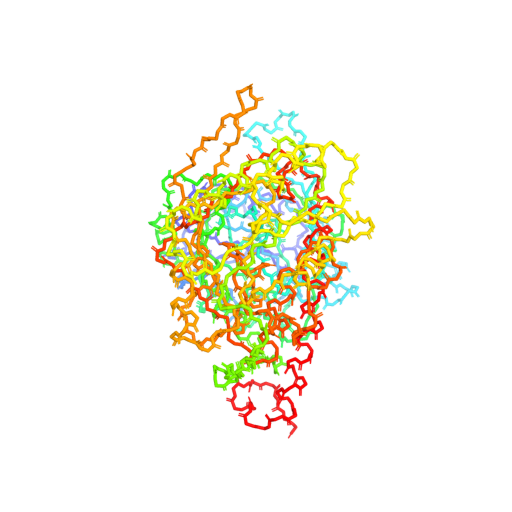29 O O . PHE A 1 316 ? 29.177 -6.188 -22.212 1.00 93.00 316 PHE A O 1
ATOM 2536 N N . ILE A 1 317 ? 29.142 -4.291 -21.006 1.00 95.88 317 ILE A N 1
ATOM 2537 C CA . ILE A 1 317 ? 27.777 -4.468 -20.507 1.00 95.88 317 ILE A CA 1
ATOM 2538 C C . ILE A 1 317 ? 26.816 -3.769 -21.481 1.00 95.88 317 ILE A C 1
ATOM 2540 O O . ILE A 1 317 ? 26.844 -2.541 -21.586 1.00 95.88 317 ILE A O 1
ATOM 2544 N N . PRO A 1 318 ? 25.951 -4.510 -22.202 1.00 96.19 318 PRO A N 1
ATOM 2545 C CA . PRO A 1 318 ? 24.993 -3.891 -23.108 1.00 96.19 318 PRO A CA 1
ATOM 2546 C C . PRO A 1 318 ? 23.982 -3.038 -22.336 1.00 96.19 318 PRO A C 1
ATOM 2548 O O . PRO A 1 318 ? 23.410 -3.479 -21.337 1.00 96.19 318 PRO A O 1
ATOM 2551 N N . ILE A 1 319 ? 23.736 -1.825 -22.819 1.00 98.06 319 ILE A N 1
ATOM 2552 C CA . ILE A 1 319 ? 22.715 -0.926 -22.281 1.00 98.06 319 ILE A CA 1
ATOM 2553 C C . ILE A 1 319 ? 21.906 -0.407 -23.457 1.00 98.06 319 ILE A C 1
ATOM 2555 O O . ILE A 1 319 ? 22.477 -0.017 -24.473 1.00 98.06 319 ILE A O 1
ATOM 2559 N N . GLU A 1 320 ? 20.591 -0.378 -23.298 1.00 97.88 320 GLU A N 1
ATOM 2560 C CA . GLU A 1 320 ? 19.691 0.340 -24.195 1.00 97.88 320 GLU A CA 1
ATOM 2561 C C . GLU A 1 320 ? 18.562 1.009 -23.405 1.00 97.88 320 GLU A C 1
ATOM 2563 O O . GLU A 1 320 ? 18.215 0.576 -22.304 1.00 97.88 320 GLU A O 1
ATOM 2568 N N . VAL A 1 321 ? 17.955 2.030 -23.997 1.00 98.62 321 VAL A N 1
ATOM 2569 C CA . VAL A 1 321 ? 16.684 2.615 -23.589 1.00 98.62 321 VAL A CA 1
ATOM 2570 C C . VAL A 1 321 ? 15.669 2.431 -24.712 1.00 98.62 321 VAL A C 1
ATOM 2572 O O . VAL A 1 321 ? 15.911 2.775 -25.870 1.00 98.62 321 VAL A O 1
ATOM 2575 N N . VAL A 1 322 ? 14.526 1.852 -24.364 1.00 98.75 322 VAL A N 1
ATOM 2576 C CA . VAL A 1 322 ? 13.400 1.589 -25.256 1.00 98.75 322 VAL A CA 1
ATOM 2577 C C . VAL A 1 322 ? 12.290 2.573 -24.914 1.00 98.75 322 VAL A C 1
ATOM 2579 O O . VAL A 1 322 ? 11.542 2.379 -23.954 1.00 98.75 322 VAL A O 1
ATOM 2582 N N . ILE A 1 323 ? 12.198 3.633 -25.710 1.00 98.69 323 ILE A N 1
ATOM 2583 C CA . ILE A 1 323 ? 11.199 4.692 -25.591 1.00 98.69 323 ILE A CA 1
ATOM 2584 C C . ILE A 1 323 ? 9.923 4.246 -26.301 1.00 98.69 323 ILE A C 1
ATOM 2586 O O . ILE A 1 323 ? 9.932 3.946 -27.499 1.00 98.69 323 ILE A O 1
ATOM 2590 N N . VAL A 1 324 ? 8.820 4.220 -25.557 1.00 98.31 324 VAL A N 1
ATOM 2591 C CA . VAL A 1 324 ? 7.488 3.862 -26.052 1.00 98.31 324 VAL A CA 1
ATOM 2592 C C . VAL A 1 324 ? 6.583 5.081 -25.935 1.00 98.31 324 VAL A C 1
ATOM 2594 O O . VAL A 1 324 ? 6.043 5.370 -24.867 1.00 98.31 324 VAL A O 1
ATOM 2597 N N . ASP A 1 325 ? 6.436 5.801 -27.041 1.00 97.94 325 ASP A N 1
ATOM 2598 C CA . ASP A 1 325 ? 5.634 7.017 -27.132 1.00 97.94 325 ASP A CA 1
ATOM 2599 C C . ASP A 1 325 ? 4.202 6.688 -27.547 1.00 97.94 325 ASP A C 1
ATOM 2601 O O . ASP A 1 325 ? 3.952 6.262 -28.673 1.00 97.94 325 ASP A O 1
ATOM 2605 N N . ASN A 1 326 ? 3.268 6.902 -26.621 1.00 95.56 326 ASN A N 1
ATOM 2606 C CA . ASN A 1 326 ? 1.830 6.721 -26.817 1.00 95.56 326 ASN A CA 1
ATOM 2607 C C . ASN A 1 326 ? 1.070 8.063 -26.897 1.00 95.56 326 ASN A C 1
ATOM 2609 O O . ASN A 1 326 ? -0.161 8.083 -26.888 1.00 95.56 326 ASN A O 1
ATOM 2613 N N . GLY A 1 327 ? 1.795 9.185 -26.902 1.00 94.75 327 GLY A N 1
ATOM 2614 C CA . GLY A 1 327 ? 1.249 10.539 -26.924 1.00 94.75 327 GLY A CA 1
ATOM 2615 C C . GLY A 1 327 ? 0.952 11.053 -28.331 1.00 94.75 327 GLY A C 1
ATOM 2616 O O . GLY A 1 327 ? 1.028 10.333 -29.327 1.00 94.75 327 GLY A O 1
ATOM 2617 N N . THR A 1 328 ? 0.636 12.337 -28.423 1.00 95.62 328 THR A N 1
ATOM 2618 C CA . THR A 1 328 ? 0.322 13.054 -29.670 1.00 95.62 328 THR A CA 1
ATOM 2619 C C . THR A 1 328 ? 1.072 14.381 -29.796 1.00 95.62 328 THR A C 1
ATOM 2621 O O . THR A 1 328 ? 0.796 15.138 -30.721 1.00 95.62 328 THR A O 1
ATOM 2624 N N . ASP A 1 329 ? 1.966 14.690 -28.857 1.00 95.88 329 ASP A N 1
ATOM 2625 C CA . ASP A 1 329 ? 2.762 15.917 -28.842 1.00 95.88 329 ASP A CA 1
ATOM 2626 C C . ASP A 1 329 ? 4.048 15.802 -29.685 1.00 95.88 329 ASP A C 1
ATOM 2628 O O . ASP A 1 329 ? 4.218 14.876 -30.483 1.00 95.88 329 ASP A O 1
ATOM 2632 N N . ASP A 1 330 ? 4.959 16.761 -29.494 1.00 96.38 330 ASP A N 1
ATOM 2633 C CA . ASP A 1 330 ? 6.211 16.893 -30.243 1.00 96.38 330 ASP A CA 1
ATOM 2634 C C . ASP A 1 330 ? 7.336 15.945 -29.777 1.00 96.38 330 ASP A C 1
ATOM 2636 O O . ASP A 1 330 ? 8.481 16.061 -30.217 1.00 96.38 330 ASP A O 1
ATOM 2640 N N . THR A 1 331 ? 7.026 14.964 -28.917 1.00 97.38 331 THR A N 1
ATOM 2641 C CA . THR A 1 331 ? 7.996 13.971 -28.420 1.00 97.38 331 THR A CA 1
ATOM 2642 C C . THR A 1 331 ? 8.828 13.320 -29.542 1.00 97.38 331 THR A C 1
ATOM 2644 O O . THR A 1 331 ? 10.046 13.221 -29.375 1.00 97.38 331 THR A O 1
ATOM 2647 N N . PRO A 1 332 ? 8.265 12.921 -30.708 1.00 97.81 332 PRO A N 1
ATOM 2648 C CA . PRO A 1 332 ? 9.062 12.333 -31.786 1.00 97.81 332 PRO A CA 1
ATOM 2649 C C . PRO A 1 332 ? 10.192 13.240 -32.294 1.00 97.81 332 PRO A C 1
ATOM 2651 O O . PRO A 1 332 ? 11.285 12.748 -32.575 1.00 97.81 332 PRO A O 1
ATOM 2654 N N . ASN A 1 333 ? 9.953 14.552 -32.390 1.00 97.81 333 ASN A N 1
ATOM 2655 C CA . ASN A 1 333 ? 10.948 15.508 -32.876 1.00 97.81 333 ASN A CA 1
ATOM 2656 C C . ASN A 1 333 ? 12.043 15.757 -31.834 1.00 97.81 333 ASN A C 1
ATOM 2658 O O . ASN A 1 333 ? 13.214 15.849 -32.197 1.00 97.81 333 ASN A O 1
ATOM 2662 N N . VAL A 1 334 ? 11.683 15.778 -30.547 1.00 97.38 334 VAL A N 1
ATOM 2663 C CA . VAL A 1 334 ? 12.647 15.876 -29.438 1.00 97.38 334 VAL A CA 1
ATOM 2664 C C . VAL A 1 334 ? 13.555 14.642 -29.370 1.00 97.38 334 VAL A C 1
ATOM 2666 O O . VAL A 1 334 ? 14.748 14.767 -29.108 1.00 97.38 334 VAL A O 1
ATOM 2669 N N . VAL A 1 335 ? 13.022 13.446 -29.641 1.00 98.00 335 VAL A N 1
ATOM 2670 C CA . VAL A 1 335 ? 13.777 12.182 -29.540 1.00 98.00 335 VAL A CA 1
ATOM 2671 C C . VAL A 1 335 ? 14.633 11.887 -30.782 1.00 98.00 335 VAL A C 1
ATOM 2673 O O . VAL A 1 335 ? 15.654 11.204 -30.676 1.00 98.00 335 VAL A O 1
ATOM 2676 N N . ALA A 1 336 ? 14.267 12.400 -31.961 1.00 98.25 336 ALA A N 1
ATOM 2677 C CA . ALA A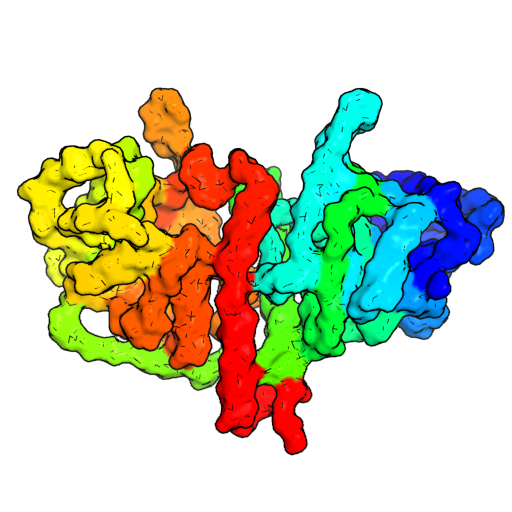 1 336 ? 14.947 12.085 -33.223 1.00 98.25 336 ALA A CA 1
ATOM 2678 C C . ALA A 1 336 ? 16.482 12.308 -33.214 1.00 98.25 336 ALA A C 1
ATOM 2680 O O . ALA A 1 336 ? 17.198 11.408 -33.669 1.00 98.25 336 ALA A O 1
ATOM 2681 N N . PRO A 1 337 ? 17.027 13.414 -32.660 1.00 98.31 337 PRO A N 1
ATOM 2682 C CA . PRO A 1 337 ? 18.475 13.617 -32.574 1.00 98.31 337 PRO A CA 1
ATOM 2683 C C . PRO A 1 337 ? 19.187 12.541 -31.745 1.00 98.31 337 PRO A C 1
ATOM 2685 O O . PRO A 1 337 ? 20.264 12.082 -32.123 1.00 98.31 337 PRO A O 1
ATOM 2688 N N . TYR A 1 338 ? 18.567 12.082 -30.654 1.00 98.31 338 TYR A N 1
ATOM 2689 C CA . TYR A 1 338 ? 19.127 11.040 -29.792 1.00 98.31 338 TYR A CA 1
ATOM 2690 C C . TYR A 1 338 ? 19.223 9.692 -30.502 1.00 98.31 338 TYR A C 1
ATOM 2692 O O . TYR A 1 338 ? 20.245 9.017 -30.400 1.00 98.31 338 TYR A O 1
ATOM 2700 N N . VAL A 1 339 ? 18.190 9.320 -31.263 1.00 98.06 339 VAL A N 1
ATOM 2701 C CA . VAL A 1 339 ? 18.189 8.085 -32.066 1.00 98.06 339 VAL A CA 1
ATOM 2702 C C . VAL A 1 339 ? 19.264 8.143 -33.151 1.00 98.06 339 VAL A C 1
ATOM 2704 O O . VAL A 1 339 ? 19.943 7.150 -33.398 1.00 98.06 339 VAL A O 1
ATOM 2707 N N . GLN A 1 340 ? 19.451 9.305 -33.786 1.00 98.06 340 GLN A N 1
ATOM 2708 C CA . GLN A 1 340 ? 20.477 9.484 -34.813 1.00 98.06 340 GLN A CA 1
ATOM 2709 C C . GLN A 1 340 ? 21.897 9.415 -34.233 1.00 98.06 340 GLN A C 1
ATOM 2711 O O . GLN A 1 340 ? 22.783 8.828 -34.852 1.00 98.06 340 GLN A O 1
ATOM 2716 N N . GLN A 1 341 ? 22.121 10.024 -33.067 1.00 98.12 341 GLN A N 1
ATOM 2717 C CA . GLN A 1 341 ? 23.441 10.100 -32.444 1.00 98.12 341 GLN A CA 1
ATOM 2718 C C . GLN A 1 341 ? 23.827 8.814 -31.700 1.00 98.12 341 GLN A C 1
ATOM 2720 O O . GLN A 1 341 ? 25.006 8.459 -31.671 1.00 98.12 341 GLN A O 1
ATOM 2725 N N . TYR A 1 342 ? 22.854 8.108 -31.120 1.00 97.88 342 TYR A N 1
ATOM 2726 C CA . TYR A 1 342 ? 23.074 6.922 -30.293 1.00 97.88 342 TYR A CA 1
ATOM 2727 C C . TYR A 1 342 ? 22.190 5.732 -30.724 1.00 97.88 342 TYR A C 1
ATOM 2729 O O . TYR A 1 342 ? 21.435 5.209 -29.903 1.00 97.88 342 TYR A O 1
ATOM 2737 N N . PRO A 1 343 ? 22.278 5.256 -31.982 1.00 96.06 343 PRO A N 1
ATOM 2738 C CA . PRO A 1 343 ? 21.363 4.244 -32.529 1.00 96.06 343 PRO A CA 1
ATOM 2739 C C . PRO A 1 343 ? 21.423 2.881 -31.818 1.00 96.06 343 PRO A C 1
ATOM 2741 O O . PRO A 1 343 ? 20.433 2.150 -31.808 1.00 96.06 343 PRO A O 1
ATOM 2744 N N . ASP A 1 344 ? 22.556 2.549 -31.192 1.00 94.31 344 ASP A N 1
ATOM 2745 C CA . ASP A 1 344 ? 22.722 1.313 -30.414 1.00 94.31 344 ASP A CA 1
ATOM 2746 C C . ASP A 1 344 ? 22.205 1.434 -28.970 1.00 94.31 344 ASP A C 1
ATOM 2748 O O . ASP A 1 344 ? 21.991 0.421 -28.305 1.00 94.31 344 ASP A O 1
ATOM 2752 N N . LEU A 1 345 ? 22.005 2.662 -28.478 1.00 97.62 345 LEU A N 1
ATOM 2753 C CA . LEU A 1 345 ? 21.560 2.947 -27.111 1.00 97.62 345 LEU A CA 1
ATOM 2754 C C . LEU A 1 345 ? 20.082 3.340 -27.071 1.00 97.62 345 LEU A C 1
ATOM 2756 O O . LEU A 1 345 ? 19.374 2.902 -26.176 1.00 97.62 345 LEU A O 1
ATOM 2760 N N . VAL A 1 346 ? 19.609 4.166 -28.006 1.00 98.50 346 VAL A N 1
ATOM 2761 C CA . VAL A 1 346 ? 18.279 4.787 -27.964 1.00 98.50 346 VAL A CA 1
ATOM 2762 C C . VAL A 1 346 ? 17.384 4.196 -29.046 1.00 98.50 346 VAL A C 1
ATOM 2764 O O . VAL A 1 346 ? 17.580 4.424 -30.239 1.00 98.50 346 VAL A O 1
ATOM 2767 N N . LYS A 1 347 ? 16.347 3.469 -28.622 1.00 98.44 347 LYS A N 1
ATOM 2768 C CA . LYS A 1 347 ? 15.319 2.895 -29.497 1.00 98.44 347 LYS A CA 1
ATOM 2769 C C . LYS A 1 347 ? 13.999 3.618 -29.285 1.00 98.44 347 LYS A C 1
ATOM 2771 O O . LYS A 1 347 ? 13.503 3.676 -28.165 1.00 98.44 347 LYS A O 1
ATOM 2776 N N . PHE A 1 348 ? 13.407 4.127 -30.361 1.00 98.56 348 PHE A N 1
ATOM 2777 C CA . PHE A 1 348 ? 12.136 4.846 -30.316 1.00 98.56 348 PHE A CA 1
ATOM 2778 C C . PHE A 1 348 ? 11.020 4.075 -31.021 1.00 98.56 348 PHE A C 1
ATOM 2780 O O . PHE A 1 348 ? 11.184 3.588 -32.144 1.00 98.56 348 PHE A O 1
ATOM 2787 N N . HIS A 1 349 ? 9.859 4.008 -30.375 1.00 98.44 349 HIS A N 1
ATOM 2788 C CA . HIS A 1 349 ? 8.663 3.390 -30.921 1.00 98.44 349 HIS A CA 1
ATOM 2789 C C . HIS A 1 349 ? 7.432 4.257 -30.669 1.00 98.44 349 HIS A C 1
ATOM 2791 O O . HIS A 1 349 ? 7.031 4.459 -29.525 1.00 98.44 349 HIS A O 1
ATOM 2797 N N . LYS A 1 350 ? 6.792 4.701 -31.755 1.00 97.75 350 LYS A N 1
ATOM 2798 C CA . LYS A 1 350 ? 5.472 5.331 -31.711 1.00 97.75 350 LYS A CA 1
ATOM 2799 C C . LYS A 1 350 ? 4.383 4.260 -31.667 1.00 97.75 350 LYS A C 1
ATOM 2801 O O . LYS A 1 350 ? 4.371 3.356 -32.506 1.00 97.75 350 LYS A O 1
ATOM 2806 N N . VAL A 1 351 ? 3.475 4.371 -30.709 1.00 96.56 351 VAL A N 1
ATOM 2807 C CA . VAL A 1 351 ? 2.313 3.494 -30.513 1.00 96.56 351 VAL A CA 1
ATOM 2808 C C . VAL A 1 351 ? 1.069 4.344 -30.240 1.00 96.56 351 VAL A C 1
ATOM 2810 O O . VAL A 1 351 ? 1.174 5.545 -30.012 1.00 96.56 351 VAL A O 1
ATOM 2813 N N . PHE A 1 352 ? -0.117 3.735 -30.288 1.00 94.69 352 PHE A N 1
ATOM 2814 C CA . PHE A 1 352 ? -1.376 4.427 -30.011 1.00 94.69 352 PHE A CA 1
ATOM 2815 C C . PHE A 1 352 ? -2.347 3.510 -29.269 1.00 94.69 352 PHE A C 1
ATOM 2817 O O . PHE A 1 352 ? -2.427 2.317 -29.564 1.00 94.69 352 PHE A O 1
ATOM 2824 N N . GLY A 1 353 ? -3.126 4.087 -28.350 1.00 90.44 353 GLY A N 1
ATOM 2825 C CA . GLY A 1 353 ? -4.248 3.410 -27.693 1.00 90.44 353 GLY A CA 1
ATOM 2826 C C . GLY A 1 353 ? -3.861 2.411 -26.601 1.00 90.44 353 GLY A C 1
ATOM 2827 O O . GLY A 1 353 ? -4.699 1.604 -26.213 1.00 90.44 353 GLY A O 1
ATOM 2828 N N . LEU A 1 354 ? -2.621 2.445 -26.105 1.00 91.00 354 LEU A N 1
ATOM 2829 C CA . LEU A 1 354 ? -2.189 1.590 -24.995 1.00 91.00 354 LEU A CA 1
ATOM 2830 C C . LEU A 1 354 ? -2.427 2.266 -23.637 1.00 91.00 354 LEU A C 1
ATOM 2832 O O . LEU A 1 354 ? -2.380 3.492 -23.529 1.00 91.00 354 LEU A O 1
ATOM 2836 N N . THR A 1 355 ? -2.641 1.485 -22.576 1.00 90.50 355 THR A N 1
ATOM 2837 C CA . THR A 1 355 ? -2.480 1.992 -21.202 1.00 90.50 355 THR A CA 1
ATOM 2838 C C . THR A 1 355 ? -0.996 2.067 -20.825 1.00 90.50 355 THR A C 1
ATOM 2840 O O . THR A 1 355 ? -0.121 1.647 -21.586 1.00 90.50 355 THR A O 1
ATOM 2843 N N . LEU A 1 356 ? -0.694 2.547 -19.614 1.00 90.00 356 LEU A N 1
ATOM 2844 C CA . LEU A 1 356 ? 0.665 2.521 -19.075 1.00 90.00 356 LEU A CA 1
ATOM 2845 C C . LEU A 1 356 ? 1.235 1.090 -19.012 1.00 90.00 356 LEU A C 1
ATOM 2847 O O . LEU A 1 356 ? 2.374 0.865 -19.430 1.00 90.00 356 LEU A O 1
ATOM 2851 N N . GLY A 1 357 ? 0.441 0.112 -18.557 1.00 92.50 357 GLY A N 1
ATOM 2852 C CA . GLY A 1 357 ? 0.830 -1.303 -18.559 1.00 92.50 357 GLY A CA 1
ATOM 2853 C C . GLY A 1 357 ? 1.085 -1.836 -19.972 1.00 92.50 357 GLY A C 1
ATOM 2854 O O . GLY A 1 357 ? 2.101 -2.490 -20.217 1.00 92.50 357 GLY A O 1
ATOM 2855 N N . GLY A 1 358 ? 0.225 -1.471 -20.929 1.00 94.50 358 GLY A N 1
ATOM 2856 C CA . GLY A 1 358 ? 0.396 -1.798 -22.346 1.00 94.50 358 GLY A CA 1
ATOM 2857 C C . GLY A 1 358 ? 1.697 -1.244 -22.939 1.00 94.50 358 GLY A C 1
ATOM 2858 O O . GLY A 1 358 ? 2.449 -1.989 -23.572 1.00 94.50 358 GLY A O 1
ATOM 2859 N N . SER A 1 359 ? 2.015 0.028 -22.680 1.00 95.06 359 SER A N 1
ATOM 2860 C CA . SER A 1 359 ? 3.267 0.654 -23.129 1.00 95.06 359 SER A CA 1
ATOM 2861 C C . SER A 1 359 ? 4.499 -0.022 -22.526 1.00 95.06 359 SER A C 1
ATOM 2863 O O . SER A 1 359 ? 5.467 -0.291 -23.242 1.00 95.06 359 SER A O 1
ATOM 2865 N N . ARG A 1 360 ? 4.460 -0.384 -21.235 1.00 96.06 360 ARG A N 1
ATOM 2866 C CA . ARG A 1 360 ? 5.553 -1.141 -20.602 1.00 96.06 360 ARG A CA 1
ATOM 2867 C C . ARG A 1 360 ? 5.714 -2.528 -21.211 1.00 96.06 360 ARG A C 1
ATOM 2869 O O . ARG A 1 360 ? 6.835 -2.910 -21.533 1.00 96.06 360 ARG A O 1
ATOM 2876 N N . ASN A 1 361 ? 4.622 -3.257 -21.442 1.00 97.31 361 ASN A N 1
ATOM 2877 C CA . ASN A 1 361 ? 4.676 -4.550 -22.126 1.00 97.31 361 ASN A CA 1
ATOM 2878 C C . ASN A 1 361 ? 5.275 -4.432 -23.524 1.00 97.31 361 ASN A C 1
ATOM 2880 O O . ASN A 1 361 ? 6.127 -5.243 -23.881 1.00 97.31 361 ASN A O 1
ATOM 2884 N N . PHE A 1 362 ? 4.865 -3.432 -24.306 1.00 97.62 362 PHE A N 1
ATOM 2885 C CA . PHE A 1 362 ? 5.439 -3.199 -25.627 1.00 97.62 362 PHE A CA 1
ATOM 2886 C C . PHE A 1 362 ? 6.958 -3.004 -25.526 1.00 97.62 362 PHE A C 1
ATOM 2888 O O . PHE A 1 362 ? 7.712 -3.686 -26.222 1.00 97.62 362 PHE A O 1
ATOM 2895 N N . GLY A 1 363 ? 7.411 -2.150 -24.603 1.00 98.06 363 GLY A N 1
ATOM 2896 C CA . GLY A 1 363 ? 8.834 -1.922 -24.350 1.00 98.06 363 GLY A CA 1
ATOM 2897 C C . GLY A 1 363 ? 9.581 -3.194 -23.945 1.00 98.06 363 GLY A C 1
ATOM 2898 O O . GLY A 1 363 ? 10.615 -3.505 -24.528 1.00 98.06 363 GLY A O 1
ATOM 2899 N N . VAL A 1 364 ? 9.019 -3.995 -23.033 1.00 98.06 364 VAL A N 1
ATOM 2900 C CA . VAL A 1 364 ? 9.580 -5.296 -22.617 1.00 98.06 364 VAL A CA 1
ATOM 2901 C C . VAL A 1 364 ? 9.753 -6.240 -23.808 1.00 98.06 364 VAL A C 1
ATOM 2903 O O . VAL A 1 364 ? 10.780 -6.908 -23.919 1.00 98.06 364 VAL A O 1
ATOM 2906 N N . HIS A 1 365 ? 8.786 -6.299 -24.726 1.00 97.56 365 HIS A N 1
ATOM 2907 C CA . HIS A 1 365 ? 8.887 -7.162 -25.906 1.00 97.56 365 HIS A CA 1
ATOM 2908 C C . HIS A 1 365 ? 9.954 -6.677 -26.895 1.00 97.56 365 HIS A C 1
ATOM 2910 O O . HIS A 1 365 ? 10.600 -7.509 -27.531 1.00 97.56 365 HIS A O 1
ATOM 2916 N N . ARG A 1 366 ? 10.168 -5.359 -27.007 1.00 98.00 366 ARG A N 1
ATOM 2917 C CA . ARG A 1 366 ? 11.199 -4.763 -27.877 1.00 98.00 366 ARG A CA 1
ATOM 2918 C C . ARG A 1 366 ? 12.599 -4.747 -27.267 1.00 98.00 366 ARG A C 1
ATOM 2920 O O . ARG A 1 366 ? 13.569 -4.669 -28.017 1.00 98.00 366 ARG A O 1
ATOM 2927 N N . ALA A 1 367 ? 12.702 -4.848 -25.947 1.00 98.25 367 ALA A N 1
ATOM 2928 C CA . ALA A 1 367 ? 13.968 -4.927 -25.238 1.00 98.25 367 ALA A CA 1
ATOM 2929 C C . ALA A 1 367 ? 14.768 -6.176 -25.644 1.00 98.25 367 ALA A C 1
ATOM 2931 O O . ALA A 1 367 ? 14.224 -7.275 -25.723 1.00 98.25 367 ALA A O 1
ATOM 2932 N N . TRP A 1 368 ? 16.063 -6.020 -25.869 1.00 96.88 368 TRP A N 1
ATOM 2933 C CA . TRP A 1 368 ? 17.004 -7.078 -26.218 1.00 96.88 368 TRP A CA 1
ATOM 2934 C C . TRP A 1 368 ? 17.615 -7.764 -24.994 1.00 96.88 368 TRP A C 1
ATOM 2936 O O . TRP A 1 368 ? 17.943 -8.951 -25.039 1.00 96.88 368 TRP A O 1
ATOM 2946 N N . ASN A 1 369 ? 17.789 -7.031 -23.894 1.00 97.62 369 ASN A N 1
ATOM 2947 C CA . ASN A 1 369 ? 18.494 -7.549 -22.733 1.00 97.62 369 ASN A CA 1
ATOM 2948 C C . ASN A 1 369 ? 17.581 -8.308 -21.769 1.00 97.62 369 ASN A C 1
ATOM 2950 O O . ASN A 1 369 ? 16.365 -8.112 -21.702 1.00 97.62 369 ASN A O 1
ATOM 2954 N N . ARG A 1 370 ? 18.212 -9.180 -20.985 1.00 95.75 370 ARG A N 1
ATOM 2955 C CA . ARG A 1 370 ? 17.557 -10.031 -19.991 1.00 95.75 370 ARG A CA 1
ATOM 2956 C C . ARG A 1 370 ? 17.092 -9.291 -18.741 1.00 95.75 370 ARG A C 1
ATOM 2958 O O . ARG A 1 370 ? 16.234 -9.807 -18.032 1.00 95.75 370 ARG A O 1
ATOM 2965 N N . ILE A 1 371 ? 17.661 -8.127 -18.430 1.00 98.19 371 ILE A N 1
ATOM 2966 C CA . ILE A 1 371 ? 17.191 -7.282 -17.327 1.00 98.19 371 ILE A CA 1
ATOM 2967 C C . ILE A 1 371 ? 16.423 -6.109 -17.915 1.00 98.19 371 ILE A C 1
ATOM 2969 O O . ILE A 1 371 ? 16.927 -5.399 -18.781 1.00 98.19 371 ILE A O 1
ATOM 2973 N N . ILE A 1 372 ? 15.213 -5.900 -17.414 1.00 98.62 372 ILE A N 1
ATOM 2974 C CA . ILE A 1 372 ? 14.390 -4.735 -17.699 1.00 98.62 372 ILE A CA 1
ATOM 2975 C C . ILE A 1 372 ? 14.493 -3.785 -16.515 1.00 98.62 372 ILE A C 1
ATOM 2977 O O . ILE A 1 372 ? 14.104 -4.151 -15.406 1.00 98.62 372 ILE A O 1
ATOM 2981 N N . GLY A 1 373 ? 15.003 -2.581 -16.751 1.00 97.94 373 GLY A N 1
ATOM 2982 C CA . GLY A 1 373 ? 14.953 -1.478 -15.797 1.00 97.94 373 GLY A CA 1
ATOM 2983 C C . GLY A 1 373 ? 13.751 -0.581 -16.072 1.00 97.94 373 GLY A C 1
ATOM 2984 O O . GLY A 1 373 ? 13.435 -0.291 -17.225 1.00 97.94 373 GLY A O 1
ATOM 2985 N N . GLN A 1 374 ? 13.076 -0.130 -15.023 1.00 96.94 374 GLN A N 1
ATOM 2986 C CA . GLN A 1 374 ? 12.140 0.985 -15.125 1.00 96.94 374 GLN A CA 1
ATOM 2987 C C . GLN A 1 374 ? 12.909 2.293 -15.321 1.00 96.94 374 GLN A C 1
ATOM 2989 O O . GLN A 1 374 ? 13.883 2.547 -14.614 1.00 96.94 374 GLN A O 1
ATOM 2994 N N . LEU A 1 375 ? 12.399 3.142 -16.208 1.00 97.06 375 LEU A N 1
ATOM 2995 C CA . LEU A 1 375 ? 12.703 4.566 -16.228 1.00 97.06 375 LEU A CA 1
ATOM 2996 C C . LEU A 1 375 ? 11.431 5.311 -16.633 1.00 97.06 375 LEU A C 1
ATOM 2998 O O . LEU A 1 375 ? 10.964 5.129 -17.752 1.00 97.06 375 LEU A O 1
ATOM 3002 N N . ASP A 1 376 ? 10.829 6.083 -15.732 1.00 94.19 376 ASP A N 1
ATOM 3003 C CA . ASP A 1 376 ? 9.687 6.918 -16.117 1.00 94.19 376 ASP A CA 1
ATOM 3004 C C . ASP A 1 376 ? 10.195 8.169 -16.872 1.00 94.19 376 ASP A C 1
ATOM 3006 O O . ASP A 1 376 ? 11.337 8.593 -16.701 1.00 94.19 376 ASP A O 1
ATOM 3010 N N . SER A 1 377 ? 9.387 8.715 -17.789 1.00 92.69 377 SER A N 1
ATOM 3011 C CA . SER A 1 377 ? 9.820 9.755 -18.745 1.00 92.69 377 SER A CA 1
ATOM 3012 C C . SER A 1 377 ? 10.212 11.095 -18.115 1.00 92.69 377 SER A C 1
ATOM 3014 O O . SER A 1 377 ? 10.773 11.948 -18.793 1.00 92.69 377 SER A O 1
ATOM 3016 N N . ASP A 1 378 ? 9.845 11.296 -16.858 1.00 90.31 378 ASP A N 1
ATOM 3017 C CA . ASP A 1 378 ? 10.105 12.469 -16.033 1.00 90.31 378 ASP A CA 1
ATOM 3018 C C . ASP A 1 378 ? 11.216 12.227 -14.996 1.00 90.31 378 ASP A C 1
ATOM 3020 O O . ASP A 1 378 ? 11.642 13.174 -14.347 1.00 90.31 378 ASP A O 1
ATOM 3024 N N . ASP A 1 379 ? 11.742 11.006 -14.883 1.00 94.25 379 ASP A N 1
ATOM 3025 C CA . ASP A 1 379 ? 12.712 10.623 -13.857 1.00 94.25 379 ASP A CA 1
ATOM 3026 C C . ASP A 1 379 ? 14.146 10.498 -14.401 1.00 94.25 379 ASP A C 1
ATOM 3028 O O . ASP A 1 379 ? 14.395 10.494 -15.609 1.00 94.25 379 ASP A O 1
ATOM 3032 N N . ILE A 1 380 ? 15.122 10.400 -13.492 1.00 95.25 380 ILE A N 1
ATOM 3033 C CA . ILE A 1 380 ? 16.554 10.473 -13.822 1.00 95.25 380 ILE A CA 1
ATOM 3034 C C . ILE A 1 380 ? 17.326 9.332 -13.162 1.00 95.25 380 ILE A C 1
ATOM 3036 O O . ILE A 1 380 ? 17.193 9.081 -11.964 1.00 95.25 380 ILE A O 1
ATOM 3040 N N . LEU A 1 381 ? 18.201 8.677 -13.926 1.00 96.62 381 LEU A N 1
ATOM 3041 C CA . LEU A 1 381 ? 19.208 7.758 -13.391 1.00 96.62 381 LEU A CA 1
ATOM 3042 C C . LEU A 1 381 ? 20.474 8.510 -12.967 1.00 96.62 381 LEU A C 1
ATOM 3044 O O . LEU A 1 381 ? 20.963 9.384 -13.682 1.00 96.62 381 LEU A O 1
ATOM 3048 N N . VAL A 1 382 ? 21.060 8.123 -11.837 1.00 94.06 382 VAL A N 1
ATOM 3049 C CA . VAL A 1 382 ? 22.329 8.692 -11.352 1.00 94.06 382 VAL A CA 1
ATOM 3050 C C . VAL A 1 382 ? 23.296 7.598 -10.918 1.00 94.06 382 VAL A C 1
ATOM 3052 O O . VAL A 1 382 ? 22.882 6.486 -10.615 1.00 94.06 382 VAL A O 1
ATOM 3055 N N . GLY A 1 383 ? 24.596 7.900 -10.912 1.00 93.25 383 GLY A N 1
ATOM 3056 C CA . GLY A 1 383 ? 25.630 6.940 -10.512 1.00 93.25 383 GLY A CA 1
ATOM 3057 C C . GLY A 1 383 ? 25.800 5.776 -11.498 1.00 93.25 383 GLY A C 1
ATOM 3058 O O . GLY A 1 383 ? 25.805 5.981 -12.715 1.00 93.25 383 GLY A O 1
ATOM 3059 N N . ASP A 1 384 ? 25.977 4.568 -10.955 1.00 93.69 384 ASP A N 1
ATOM 3060 C CA . ASP A 1 384 ? 26.056 3.303 -11.698 1.00 93.69 384 ASP A CA 1
ATOM 3061 C C . ASP A 1 384 ? 25.015 2.298 -11.156 1.00 93.69 384 ASP A C 1
ATOM 3063 O O . ASP A 1 384 ? 25.342 1.384 -10.388 1.00 93.69 384 ASP A O 1
ATOM 3067 N N . PRO A 1 385 ? 23.733 2.446 -11.542 1.00 92.00 385 PRO A N 1
ATOM 3068 C CA . PRO A 1 385 ? 22.706 1.478 -11.173 1.00 92.00 385 PRO A CA 1
ATOM 3069 C C . PRO A 1 385 ? 22.901 0.126 -11.873 1.00 92.00 385 PRO A C 1
ATOM 3071 O O . PRO A 1 385 ? 22.360 -0.881 -11.421 1.00 92.00 385 PRO A O 1
ATOM 3074 N N . VAL A 1 386 ? 23.639 0.075 -12.984 1.00 96.19 386 VAL A N 1
ATOM 3075 C CA . VAL A 1 386 ? 23.670 -1.085 -13.881 1.00 96.19 386 VAL A CA 1
ATOM 3076 C C . VAL A 1 386 ? 24.557 -2.185 -13.322 1.00 96.19 386 VAL A C 1
ATOM 3078 O O . VAL A 1 386 ? 24.095 -3.321 -13.180 1.00 96.19 386 VAL A O 1
ATOM 3081 N N . THR A 1 387 ? 25.805 -1.859 -12.981 1.00 94.44 387 THR A N 1
ATOM 3082 C CA . THR A 1 387 ? 26.782 -2.845 -12.498 1.00 94.44 387 THR A CA 1
ATOM 3083 C C . THR A 1 387 ? 26.261 -3.535 -11.243 1.00 94.44 387 THR A C 1
ATOM 3085 O O . THR A 1 387 ? 26.183 -4.764 -11.195 1.00 94.44 387 THR A O 1
ATOM 3088 N N . LYS A 1 388 ? 25.771 -2.747 -10.281 1.00 91.62 388 LYS A N 1
ATOM 3089 C CA . LYS A 1 388 ? 25.249 -3.246 -9.003 1.00 91.62 388 LYS A CA 1
ATOM 3090 C C . LYS A 1 388 ? 24.046 -4.167 -9.162 1.00 91.62 388 LYS A C 1
ATOM 3092 O O . LYS A 1 388 ? 24.010 -5.251 -8.586 1.00 91.62 388 LYS A O 1
ATOM 3097 N N . ILE A 1 389 ? 23.061 -3.767 -9.966 1.00 95.56 389 ILE A N 1
ATOM 3098 C CA . ILE A 1 389 ? 21.855 -4.576 -10.177 1.00 95.56 389 ILE A CA 1
ATOM 3099 C C . ILE A 1 389 ? 22.185 -5.876 -10.913 1.00 95.56 389 ILE A C 1
ATOM 3101 O O . ILE A 1 389 ? 21.660 -6.935 -10.559 1.00 95.56 389 ILE A O 1
ATOM 3105 N N . ILE A 1 390 ? 23.080 -5.831 -11.904 1.00 95.75 390 ILE A N 1
ATOM 3106 C CA . ILE A 1 390 ? 23.550 -7.036 -12.596 1.00 95.75 390 ILE A CA 1
ATOM 3107 C C . ILE A 1 390 ? 24.268 -7.975 -11.622 1.00 95.75 390 ILE A C 1
ATOM 3109 O O . ILE A 1 390 ? 24.018 -9.182 -11.648 1.00 95.75 390 ILE A O 1
ATOM 3113 N N . GLU A 1 391 ? 25.149 -7.455 -10.769 1.00 94.50 391 GLU A N 1
ATOM 3114 C CA . GLU A 1 391 ? 25.852 -8.246 -9.754 1.00 94.50 391 GLU A CA 1
ATOM 3115 C C . GLU A 1 391 ? 24.888 -8.874 -8.750 1.00 94.50 391 GLU A C 1
ATOM 3117 O O . GLU A 1 391 ? 24.960 -10.083 -8.513 1.00 94.50 391 GLU A O 1
ATOM 3122 N N . GLN A 1 392 ? 23.919 -8.110 -8.248 1.00 95.06 392 GLN A N 1
ATOM 3123 C CA . GLN A 1 392 ? 22.905 -8.632 -7.339 1.00 95.06 392 GLN A CA 1
ATOM 3124 C C . GLN A 1 392 ? 22.073 -9.738 -8.011 1.00 95.06 392 GLN A C 1
ATOM 3126 O O . GLN A 1 392 ? 21.899 -10.811 -7.436 1.00 95.06 392 GLN A O 1
ATOM 3131 N N . PHE A 1 393 ? 21.652 -9.573 -9.271 1.00 95.56 393 PHE A N 1
ATOM 3132 C CA . PHE A 1 393 ? 20.997 -10.657 -10.014 1.00 95.56 393 PHE A CA 1
ATOM 3133 C C . PHE A 1 393 ? 21.909 -11.868 -10.268 1.00 95.56 393 PHE A C 1
ATOM 3135 O O . PHE A 1 393 ? 21.402 -12.975 -10.443 1.00 95.56 393 PHE A O 1
ATOM 3142 N N . LYS A 1 394 ? 23.234 -11.724 -10.336 1.00 93.38 394 LYS A N 1
ATOM 3143 C CA . LYS A 1 394 ? 24.141 -12.884 -10.451 1.00 93.38 394 LYS A CA 1
ATOM 3144 C C . LYS A 1 394 ? 24.227 -13.663 -9.139 1.00 93.38 394 LYS A C 1
ATOM 3146 O O . LYS A 1 394 ? 24.380 -14.881 -9.169 1.00 93.38 394 LYS A O 1
ATOM 3151 N N . GLN A 1 395 ? 24.121 -12.968 -8.011 1.00 93.94 395 GLN A N 1
ATOM 3152 C CA . GLN A 1 395 ? 24.233 -13.549 -6.674 1.00 93.94 395 GLN A CA 1
ATOM 3153 C C . GLN A 1 395 ? 22.912 -14.134 -6.161 1.00 93.94 395 GLN A C 1
ATOM 3155 O O . GLN A 1 395 ? 22.922 -14.946 -5.235 1.00 93.94 395 GLN A O 1
ATOM 3160 N N . THR A 1 396 ? 21.772 -13.755 -6.749 1.00 90.38 396 THR A N 1
ATOM 3161 C CA . THR A 1 396 ? 20.454 -14.145 -6.239 1.00 90.38 396 THR A CA 1
ATOM 3162 C C . THR A 1 396 ? 19.547 -14.759 -7.305 1.00 90.38 396 THR A C 1
ATOM 3164 O O . THR A 1 396 ? 19.631 -14.489 -8.505 1.00 90.38 396 THR A O 1
ATOM 3167 N N . ASN A 1 397 ? 18.605 -15.590 -6.855 1.00 89.44 397 ASN A N 1
ATOM 3168 C CA . ASN A 1 397 ? 17.540 -16.131 -7.703 1.00 89.44 397 ASN A CA 1
ATOM 3169 C C . ASN A 1 397 ? 16.328 -15.177 -7.792 1.00 89.44 397 ASN A C 1
ATOM 3171 O O . ASN A 1 397 ? 15.209 -15.611 -8.062 1.00 89.44 397 ASN A O 1
ATOM 3175 N N . ALA A 1 398 ? 16.523 -13.883 -7.522 1.00 93.88 398 ALA A N 1
ATOM 3176 C CA . ALA A 1 398 ? 15.443 -12.912 -7.588 1.00 93.88 398 ALA A CA 1
ATOM 3177 C C . ALA A 1 398 ? 14.904 -12.793 -9.022 1.00 93.88 398 ALA A C 1
ATOM 3179 O O . ALA A 1 398 ? 15.662 -12.759 -9.998 1.00 93.88 398 ALA A O 1
ATOM 3180 N N . ALA A 1 399 ? 13.582 -12.722 -9.138 1.00 96.56 399 ALA A N 1
ATOM 3181 C CA . ALA A 1 399 ? 12.885 -12.339 -10.358 1.00 96.56 399 ALA A CA 1
ATOM 3182 C C . ALA A 1 399 ? 12.832 -10.819 -10.523 1.00 96.56 399 ALA A C 1
ATOM 3184 O O . ALA A 1 399 ? 12.845 -10.326 -11.651 1.00 96.56 399 ALA A O 1
ATOM 3185 N N . ALA A 1 400 ? 12.806 -10.098 -9.401 1.00 95.94 400 ALA A N 1
ATOM 3186 C CA . ALA A 1 400 ? 12.811 -8.649 -9.364 1.00 95.94 400 ALA A CA 1
ATOM 3187 C C . ALA A 1 400 ? 13.679 -8.123 -8.218 1.00 95.94 400 ALA A C 1
ATOM 3189 O O . ALA A 1 400 ? 13.737 -8.731 -7.146 1.00 95.94 400 ALA A O 1
ATOM 3190 N N . ILE A 1 401 ? 14.308 -6.976 -8.445 1.00 94.62 401 ILE A N 1
ATOM 3191 C CA . ILE A 1 401 ? 15.031 -6.190 -7.449 1.00 94.62 401 ILE A CA 1
ATOM 3192 C C . ILE A 1 401 ? 14.428 -4.790 -7.457 1.00 94.62 401 ILE A C 1
ATOM 3194 O O . ILE A 1 401 ? 14.336 -4.166 -8.515 1.00 94.62 401 ILE A O 1
ATOM 3198 N N . ILE A 1 402 ? 14.011 -4.299 -6.291 1.00 93.69 402 ILE A N 1
ATOM 3199 C CA . ILE A 1 402 ? 13.450 -2.954 -6.154 1.00 93.69 402 ILE A CA 1
ATOM 3200 C C . ILE A 1 402 ? 14.384 -2.066 -5.345 1.00 93.69 402 ILE A C 1
ATOM 3202 O O . ILE A 1 402 ? 14.715 -2.395 -4.203 1.00 93.69 402 ILE A O 1
ATOM 3206 N N . GLY A 1 403 ? 14.791 -0.952 -5.941 1.00 92.75 403 GLY A N 1
ATOM 3207 C CA . GLY A 1 403 ? 15.725 -0.001 -5.356 1.00 92.75 403 GLY A CA 1
ATOM 3208 C C . GLY A 1 403 ? 15.089 0.989 -4.380 1.00 92.75 403 GLY A C 1
ATOM 3209 O O . GLY A 1 403 ? 13.930 0.865 -3.977 1.00 92.75 403 GLY A O 1
ATOM 3210 N N . ILE A 1 404 ? 15.895 1.983 -4.035 1.00 92.94 404 ILE A N 1
ATOM 3211 C CA . ILE A 1 404 ? 15.527 3.189 -3.292 1.00 92.94 404 ILE A CA 1
ATOM 3212 C C . ILE A 1 404 ? 15.811 4.403 -4.182 1.00 92.94 404 ILE A C 1
ATOM 3214 O O . ILE A 1 404 ? 16.555 4.291 -5.160 1.00 92.94 404 ILE A O 1
ATOM 3218 N N . TYR A 1 405 ? 15.213 5.550 -3.880 1.00 92.75 405 TYR A N 1
ATOM 3219 C CA . TYR A 1 405 ? 15.310 6.724 -4.748 1.00 92.75 405 TYR A CA 1
ATOM 3220 C C . TYR A 1 405 ? 15.359 8.029 -3.964 1.00 92.75 405 TYR A C 1
ATOM 3222 O O . TYR A 1 405 ? 14.966 8.088 -2.802 1.00 92.75 405 TYR A O 1
ATOM 3230 N N . GLN A 1 406 ? 15.843 9.077 -4.616 1.00 91.81 406 GLN A N 1
ATOM 3231 C CA . GLN A 1 406 ? 15.737 10.456 -4.152 1.00 91.81 406 GLN A CA 1
ATOM 3232 C C . GLN A 1 406 ? 14.566 11.151 -4.837 1.00 91.81 406 GLN A C 1
ATOM 3234 O O . GLN A 1 406 ? 14.090 10.693 -5.877 1.00 91.81 406 GLN A O 1
ATOM 3239 N N . THR A 1 407 ? 14.107 12.267 -4.287 1.00 88.50 407 THR A N 1
ATOM 3240 C CA . THR A 1 407 ? 13.114 13.121 -4.943 1.00 88.50 407 THR A CA 1
ATOM 3241 C C . THR A 1 407 ? 13.717 14.466 -5.316 1.00 88.50 407 THR A C 1
ATOM 3243 O O . THR A 1 407 ? 14.664 14.949 -4.687 1.00 88.50 407 THR A O 1
ATOM 3246 N N . ALA A 1 408 ? 13.196 15.034 -6.397 1.00 88.00 408 ALA A N 1
ATOM 3247 C CA . ALA A 1 408 ? 13.487 16.395 -6.804 1.00 88.00 408 ALA A CA 1
ATOM 3248 C C . ALA A 1 408 ? 12.190 17.089 -7.199 1.00 88.00 408 ALA A C 1
ATOM 3250 O O . ALA A 1 408 ? 11.310 16.466 -7.795 1.00 88.00 408 ALA A O 1
ATOM 3251 N N . SER A 1 409 ? 12.097 18.382 -6.938 1.00 85.75 409 SER A N 1
ATOM 3252 C CA . SER A 1 409 ? 11.060 19.244 -7.492 1.00 85.75 409 SER A CA 1
ATOM 3253 C C . SER A 1 409 ? 11.582 19.977 -8.723 1.00 85.75 409 SER A C 1
ATOM 3255 O O . SER A 1 409 ? 12.780 20.238 -8.853 1.00 85.75 409 SER A O 1
ATOM 3257 N N . ARG A 1 410 ? 10.681 20.292 -9.654 1.00 81.38 410 ARG A N 1
ATOM 3258 C CA . ARG A 1 410 ? 11.000 21.140 -10.804 1.00 81.38 410 ARG A CA 1
ATOM 3259 C C . ARG A 1 410 ? 10.573 22.575 -10.527 1.00 81.38 410 ARG A C 1
ATOM 3261 O O . ARG A 1 410 ? 9.399 22.819 -10.247 1.00 81.38 410 ARG A O 1
ATOM 3268 N N . ASP A 1 411 ? 11.508 23.507 -10.657 1.00 81.38 411 ASP A N 1
ATOM 3269 C CA . ASP A 1 411 ? 11.215 24.933 -10.599 1.00 81.38 411 ASP A CA 1
ATOM 3270 C C . ASP A 1 411 ? 10.287 25.319 -11.761 1.00 81.38 411 ASP A C 1
ATOM 3272 O O . ASP A 1 411 ? 10.537 24.993 -12.925 1.00 81.38 411 ASP A O 1
ATOM 3276 N N . SER A 1 412 ? 9.174 25.977 -11.445 1.00 74.50 412 SER A N 1
ATOM 3277 C CA . SER A 1 412 ? 8.148 26.308 -12.435 1.00 74.50 412 SER A CA 1
ATOM 3278 C C . SER A 1 412 ? 8.559 27.417 -13.406 1.00 74.50 412 SER A C 1
ATOM 3280 O O . SER A 1 412 ? 7.962 27.518 -14.477 1.00 74.50 412 SER A O 1
ATOM 3282 N N . GLU A 1 413 ? 9.529 28.257 -13.038 1.00 76.69 413 GLU A N 1
ATOM 3283 C CA . GLU A 1 413 ? 9.979 29.407 -13.828 1.00 76.69 413 GLU A CA 1
ATOM 3284 C C . GLU A 1 413 ? 11.229 29.075 -14.649 1.00 76.69 413 GLU A C 1
ATOM 3286 O O . GLU A 1 413 ? 11.284 29.382 -15.842 1.00 76.69 413 GLU A O 1
ATOM 3291 N N . THR A 1 414 ? 12.223 28.436 -14.031 1.00 80.06 414 THR A N 1
ATOM 3292 C CA . THR A 1 414 ? 13.512 28.119 -14.665 1.00 80.06 414 THR A CA 1
ATOM 3293 C C . THR A 1 414 ? 13.539 26.722 -15.279 1.00 80.06 414 THR A C 1
ATOM 3295 O O . THR A 1 414 ? 14.320 26.466 -16.195 1.00 80.06 414 THR A O 1
ATOM 3298 N N . GLY A 1 415 ? 12.687 25.811 -14.797 1.00 75.19 415 GLY A N 1
ATOM 3299 C CA . GLY A 1 415 ? 12.715 24.396 -15.161 1.00 75.19 415 GLY A CA 1
ATOM 3300 C C . GLY A 1 415 ? 13.849 23.604 -14.507 1.00 75.19 415 GLY A C 1
ATOM 3301 O O . GLY A 1 415 ? 13.969 22.413 -14.793 1.00 75.19 415 GLY A O 1
ATOM 3302 N N . GLU A 1 416 ? 14.666 24.229 -13.652 1.00 82.38 416 GLU A N 1
ATOM 3303 C CA . GLU A 1 416 ? 15.752 23.562 -12.932 1.00 82.38 416 GLU A CA 1
ATOM 3304 C C . GLU A 1 416 ? 15.218 22.536 -11.925 1.00 82.38 416 GLU A C 1
ATOM 3306 O O . GLU A 1 416 ? 14.115 22.662 -11.392 1.00 82.38 416 GLU A O 1
ATOM 3311 N N . LEU A 1 417 ? 16.019 21.502 -11.660 1.00 83.50 417 LEU A N 1
ATOM 3312 C CA . LEU A 1 417 ? 15.688 20.464 -10.690 1.00 83.50 417 LEU A CA 1
ATOM 3313 C C . LEU A 1 417 ? 16.327 20.776 -9.341 1.00 83.50 417 LEU A C 1
ATOM 3315 O O . LEU A 1 417 ? 17.544 20.937 -9.239 1.00 83.50 417 LEU A O 1
ATOM 3319 N N . ILE A 1 418 ? 15.501 20.805 -8.303 1.00 87.06 418 ILE A N 1
ATOM 3320 C CA . ILE A 1 418 ? 15.905 21.052 -6.924 1.00 87.06 418 ILE A CA 1
ATOM 3321 C C . ILE A 1 418 ? 15.752 19.739 -6.166 1.00 87.06 418 ILE A C 1
ATOM 3323 O O . ILE A 1 418 ? 14.644 19.237 -6.005 1.00 87.06 418 ILE A O 1
ATOM 3327 N N . LEU A 1 419 ? 16.870 19.163 -5.724 1.00 86.44 419 LEU A N 1
ATOM 3328 C CA . LEU A 1 419 ? 16.860 17.944 -4.918 1.00 86.44 419 LEU A CA 1
ATOM 3329 C C . LEU A 1 419 ? 16.275 18.218 -3.533 1.00 86.44 419 LEU A C 1
ATOM 3331 O O . LEU A 1 419 ? 16.733 19.116 -2.826 1.00 86.44 419 LEU A O 1
ATOM 3335 N N . ASP A 1 420 ? 15.357 17.355 -3.107 1.00 79.38 420 ASP A N 1
ATOM 3336 C CA . ASP A 1 420 ? 14.749 17.429 -1.776 1.00 79.38 420 ASP A CA 1
ATOM 3337 C C . ASP A 1 420 ? 15.692 16.851 -0.695 1.00 79.38 420 ASP A C 1
ATOM 3339 O O . ASP A 1 420 ? 15.434 16.935 0.503 1.00 79.38 420 ASP A O 1
ATOM 3343 N N . ASN A 1 421 ? 16.819 16.245 -1.108 1.00 75.94 421 ASN A N 1
ATOM 3344 C CA . ASN A 1 421 ? 17.811 15.568 -0.257 1.00 75.94 421 ASN A CA 1
ATOM 3345 C C . ASN A 1 421 ? 17.226 14.479 0.667 1.00 75.94 421 ASN A C 1
ATOM 3347 O O . ASN A 1 421 ? 17.875 14.056 1.626 1.00 75.94 421 ASN A O 1
ATOM 3351 N N . GLN A 1 422 ? 16.028 13.981 0.358 1.00 77.62 422 GLN A N 1
ATOM 3352 C CA . GLN A 1 422 ? 15.405 12.846 1.026 1.00 77.62 422 GLN A CA 1
ATOM 3353 C C . GLN A 1 422 ? 15.698 11.555 0.258 1.00 77.62 422 GLN A C 1
ATOM 3355 O O . GLN A 1 422 ? 15.598 11.510 -0.967 1.00 77.62 422 GLN A O 1
ATOM 3360 N N . ILE A 1 423 ? 16.026 10.485 0.986 1.00 86.25 423 ILE A N 1
ATOM 3361 C CA . ILE A 1 423 ? 16.077 9.127 0.438 1.00 86.25 423 ILE A CA 1
ATOM 3362 C C . ILE A 1 423 ? 14.773 8.425 0.803 1.00 86.25 423 ILE A C 1
ATOM 3364 O O . ILE A 1 423 ? 14.469 8.220 1.978 1.00 86.25 423 ILE A O 1
ATOM 3368 N N . VAL A 1 424 ? 14.013 8.035 -0.213 1.00 86.69 424 VAL A N 1
ATOM 3369 C CA . VAL A 1 424 ? 12.818 7.214 -0.070 1.00 86.69 424 VAL A CA 1
ATOM 3370 C C . VAL A 1 424 ? 13.243 5.757 -0.123 1.00 86.69 424 VAL A C 1
ATOM 3372 O O . VAL A 1 424 ? 13.482 5.179 -1.187 1.00 86.69 424 VAL A O 1
ATOM 3375 N N . THR A 1 425 ? 13.369 5.172 1.063 1.00 83.94 425 THR A N 1
ATOM 3376 C CA . THR A 1 425 ? 13.808 3.788 1.223 1.00 83.94 425 THR A CA 1
ATOM 3377 C C . THR A 1 425 ? 12.682 2.806 1.026 1.00 83.94 425 THR A C 1
ATOM 3379 O O . THR A 1 425 ? 12.935 1.709 0.546 1.00 83.94 425 THR A O 1
ATOM 3382 N N . HIS A 1 426 ? 11.443 3.200 1.334 1.00 80.25 426 HIS A N 1
ATOM 3383 C CA . HIS A 1 426 ? 10.309 2.291 1.349 1.00 80.25 426 HIS A CA 1
ATOM 3384 C C . HIS A 1 426 ? 10.578 1.094 2.292 1.00 80.25 426 HIS A C 1
ATOM 3386 O O . HIS A 1 426 ? 10.405 -0.069 1.921 1.00 80.25 426 HIS A O 1
ATOM 3392 N N . ASP A 1 427 ? 11.070 1.357 3.504 1.00 73.94 427 ASP A N 1
ATOM 3393 C CA . ASP A 1 427 ? 11.342 0.312 4.503 1.00 73.94 427 ASP A CA 1
ATOM 3394 C C . ASP A 1 427 ? 10.055 -0.327 5.035 1.00 73.94 427 ASP A C 1
ATOM 3396 O O . ASP A 1 427 ? 10.083 -1.440 5.556 1.00 73.94 427 ASP A O 1
ATOM 3400 N N . GLU A 1 428 ? 8.891 0.291 4.799 1.00 69.75 428 GLU A N 1
ATOM 3401 C CA . GLU A 1 428 ? 7.598 -0.345 5.054 1.00 69.75 428 GLU A CA 1
ATOM 3402 C C . GLU A 1 428 ? 7.369 -1.615 4.200 1.00 69.75 428 GLU A C 1
ATOM 3404 O O . GLU A 1 428 ? 6.442 -2.390 4.420 1.00 69.75 428 GLU A O 1
ATOM 3409 N N . TYR A 1 429 ? 8.219 -1.827 3.195 1.00 70.56 429 TYR A N 1
ATOM 3410 C CA . TYR A 1 429 ? 8.270 -3.031 2.372 1.00 70.56 429 TYR A CA 1
ATOM 3411 C C . TYR A 1 429 ? 9.100 -4.135 3.011 1.00 70.56 429 TYR A C 1
ATOM 3413 O O . TYR A 1 429 ? 9.033 -5.292 2.592 1.00 70.56 429 TYR A O 1
ATOM 3421 N N . LEU A 1 430 ? 9.938 -3.760 3.974 1.00 65.44 430 LEU A N 1
ATOM 3422 C CA . LEU A 1 430 ? 10.922 -4.624 4.593 1.00 65.44 430 LEU A CA 1
ATOM 3423 C C . LEU A 1 430 ? 10.460 -5.201 5.917 1.00 65.44 430 LEU A C 1
ATOM 3425 O O . LEU A 1 430 ? 10.984 -6.275 6.189 1.00 65.44 430 LEU A O 1
ATOM 3429 N N . CYS A 1 431 ? 9.518 -4.540 6.622 1.00 53.19 431 CYS A N 1
ATOM 3430 C CA . CYS A 1 431 ? 9.076 -4.589 8.043 1.00 53.19 431 CYS A CA 1
ATOM 3431 C C . CYS A 1 431 ? 9.338 -5.817 8.954 1.00 53.19 431 CYS A C 1
ATOM 3433 O O . CYS A 1 431 ? 8.807 -5.885 10.056 1.00 53.19 431 CYS A O 1
ATOM 3435 N N . ASP A 1 432 ? 10.071 -6.838 8.532 1.00 52.84 432 ASP A N 1
ATOM 3436 C CA . ASP A 1 432 ? 11.446 -7.117 9.004 1.00 52.84 432 ASP A CA 1
ATOM 3437 C C . ASP A 1 432 ? 11.764 -8.602 8.730 1.00 52.84 432 ASP A C 1
ATOM 3439 O O . ASP A 1 432 ? 12.007 -9.404 9.625 1.00 52.84 432 ASP A O 1
ATOM 3443 N N . GLN A 1 433 ? 11.681 -8.969 7.443 1.00 60.22 433 GLN A N 1
ATOM 3444 C CA . GLN A 1 433 ? 12.010 -10.259 6.811 1.00 60.22 433 GLN A CA 1
ATOM 3445 C C . GLN A 1 433 ? 11.635 -11.559 7.553 1.00 60.22 433 GLN A C 1
ATOM 3447 O O . GLN A 1 433 ? 12.418 -12.138 8.298 1.00 60.22 433 GLN A O 1
ATOM 3452 N N . ASN A 1 434 ? 10.506 -12.153 7.149 1.00 59.22 434 ASN A N 1
ATOM 3453 C CA . ASN A 1 434 ? 10.371 -13.619 7.093 1.00 59.22 434 ASN A CA 1
ATOM 3454 C C . ASN A 1 434 ? 9.566 -14.122 5.879 1.00 59.22 434 ASN A C 1
ATOM 3456 O O . ASN A 1 434 ? 9.532 -15.331 5.631 1.00 59.22 434 ASN A O 1
ATOM 3460 N N . ASN A 1 435 ? 8.904 -13.236 5.110 1.00 84.06 435 ASN A N 1
ATOM 3461 C CA . ASN A 1 435 ? 8.060 -13.687 4.008 1.00 84.06 435 ASN A CA 1
ATOM 3462 C C . ASN A 1 435 ? 7.801 -12.655 2.883 1.00 84.06 435 ASN A C 1
ATOM 3464 O O . ASN A 1 435 ? 7.157 -11.637 3.143 1.00 84.06 435 ASN A O 1
ATOM 3468 N N . PRO A 1 436 ? 8.194 -12.946 1.626 1.00 87.94 436 PRO A N 1
ATOM 3469 C CA . PRO A 1 436 ? 7.908 -12.101 0.460 1.00 87.94 436 PRO A CA 1
ATOM 3470 C C . PRO A 1 436 ? 6.424 -11.781 0.221 1.00 87.94 436 PRO A C 1
ATOM 3472 O O . PRO A 1 436 ? 6.114 -10.732 -0.338 1.00 87.94 436 PRO A O 1
ATOM 3475 N N . ILE A 1 437 ? 5.490 -12.637 0.658 1.00 88.75 437 ILE A N 1
ATOM 3476 C CA . ILE A 1 437 ? 4.050 -12.431 0.414 1.00 88.75 437 ILE A CA 1
ATOM 3477 C C . ILE A 1 437 ? 3.497 -11.160 1.067 1.00 88.75 437 ILE A C 1
ATOM 3479 O O . ILE A 1 437 ? 2.480 -10.628 0.626 1.00 88.75 437 ILE A O 1
ATOM 3483 N N . LEU A 1 438 ? 4.158 -10.652 2.113 1.00 86.38 438 LEU A N 1
ATOM 3484 C CA . LEU A 1 438 ? 3.702 -9.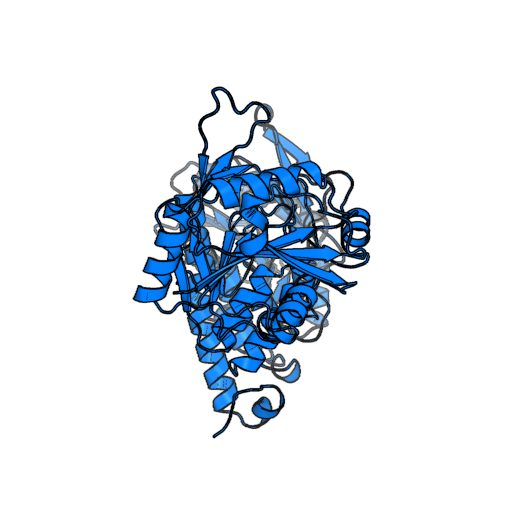466 2.836 1.00 86.38 438 LEU A CA 1
ATOM 3485 C C . LEU A 1 438 ? 3.795 -8.196 1.987 1.00 86.38 438 LEU A C 1
ATOM 3487 O O . LEU A 1 438 ? 3.040 -7.268 2.237 1.00 86.38 438 LEU A O 1
ATOM 3491 N N . GLN A 1 439 ? 4.588 -8.181 0.913 1.00 83.50 439 GLN A N 1
ATOM 3492 C CA . GLN A 1 439 ? 4.565 -7.094 -0.070 1.00 83.50 439 GLN A CA 1
ATOM 3493 C C . GLN A 1 439 ? 3.189 -6.929 -0.747 1.00 83.50 439 GLN A C 1
ATOM 3495 O O . GLN A 1 439 ? 2.860 -5.856 -1.252 1.00 83.50 439 GLN A O 1
ATOM 3500 N N . MET A 1 440 ? 2.320 -7.941 -0.712 1.00 83.69 440 MET A N 1
ATOM 3501 C CA . MET A 1 440 ? 0.944 -7.741 -1.159 1.00 83.69 440 MET A CA 1
ATOM 3502 C C . MET A 1 440 ? 0.235 -6.683 -0.323 1.00 83.69 440 MET A C 1
ATOM 3504 O O . MET A 1 440 ? -0.630 -5.997 -0.856 1.00 83.69 440 MET A O 1
ATOM 3508 N N . CYS A 1 441 ? 0.631 -6.498 0.939 1.00 80.00 441 CYS A N 1
ATOM 3509 C CA . CYS A 1 441 ? 0.089 -5.508 1.856 1.00 80.00 441 CYS A CA 1
ATOM 3510 C C . CYS A 1 441 ? 0.505 -4.069 1.517 1.00 80.00 441 CYS A C 1
ATOM 3512 O O . CYS A 1 441 ? 0.236 -3.153 2.271 1.00 80.00 441 CYS A O 1
ATOM 3514 N N . ILE A 1 442 ? 1.133 -3.795 0.387 1.00 77.75 442 ILE A N 1
ATOM 3515 C CA . ILE A 1 442 ? 1.558 -2.442 0.029 1.00 77.75 442 ILE A CA 1
ATOM 3516 C C . ILE A 1 442 ? 1.111 -2.097 -1.384 1.00 77.75 442 ILE A C 1
ATOM 3518 O O . ILE A 1 442 ? 0.705 -2.968 -2.162 1.00 77.75 442 ILE A O 1
ATOM 3522 N N . PRO A 1 443 ? 0.996 -0.794 -1.689 1.00 75.12 443 PRO A N 1
ATOM 3523 C CA . PRO A 1 443 ? 0.160 -0.376 -2.792 1.00 75.12 443 PRO A CA 1
ATOM 3524 C C . PRO A 1 443 ? 0.895 -0.536 -4.122 1.00 75.12 443 PRO A C 1
ATOM 3526 O O . PRO A 1 443 ? 0.253 -0.743 -5.132 1.00 75.12 443 PRO A O 1
ATOM 3529 N N . GLY A 1 444 ? 2.215 -0.399 -4.136 1.00 81.12 444 GLY A N 1
ATOM 3530 C CA . GLY A 1 444 ? 3.106 -0.750 -5.247 1.00 81.12 444 GLY A CA 1
ATOM 3531 C C . GLY A 1 444 ? 4.320 -1.472 -4.668 1.00 81.12 444 GLY A C 1
ATOM 3532 O O . GLY A 1 444 ? 4.296 -1.673 -3.462 1.00 81.12 444 GLY A O 1
ATOM 3533 N N . PRO A 1 445 ? 5.326 -1.852 -5.478 1.00 82.19 445 PRO A N 1
ATOM 3534 C CA . PRO A 1 445 ? 6.630 -2.390 -5.060 1.00 82.19 445 PRO A CA 1
ATOM 3535 C C . PRO A 1 445 ? 7.679 -1.301 -4.719 1.00 82.19 445 PRO A C 1
ATOM 3537 O O . PRO A 1 445 ? 8.706 -1.626 -4.137 1.00 82.19 445 PRO A O 1
ATOM 3540 N N . GLY A 1 446 ? 7.429 -0.031 -5.067 1.00 86.31 446 GLY A N 1
ATOM 3541 C CA . GLY A 1 446 ? 8.421 1.056 -5.035 1.00 86.31 446 GLY A CA 1
ATOM 3542 C C . GLY A 1 446 ? 9.109 1.260 -6.392 1.00 86.31 446 GLY A C 1
ATOM 3543 O O . GLY A 1 446 ? 8.690 0.668 -7.393 1.00 86.31 446 GLY A O 1
ATOM 3544 N N . ALA A 1 447 ? 10.139 2.106 -6.422 1.00 89.44 447 ALA A N 1
ATOM 3545 C CA . ALA A 1 447 ? 10.975 2.414 -7.586 1.00 89.44 447 ALA A CA 1
ATOM 3546 C C . ALA A 1 447 ? 12.456 2.548 -7.161 1.00 89.44 447 ALA A C 1
ATOM 3548 O O . ALA A 1 447 ? 12.716 2.718 -5.974 1.00 89.44 447 ALA A O 1
ATOM 3549 N N . PRO A 1 448 ? 13.423 2.484 -8.091 1.00 94.44 448 PRO A N 1
ATOM 3550 C CA . PRO A 1 448 ? 13.289 1.897 -9.421 1.00 94.44 448 PRO A CA 1
ATOM 3551 C C . PRO A 1 448 ? 13.067 0.390 -9.329 1.00 94.44 448 PRO A C 1
ATOM 3553 O O . PRO A 1 448 ? 13.521 -0.275 -8.396 1.00 94.44 448 PRO A O 1
ATOM 3556 N N . ARG A 1 449 ? 12.380 -0.166 -10.323 1.00 95.81 449 ARG A N 1
ATOM 3557 C CA . ARG A 1 449 ? 12.162 -1.608 -10.423 1.00 95.81 449 ARG A CA 1
ATOM 3558 C C . ARG A 1 449 ? 13.038 -2.206 -11.510 1.00 95.81 449 ARG A C 1
ATOM 3560 O O . ARG A 1 449 ? 13.039 -1.725 -12.642 1.00 95.81 449 ARG A O 1
ATOM 3567 N N . TYR A 1 450 ? 13.703 -3.302 -11.177 1.00 97.69 450 TYR A N 1
ATOM 3568 C CA . TYR A 1 450 ? 14.467 -4.108 -12.115 1.00 97.69 450 TYR A CA 1
ATOM 3569 C C . TYR A 1 450 ? 13.912 -5.518 -12.129 1.00 97.69 450 TYR A C 1
ATOM 3571 O O . TYR A 1 450 ? 13.733 -6.130 -11.078 1.00 97.69 450 TYR A O 1
ATOM 3579 N N . TYR A 1 451 ? 13.662 -6.056 -13.312 1.00 98.00 451 TYR A N 1
ATOM 3580 C CA . TYR A 1 451 ? 13.078 -7.378 -13.481 1.00 98.00 451 TYR A CA 1
ATOM 3581 C C . TYR A 1 451 ? 13.918 -8.210 -14.428 1.00 98.00 451 TYR A C 1
ATOM 3583 O O . TYR A 1 451 ? 14.450 -7.700 -15.412 1.00 98.00 451 TYR A O 1
ATOM 3591 N N . ARG A 1 452 ? 13.946 -9.521 -14.211 1.00 97.81 452 ARG A N 1
ATOM 3592 C CA . ARG A 1 452 ? 14.288 -10.436 -15.298 1.00 97.81 452 ARG A CA 1
ATOM 3593 C C . ARG A 1 452 ? 13.162 -10.416 -16.325 1.00 97.81 452 ARG A C 1
ATOM 3595 O O . ARG A 1 452 ? 11.996 -10.610 -15.967 1.00 97.81 452 ARG A O 1
ATOM 3602 N N . LYS A 1 453 ? 13.501 -10.206 -17.594 1.00 97.75 453 LYS A N 1
ATOM 3603 C CA . LYS A 1 453 ? 12.546 -10.160 -18.705 1.00 97.75 453 LYS A CA 1
ATOM 3604 C C . LYS A 1 453 ? 11.708 -11.435 -18.750 1.00 97.75 453 LYS A C 1
ATOM 3606 O O . LYS A 1 453 ? 10.487 -11.372 -18.856 1.00 97.75 453 LYS A O 1
ATOM 3611 N N . GLU A 1 454 ? 12.3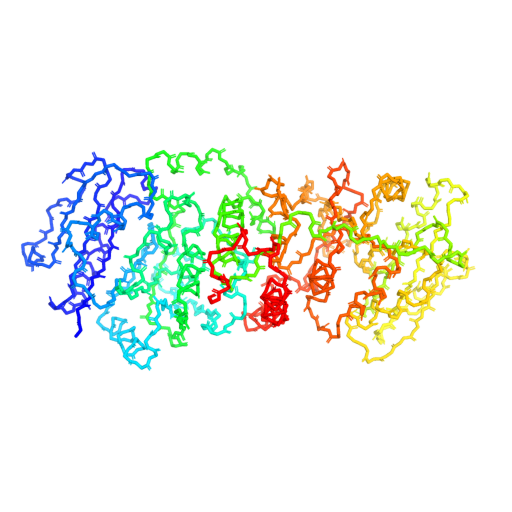45 -12.587 -18.581 1.00 96.56 454 GLU A N 1
ATOM 3612 C CA . GLU A 1 454 ? 11.697 -13.898 -18.591 1.00 96.56 454 GLU A CA 1
ATOM 3613 C C . GLU A 1 454 ? 10.685 -14.045 -17.447 1.00 96.56 454 GLU A C 1
ATOM 3615 O O . GLU A 1 454 ? 9.640 -14.670 -17.621 1.00 96.56 454 GLU A O 1
ATOM 3620 N N . ALA A 1 455 ? 10.950 -13.429 -16.288 1.00 97.06 455 ALA A N 1
ATOM 3621 C CA . ALA A 1 455 ? 10.011 -13.430 -15.172 1.00 97.06 455 ALA A CA 1
ATOM 3622 C C . ALA A 1 455 ? 8.783 -12.558 -15.451 1.00 97.06 455 ALA A C 1
ATOM 3624 O O . ALA A 1 455 ? 7.677 -12.970 -15.109 1.00 97.06 455 ALA A O 1
ATOM 3625 N N . ILE A 1 456 ? 8.951 -11.398 -16.103 1.00 97.56 456 ILE A N 1
ATOM 3626 C CA . ILE A 1 456 ? 7.814 -10.571 -16.546 1.00 97.56 456 ILE A CA 1
ATOM 3627 C C . ILE A 1 456 ? 6.913 -11.389 -17.473 1.00 97.56 456 ILE A C 1
ATOM 3629 O O . ILE A 1 456 ? 5.706 -11.464 -17.253 1.00 97.56 456 ILE A O 1
ATOM 3633 N N . LEU A 1 457 ? 7.504 -12.034 -18.483 1.00 96.12 457 LEU A N 1
ATOM 3634 C CA . LEU A 1 457 ? 6.760 -12.826 -19.464 1.00 96.12 457 LEU A CA 1
ATOM 3635 C C . LEU A 1 457 ? 6.060 -14.026 -18.811 1.00 96.12 457 LEU A C 1
ATOM 3637 O O . LEU A 1 457 ? 4.880 -14.259 -19.064 1.00 96.12 457 LEU A O 1
ATOM 3641 N N . ALA A 1 458 ? 6.743 -14.745 -17.915 1.00 95.69 458 ALA A N 1
ATOM 3642 C CA . ALA A 1 458 ? 6.154 -15.857 -17.168 1.00 95.69 458 ALA A CA 1
ATOM 3643 C C . ALA A 1 458 ? 5.021 -15.416 -16.222 1.00 95.69 458 ALA A C 1
ATOM 3645 O O . ALA A 1 458 ? 4.072 -16.169 -16.000 1.00 95.69 458 ALA A O 1
ATOM 3646 N N . ALA A 1 459 ? 5.103 -14.198 -15.679 1.00 95.31 459 ALA A N 1
ATOM 3647 C CA . ALA A 1 459 ? 4.065 -13.612 -14.836 1.00 95.31 459 ALA A CA 1
ATOM 3648 C C . ALA A 1 459 ? 2.821 -13.150 -15.622 1.00 95.31 459 ALA A C 1
ATOM 3650 O O . ALA A 1 459 ? 1.812 -12.820 -15.004 1.00 95.31 459 ALA A O 1
ATOM 3651 N N . GLY A 1 460 ? 2.876 -13.156 -16.961 1.00 94.69 460 GLY A N 1
ATOM 3652 C CA . GLY A 1 460 ? 1.801 -12.687 -17.841 1.00 94.69 460 GLY A CA 1
ATOM 3653 C C . GLY A 1 460 ? 1.920 -11.217 -18.261 1.00 94.69 460 GLY A C 1
ATOM 3654 O O . GLY A 1 460 ? 1.016 -1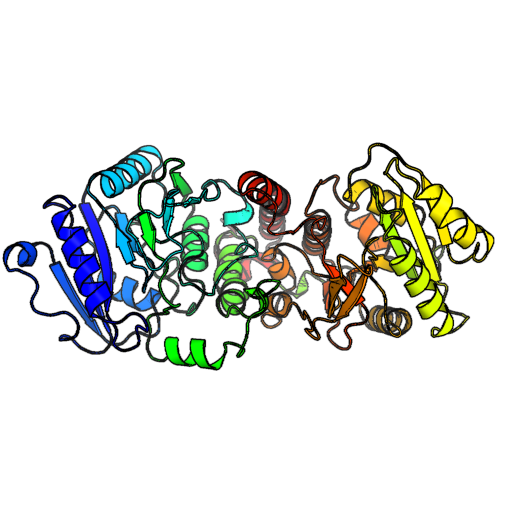0.706 -18.915 1.00 94.69 460 GLY A O 1
ATOM 3655 N N . GLY A 1 461 ? 3.029 -10.547 -17.929 1.00 95.25 461 GLY A N 1
ATOM 3656 C CA . GLY A 1 461 ? 3.248 -9.130 -18.224 1.00 95.25 461 GLY A CA 1
ATOM 3657 C C . GLY A 1 461 ? 2.523 -8.173 -17.273 1.00 95.25 461 GLY A C 1
ATOM 3658 O O . GLY A 1 461 ? 1.852 -8.576 -16.324 1.00 95.25 461 GLY A O 1
ATOM 3659 N N . TYR A 1 462 ? 2.680 -6.875 -17.524 1.00 94.62 462 TYR A N 1
ATOM 3660 C CA . TYR A 1 462 ? 1.924 -5.831 -16.835 1.00 94.62 462 TYR A CA 1
ATOM 3661 C C . TYR A 1 462 ? 0.452 -5.922 -17.261 1.00 94.62 462 TYR A C 1
ATOM 3663 O O . TYR A 1 462 ? 0.178 -5.917 -18.462 1.00 94.62 462 TYR A O 1
ATOM 3671 N N . PRO A 1 463 ? -0.520 -5.995 -16.343 1.00 88.94 463 PRO A N 1
ATOM 3672 C CA . PRO A 1 463 ? -1.917 -5.956 -16.750 1.00 88.94 463 PRO A CA 1
ATOM 3673 C C . PRO A 1 463 ? -2.266 -4.586 -17.337 1.00 88.94 463 PRO A C 1
ATOM 3675 O O . PRO A 1 463 ? -1.641 -3.573 -17.014 1.00 88.94 463 PRO A O 1
ATOM 3678 N N . ASP A 1 464 ? -3.284 -4.568 -18.192 1.00 79.69 464 ASP A N 1
ATOM 3679 C CA . ASP A 1 464 ? -3.768 -3.368 -18.874 1.00 79.69 464 ASP A CA 1
ATOM 3680 C C . ASP A 1 464 ? -4.576 -2.485 -17.906 1.00 79.69 464 ASP A C 1
ATOM 3682 O O . ASP A 1 464 ? -5.803 -2.419 -17.940 1.00 79.69 464 ASP A O 1
ATOM 3686 N N . LEU A 1 465 ? -3.869 -1.869 -16.959 1.00 78.31 465 LEU A N 1
ATOM 3687 C CA . LEU A 1 465 ? -4.419 -0.978 -15.945 1.00 78.31 465 LEU A CA 1
ATOM 3688 C C . LEU A 1 465 ? -3.964 0.459 -16.212 1.00 78.31 465 LEU A C 1
ATOM 3690 O O . LEU A 1 465 ? -2.837 0.714 -16.635 1.00 78.31 465 LEU A O 1
ATOM 3694 N N . LEU A 1 466 ? -4.843 1.415 -15.903 1.00 71.50 466 LEU A N 1
ATOM 3695 C CA . LEU A 1 466 ? -4.491 2.838 -15.885 1.00 71.50 466 LEU A CA 1
ATOM 3696 C C . LEU A 1 466 ? -3.531 3.184 -14.736 1.00 71.50 466 LEU A C 1
ATOM 3698 O O . LEU A 1 466 ? -2.828 4.189 -14.813 1.00 71.50 466 LEU A O 1
ATOM 3702 N N . TYR A 1 467 ? -3.561 2.400 -13.654 1.00 80.06 467 TYR A N 1
ATOM 3703 C CA . TYR A 1 467 ? -2.734 2.601 -12.470 1.00 80.06 467 TYR A CA 1
ATOM 3704 C C . TYR A 1 467 ? -2.624 1.313 -11.644 1.00 80.06 467 TYR A C 1
ATOM 3706 O O . TYR A 1 467 ? -3.624 0.613 -11.465 1.00 80.06 467 TYR A O 1
ATOM 3714 N N . GLY A 1 468 ? -1.445 1.040 -11.080 1.00 84.31 468 GLY A N 1
ATOM 3715 C CA . GLY A 1 468 ? -1.197 -0.124 -10.217 1.00 84.31 468 GLY A CA 1
ATOM 3716 C C . GLY A 1 468 ? -0.779 -1.397 -10.958 1.00 84.31 468 GLY A C 1
ATOM 3717 O O . GLY A 1 468 ? -0.745 -2.474 -10.366 1.00 84.31 468 GLY A O 1
ATOM 3718 N N . GLU A 1 469 ? -0.469 -1.288 -12.247 1.00 90.38 469 GLU A N 1
ATOM 3719 C CA . GLU A 1 469 ? 0.078 -2.355 -13.089 1.00 90.38 469 GLU A CA 1
ATOM 3720 C C . GLU A 1 469 ? 1.392 -2.941 -12.550 1.00 90.38 469 GLU A C 1
ATOM 3722 O O . GLU A 1 469 ? 1.634 -4.141 -12.663 1.00 90.38 469 GLU A O 1
ATOM 3727 N N . ASP A 1 470 ? 2.221 -2.105 -11.928 1.00 90.94 470 ASP A N 1
ATOM 3728 C CA . ASP A 1 470 ? 3.460 -2.473 -11.244 1.00 90.94 470 ASP A CA 1
ATOM 3729 C C . ASP A 1 470 ? 3.205 -3.386 -10.034 1.00 90.94 470 ASP A C 1
ATOM 3731 O O . ASP A 1 470 ? 3.829 -4.437 -9.880 1.00 90.94 470 ASP A O 1
ATOM 3735 N N . ALA A 1 471 ? 2.246 -2.993 -9.200 1.00 88.94 471 ALA A N 1
ATOM 3736 C CA . ALA A 1 471 ? 1.788 -3.719 -8.028 1.00 88.94 471 ALA A CA 1
ATOM 3737 C C . ALA A 1 471 ? 1.204 -5.074 -8.430 1.00 88.94 471 ALA A C 1
ATOM 3739 O O . ALA A 1 471 ? 1.521 -6.100 -7.831 1.00 88.94 471 ALA A O 1
ATOM 3740 N N . ALA A 1 472 ? 0.396 -5.079 -9.488 1.00 91.38 472 ALA A N 1
ATOM 3741 C CA . ALA A 1 472 ? -0.228 -6.282 -10.005 1.00 91.38 472 ALA A CA 1
ATOM 3742 C C . ALA A 1 472 ? 0.793 -7.277 -10.551 1.00 91.38 472 ALA A C 1
ATOM 3744 O O . ALA A 1 472 ? 0.714 -8.461 -10.227 1.00 91.38 472 ALA A O 1
ATOM 3745 N N . LEU A 1 473 ? 1.780 -6.809 -11.319 1.00 94.38 473 LEU A N 1
ATOM 3746 C CA . LEU A 1 473 ? 2.870 -7.658 -11.792 1.00 94.38 473 LEU A CA 1
ATOM 3747 C C . LEU A 1 473 ? 3.643 -8.277 -10.618 1.00 94.38 473 LEU A C 1
ATOM 3749 O O . LEU A 1 473 ? 3.887 -9.484 -10.610 1.00 94.38 473 LEU A O 1
ATOM 3753 N N . SER A 1 474 ? 4.004 -7.473 -9.613 1.00 92.44 474 SER A N 1
ATOM 3754 C CA . SER A 1 474 ? 4.706 -7.964 -8.424 1.00 92.44 474 SER A CA 1
ATOM 3755 C C . SER A 1 474 ? 3.894 -9.005 -7.649 1.00 92.44 474 SER A C 1
ATOM 3757 O O . SER A 1 474 ? 4.428 -10.062 -7.316 1.00 92.44 474 SER A O 1
ATOM 3759 N N . ASP A 1 475 ? 2.603 -8.772 -7.425 1.00 92.19 475 ASP A N 1
ATOM 3760 C CA . ASP A 1 475 ? 1.750 -9.723 -6.707 1.00 92.19 475 ASP A CA 1
ATOM 3761 C C . ASP A 1 475 ? 1.531 -11.017 -7.516 1.00 92.19 475 ASP A C 1
ATOM 3763 O O . ASP A 1 475 ? 1.522 -12.109 -6.945 1.00 92.19 475 ASP A O 1
ATOM 3767 N N . GLN A 1 476 ? 1.436 -10.934 -8.851 1.00 94.44 476 GLN A N 1
ATOM 3768 C CA . GLN A 1 476 ? 1.404 -12.111 -9.731 1.00 94.44 476 GLN A CA 1
ATOM 3769 C C . GLN A 1 476 ? 2.708 -12.914 -9.655 1.00 94.44 476 GLN A C 1
ATOM 3771 O O . GLN A 1 476 ? 2.666 -14.144 -9.582 1.00 94.44 476 GLN A O 1
ATOM 3776 N N . MET A 1 477 ? 3.864 -12.243 -9.620 1.00 95.19 477 MET A N 1
ATOM 3777 C CA . MET A 1 477 ? 5.160 -12.904 -9.438 1.00 95.19 477 MET A CA 1
ATOM 3778 C C . MET A 1 477 ? 5.229 -13.651 -8.100 1.00 95.19 477 MET A C 1
ATOM 3780 O O . MET A 1 477 ? 5.615 -14.824 -8.074 1.00 95.19 477 MET A O 1
ATOM 3784 N N . LEU A 1 478 ? 4.802 -13.009 -7.009 1.00 94.00 478 LEU A N 1
ATOM 3785 C CA . LEU A 1 478 ? 4.765 -13.619 -5.677 1.00 94.00 478 LEU A CA 1
ATOM 3786 C C . LEU A 1 478 ? 3.822 -14.823 -5.641 1.00 94.00 478 LEU A C 1
ATOM 3788 O O . LEU A 1 478 ? 4.233 -15.904 -5.220 1.00 94.00 478 LEU A O 1
ATOM 3792 N N . LYS A 1 479 ? 2.597 -14.684 -6.165 1.00 95.06 479 LYS A N 1
ATOM 3793 C CA . LYS A 1 479 ? 1.645 -15.799 -6.302 1.00 95.06 479 LYS A CA 1
ATOM 3794 C C . LYS A 1 479 ? 2.267 -16.986 -7.033 1.00 95.06 479 LYS A C 1
ATOM 3796 O O . LYS A 1 479 ? 2.025 -18.129 -6.671 1.00 95.06 479 LYS A O 1
ATOM 3801 N N . GLN A 1 480 ? 3.098 -16.728 -8.036 1.00 95.69 480 GLN A N 1
ATOM 3802 C CA . GLN A 1 480 ? 3.780 -17.743 -8.834 1.00 95.69 480 GLN A CA 1
ATOM 3803 C C . GLN A 1 480 ? 5.050 -18.336 -8.192 1.00 95.69 480 GLN A C 1
ATOM 3805 O O . GLN A 1 480 ? 5.708 -19.168 -8.825 1.00 95.69 480 GLN A O 1
ATOM 3810 N N . GLY A 1 481 ? 5.403 -17.928 -6.969 1.00 95.19 481 GLY A N 1
ATOM 3811 C CA . GLY A 1 481 ? 6.552 -18.439 -6.216 1.00 95.19 481 GLY A CA 1
ATOM 3812 C C . GLY A 1 481 ? 7.887 -17.800 -6.595 1.00 95.19 481 GLY A C 1
ATOM 3813 O O . GLY A 1 481 ? 8.942 -18.329 -6.236 1.00 95.19 481 GLY A O 1
ATOM 3814 N N . PHE A 1 482 ? 7.874 -16.686 -7.330 1.00 96.00 482 PHE A N 1
ATOM 3815 C CA . PHE A 1 482 ? 9.088 -15.924 -7.605 1.00 96.00 482 PHE A CA 1
ATOM 3816 C C . PHE A 1 482 ? 9.512 -15.089 -6.396 1.00 96.00 482 PHE A C 1
ATOM 3818 O O . PHE A 1 482 ? 8.683 -14.596 -5.632 1.00 96.00 482 PHE A O 1
ATOM 3825 N N . LEU A 1 483 ? 10.823 -14.895 -6.259 1.00 92.69 483 LEU A N 1
ATOM 3826 C CA . LEU A 1 483 ? 11.403 -14.051 -5.223 1.00 92.69 483 LEU A CA 1
ATOM 3827 C C . LEU A 1 483 ? 11.536 -12.603 -5.714 1.00 92.69 483 LEU A C 1
ATOM 3829 O O . LEU A 1 483 ? 12.130 -12.355 -6.766 1.00 92.69 483 LEU A O 1
ATOM 3833 N N . ILE A 1 484 ? 11.042 -11.654 -4.921 1.00 92.00 484 ILE A N 1
ATOM 3834 C CA . ILE A 1 484 ? 11.312 -10.220 -5.075 1.00 92.00 484 ILE A CA 1
ATOM 3835 C C . ILE A 1 484 ? 12.271 -9.807 -3.958 1.00 92.00 484 ILE A C 1
ATOM 3837 O O . ILE A 1 484 ? 12.074 -10.176 -2.802 1.00 92.00 484 ILE A O 1
ATOM 3841 N N . GLN A 1 485 ? 13.325 -9.075 -4.309 1.00 90.38 485 GLN A N 1
ATOM 3842 C CA . GLN A 1 485 ? 14.316 -8.554 -3.370 1.00 90.38 485 GLN A CA 1
ATOM 3843 C C . GLN A 1 485 ? 14.394 -7.033 -3.425 1.00 90.38 485 GLN A C 1
ATOM 3845 O O . GLN A 1 485 ? 13.862 -6.386 -4.328 1.00 90.38 485 GLN A O 1
ATOM 3850 N N . ARG A 1 486 ? 15.077 -6.462 -2.437 1.00 89.31 486 ARG A N 1
ATOM 3851 C CA . ARG A 1 486 ? 15.288 -5.026 -2.298 1.00 89.31 486 ARG A CA 1
ATOM 3852 C C . ARG A 1 486 ? 16.770 -4.712 -2.459 1.00 89.31 486 ARG A C 1
ATOM 3854 O O . ARG A 1 486 ? 17.616 -5.533 -2.107 1.00 89.31 486 ARG A O 1
ATOM 3861 N N . ASN A 1 487 ? 17.067 -3.545 -3.011 1.00 90.25 487 ASN A N 1
ATOM 3862 C CA . ASN A 1 487 ? 18.401 -2.963 -3.011 1.00 90.25 487 ASN A CA 1
ATOM 3863 C C . ASN A 1 487 ? 18.345 -1.642 -2.243 1.00 90.25 487 ASN A C 1
ATOM 3865 O O . ASN A 1 487 ? 17.685 -0.707 -2.690 1.00 90.25 487 ASN A O 1
ATOM 3869 N N . LEU A 1 488 ? 19.009 -1.600 -1.090 1.00 88.50 488 LEU A N 1
ATOM 3870 C CA . LEU A 1 488 ? 19.013 -0.452 -0.179 1.00 88.50 488 LEU A CA 1
ATOM 3871 C C . LEU A 1 488 ? 20.379 0.242 -0.126 1.00 88.50 488 LEU A C 1
ATOM 3873 O O . LEU A 1 488 ? 20.581 1.118 0.706 1.00 88.50 488 LEU A O 1
ATOM 3877 N N . GLU A 1 489 ? 21.333 -0.181 -0.958 1.00 87.62 489 GLU A N 1
ATOM 3878 C CA . GLU A 1 489 ? 22.710 0.304 -0.860 1.00 87.62 489 GLU A CA 1
ATOM 3879 C C . GLU A 1 489 ? 22.848 1.739 -1.368 1.00 87.62 489 GLU A C 1
ATOM 3881 O O . GLU A 1 489 ? 23.519 2.552 -0.739 1.00 87.62 489 GLU A O 1
ATOM 3886 N N . GLU A 1 490 ? 22.221 2.057 -2.505 1.00 87.69 490 GLU A N 1
ATOM 3887 C CA . GLU A 1 490 ? 22.348 3.363 -3.152 1.00 87.69 490 GLU A CA 1
ATOM 3888 C C . GLU A 1 490 ? 21.069 3.796 -3.871 1.00 87.69 490 GLU A C 1
ATOM 3890 O O . GLU A 1 490 ? 20.416 3.013 -4.568 1.00 87.69 490 GLU A O 1
ATOM 3895 N N . ALA A 1 491 ? 20.760 5.088 -3.754 1.00 91.88 491 ALA A N 1
ATOM 3896 C CA . ALA A 1 491 ? 19.645 5.742 -4.425 1.00 91.88 491 ALA A CA 1
ATOM 3897 C C . ALA A 1 491 ? 20.054 6.259 -5.815 1.00 91.88 491 ALA A C 1
ATOM 3899 O O . ALA A 1 491 ? 20.181 7.457 -6.040 1.00 91.88 491 ALA A O 1
ATOM 3900 N N . ASN A 1 492 ? 20.250 5.337 -6.760 1.00 93.75 492 ASN A N 1
ATOM 3901 C CA . ASN A 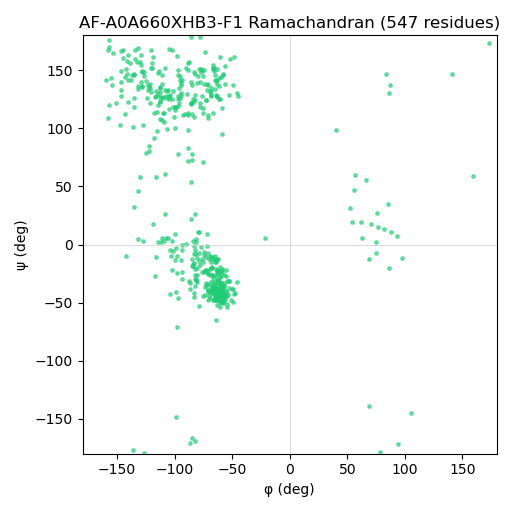1 492 ? 20.683 5.629 -8.136 1.00 93.75 492 ASN A CA 1
ATOM 3902 C C . ASN A 1 492 ? 19.533 6.059 -9.080 1.00 93.75 492 ASN A C 1
ATOM 3904 O O . ASN A 1 492 ? 19.590 5.861 -10.295 1.00 93.75 492 ASN A O 1
ATOM 3908 N N . TYR A 1 493 ? 18.469 6.624 -8.510 1.00 95.38 493 TYR A N 1
ATOM 3909 C CA . TYR A 1 493 ? 17.262 7.062 -9.207 1.00 95.38 493 TYR A CA 1
ATOM 3910 C C . TYR A 1 493 ? 16.702 8.303 -8.517 1.00 95.38 493 TYR A C 1
ATOM 3912 O O . TYR A 1 493 ? 16.569 8.317 -7.292 1.00 95.38 493 TYR A O 1
ATOM 3920 N N . ILE A 1 494 ? 16.352 9.319 -9.296 1.00 93.75 494 ILE A N 1
ATOM 3921 C CA . ILE A 1 494 ? 15.703 10.540 -8.824 1.00 93.75 494 ILE A CA 1
ATOM 3922 C C . ILE A 1 494 ? 14.309 10.584 -9.432 1.00 93.75 494 ILE A C 1
ATOM 3924 O O . ILE A 1 494 ? 14.162 10.611 -10.653 1.00 93.75 494 ILE A O 1
ATOM 3928 N N . ALA A 1 495 ? 13.301 10.602 -8.566 1.00 91.19 495 ALA A N 1
ATOM 3929 C CA . ALA A 1 495 ? 11.915 10.731 -8.962 1.00 91.19 495 ALA A CA 1
ATOM 3930 C C . ALA A 1 495 ? 11.490 12.206 -8.952 1.00 91.19 495 ALA A C 1
ATOM 3932 O O . ALA A 1 495 ? 11.392 12.810 -7.874 1.00 91.19 495 ALA A O 1
ATOM 3933 N N . VAL A 1 496 ? 11.232 12.777 -10.127 1.00 88.19 496 VAL A N 1
ATOM 3934 C CA . VAL A 1 496 ? 10.953 14.212 -10.282 1.00 88.19 496 VAL A CA 1
ATOM 3935 C C . VAL A 1 496 ? 9.472 14.504 -10.041 1.00 88.19 496 VAL A C 1
ATOM 3937 O O . VAL A 1 496 ? 8.576 13.775 -10.474 1.00 88.19 496 VAL A O 1
ATOM 3940 N N . ARG A 1 497 ? 9.202 15.587 -9.312 1.00 82.69 497 ARG A N 1
ATOM 3941 C CA . ARG A 1 497 ? 7.874 15.991 -8.849 1.00 82.69 497 ARG A CA 1
ATOM 3942 C C . ARG A 1 497 ? 7.460 17.328 -9.455 1.00 82.69 497 ARG A C 1
ATOM 3944 O O . ARG A 1 497 ? 8.204 18.305 -9.443 1.00 82.69 497 ARG A O 1
ATOM 3951 N N . HIS A 1 498 ? 6.240 17.345 -9.971 1.00 74.88 498 HIS A N 1
ATOM 3952 C CA . HIS A 1 498 ? 5.562 18.436 -10.650 1.00 74.88 498 HIS A CA 1
ATOM 3953 C C . HIS A 1 498 ? 4.026 18.237 -10.606 1.00 74.88 498 HIS A C 1
ATOM 3955 O O . HIS A 1 498 ? 3.502 17.167 -10.284 1.00 74.88 498 HIS A O 1
ATOM 3961 N N . SER A 1 499 ? 3.260 19.273 -10.952 1.00 64.38 499 SER A N 1
ATOM 3962 C CA . SER A 1 499 ? 1.784 19.265 -10.859 1.00 64.38 499 SER A CA 1
ATOM 3963 C C . SER A 1 499 ? 1.116 18.171 -11.705 1.00 64.38 499 SER A C 1
ATOM 3965 O O . SER A 1 499 ? 0.107 17.584 -11.312 1.00 64.38 499 SER A O 1
ATOM 3967 N N . ALA A 1 500 ? 1.712 17.836 -12.852 1.00 62.47 500 ALA A N 1
ATOM 3968 C CA . ALA A 1 500 ? 1.218 16.787 -13.745 1.00 62.47 500 ALA A CA 1
ATOM 3969 C C . ALA A 1 500 ? 1.593 15.337 -13.352 1.00 62.47 500 ALA A C 1
ATOM 3971 O O . ALA A 1 500 ? 1.295 14.426 -14.137 1.00 62.47 500 ALA A O 1
ATOM 3972 N N . ASN A 1 501 ? 2.249 15.084 -12.207 1.00 67.81 501 ASN A N 1
ATOM 3973 C CA . ASN A 1 501 ? 2.499 13.708 -11.760 1.00 67.81 501 ASN A CA 1
ATOM 3974 C C . ASN A 1 501 ? 1.181 12.978 -11.473 1.00 67.81 501 ASN A C 1
ATOM 3976 O O . ASN A 1 501 ? 0.170 13.552 -11.069 1.00 67.81 501 ASN A O 1
ATOM 3980 N N . THR A 1 502 ? 1.197 11.656 -11.644 1.00 57.44 502 THR A N 1
ATOM 3981 C CA . THR A 1 502 ? 0.007 10.818 -11.433 1.00 57.44 502 THR A CA 1
ATOM 3982 C C . THR A 1 502 ? -0.456 10.752 -9.974 1.00 57.44 502 THR A C 1
ATOM 3984 O O . THR A 1 502 ? -1.558 10.263 -9.714 1.00 57.44 502 THR A O 1
ATOM 3987 N N . ASP A 1 503 ? 0.347 11.243 -9.039 1.00 55.41 503 ASP A N 1
ATOM 3988 C CA . ASP A 1 503 ? 0.111 11.279 -7.602 1.00 55.41 503 ASP A CA 1
ATOM 3989 C C . ASP A 1 503 ? 0.078 12.699 -7.017 1.00 55.41 503 ASP A C 1
ATOM 3991 O O . ASP A 1 503 ? 0.186 12.843 -5.799 1.00 55.41 503 ASP A O 1
ATOM 3995 N N . SER A 1 504 ? -0.098 13.728 -7.854 1.00 58.22 504 SER A N 1
ATOM 3996 C CA . SER A 1 504 ? -0.190 15.111 -7.384 1.00 58.22 504 SER A CA 1
ATOM 3997 C C . SER A 1 504 ? -1.412 15.347 -6.485 1.00 58.22 504 SER A C 1
ATOM 3999 O O . SER A 1 504 ? -2.506 14.821 -6.717 1.00 58.22 504 SER A O 1
ATOM 4001 N N . GLU A 1 505 ? -1.224 16.160 -5.440 1.00 51.00 505 GLU A N 1
ATOM 4002 C CA . GLU A 1 505 ? -2.278 16.541 -4.482 1.00 51.00 505 GLU A CA 1
ATOM 4003 C C . GLU A 1 505 ? -3.362 17.436 -5.115 1.00 51.00 505 GLU A C 1
ATOM 4005 O O . GLU A 1 505 ? -4.421 17.639 -4.529 1.00 51.00 505 GLU A O 1
ATOM 4010 N N . GLU A 1 506 ? -3.133 17.933 -6.335 1.00 53.72 506 GLU A N 1
ATOM 4011 C CA . GLU A 1 506 ? -4.090 18.725 -7.119 1.00 53.72 506 GLU A CA 1
ATOM 4012 C C . GLU A 1 506 ? -5.234 17.877 -7.713 1.00 53.72 506 GLU A C 1
ATOM 4014 O O . GLU A 1 506 ? -6.187 18.407 -8.291 1.00 53.72 506 GLU A O 1
ATOM 4019 N N . LEU A 1 507 ? -5.172 16.549 -7.575 1.00 60.59 507 LEU A N 1
ATOM 4020 C CA . LEU A 1 507 ? -6.225 15.642 -8.020 1.00 60.59 507 LEU A CA 1
ATOM 4021 C C . LEU A 1 507 ? -7.423 15.671 -7.061 1.00 60.59 507 LEU A C 1
ATOM 4023 O O . LEU A 1 507 ? -7.294 15.409 -5.868 1.00 60.59 507 LEU A O 1
ATOM 4027 N N . GLY A 1 508 ? -8.625 15.889 -7.601 1.00 64.12 508 GLY A N 1
ATOM 4028 C CA . GLY A 1 508 ? -9.861 15.800 -6.817 1.00 64.12 508 GLY A CA 1
ATOM 4029 C C . GLY A 1 508 ? -10.056 14.423 -6.159 1.00 64.12 508 GLY A C 1
ATOM 4030 O O . GLY A 1 508 ? -9.709 13.389 -6.741 1.00 64.12 508 GLY A O 1
ATOM 4031 N N . THR A 1 509 ? -10.664 14.405 -4.967 1.00 68.00 509 THR A N 1
ATOM 4032 C CA . THR A 1 509 ? -10.857 13.212 -4.115 1.00 68.00 509 THR A CA 1
ATOM 4033 C C . THR A 1 509 ? -11.451 12.015 -4.864 1.00 68.00 509 THR A C 1
ATOM 4035 O O . THR A 1 509 ? -11.001 10.885 -4.681 1.00 68.00 509 THR A O 1
ATOM 4038 N N . ASP A 1 510 ? -12.394 12.243 -5.782 1.00 72.62 510 ASP A N 1
ATOM 4039 C CA . ASP A 1 510 ? -13.017 11.177 -6.580 1.00 72.62 510 ASP A CA 1
ATOM 4040 C C . ASP A 1 510 ? -12.031 10.465 -7.515 1.00 72.62 510 ASP A C 1
ATOM 4042 O O . ASP A 1 510 ? -12.095 9.245 -7.697 1.00 72.62 510 ASP A O 1
ATOM 4046 N N . ILE A 1 511 ? -11.100 11.213 -8.115 1.00 73.56 511 ILE A N 1
ATOM 4047 C CA . ILE A 1 511 ? -10.064 10.646 -8.986 1.00 73.56 511 ILE A CA 1
ATOM 4048 C C . ILE A 1 511 ? -9.090 9.826 -8.142 1.00 73.56 511 ILE A C 1
ATOM 4050 O O . ILE A 1 511 ? -8.705 8.727 -8.546 1.00 73.56 511 ILE A O 1
ATOM 4054 N N . LEU A 1 512 ? -8.732 10.320 -6.954 1.00 69.50 512 LEU A N 1
ATOM 4055 C CA . LEU A 1 512 ? -7.864 9.604 -6.025 1.00 69.50 512 LEU A CA 1
ATOM 4056 C C . LEU A 1 512 ? -8.501 8.287 -5.549 1.00 69.50 512 LEU A C 1
ATOM 4058 O O . LEU A 1 512 ? -7.829 7.255 -5.553 1.00 69.50 512 LEU A O 1
ATOM 4062 N N . ILE A 1 513 ? -9.799 8.287 -5.216 1.00 72.31 513 ILE A N 1
ATOM 4063 C CA . ILE A 1 513 ? -10.547 7.070 -4.856 1.00 72.31 513 ILE A CA 1
ATOM 4064 C C . ILE A 1 513 ? -10.527 6.066 -6.014 1.00 72.31 513 ILE A C 1
ATOM 4066 O O . ILE A 1 513 ? -10.182 4.906 -5.801 1.00 72.31 513 ILE A O 1
ATOM 4070 N N . LYS A 1 514 ? -10.820 6.498 -7.248 1.00 76.25 514 LYS A N 1
ATOM 4071 C CA . LYS A 1 514 ? -10.795 5.612 -8.428 1.00 76.25 514 LYS A CA 1
ATOM 4072 C C . LYS A 1 514 ? -9.405 5.033 -8.700 1.00 76.25 514 LYS A C 1
ATOM 4074 O O . LYS A 1 514 ? -9.290 3.842 -8.989 1.00 76.25 514 LYS A O 1
ATOM 4079 N N . LYS A 1 515 ? -8.351 5.848 -8.583 1.00 74.88 515 LYS A N 1
ATOM 4080 C CA . LYS A 1 515 ? -6.955 5.399 -8.728 1.00 74.88 515 LYS A CA 1
ATOM 4081 C C . LYS A 1 515 ? -6.583 4.373 -7.668 1.00 74.88 515 LYS A C 1
ATOM 4083 O O . LYS A 1 515 ? -5.992 3.348 -7.998 1.00 74.88 515 LYS A O 1
ATOM 4088 N N . ASN A 1 516 ? -6.953 4.631 -6.414 1.00 73.56 516 ASN A N 1
ATOM 4089 C CA . ASN A 1 516 ? -6.749 3.677 -5.335 1.00 73.56 516 ASN A CA 1
ATOM 4090 C C . ASN A 1 516 ? -7.504 2.385 -5.640 1.00 73.56 516 ASN A C 1
ATOM 4092 O O . ASN A 1 516 ? -6.862 1.351 -5.728 1.00 73.56 516 ASN A O 1
ATOM 4096 N N . TYR A 1 517 ? -8.806 2.430 -5.928 1.00 79.38 517 TYR A N 1
ATOM 4097 C CA . TYR A 1 517 ? -9.588 1.241 -6.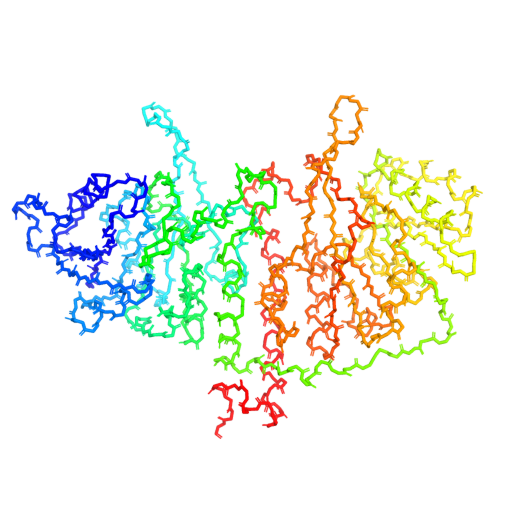279 1.00 79.38 517 TYR A CA 1
ATOM 4098 C C . TYR A 1 517 ? -8.910 0.391 -7.368 1.00 79.38 517 TYR A C 1
ATOM 4100 O O . TYR A 1 517 ? -8.718 -0.811 -7.175 1.00 79.38 517 TYR A O 1
ATOM 4108 N N . ALA A 1 518 ? -8.474 1.012 -8.473 1.00 79.94 518 ALA A N 1
ATOM 4109 C CA . ALA A 1 518 ? -7.766 0.323 -9.555 1.00 79.94 518 ALA A CA 1
ATOM 4110 C C . ALA A 1 518 ? -6.522 -0.429 -9.044 1.00 79.94 518 ALA A C 1
ATOM 4112 O O . ALA A 1 518 ? -6.356 -1.614 -9.339 1.00 79.94 518 ALA A O 1
ATOM 4113 N N . LYS A 1 519 ? -5.733 0.220 -8.179 1.00 78.25 519 LYS A N 1
ATOM 4114 C CA . LYS A 1 519 ? -4.492 -0.300 -7.588 1.00 78.25 519 LYS A CA 1
ATOM 4115 C C . LYS A 1 519 ? -4.662 -1.532 -6.694 1.00 78.25 519 LYS A C 1
ATOM 4117 O O . LYS A 1 519 ? -3.697 -2.258 -6.486 1.00 78.25 519 LYS A O 1
ATOM 4122 N N . TYR A 1 520 ? -5.852 -1.776 -6.143 1.00 81.56 520 TYR A N 1
ATOM 4123 C CA . TYR A 1 520 ? -6.096 -2.942 -5.276 1.00 81.56 520 TYR A CA 1
ATOM 4124 C C . TYR A 1 520 ? -7.110 -3.926 -5.856 1.00 81.56 520 TYR A C 1
ATOM 4126 O O . TYR A 1 520 ? -7.227 -5.034 -5.338 1.00 81.56 520 TYR A O 1
ATOM 4134 N N . SER A 1 521 ? -7.822 -3.559 -6.925 1.00 83.38 521 SER A N 1
ATOM 4135 C CA . SER A 1 521 ? -8.888 -4.367 -7.536 1.00 83.38 521 SER A CA 1
ATOM 4136 C C . SER A 1 521 ? -8.478 -5.813 -7.829 1.00 83.38 521 SER A C 1
ATOM 4138 O O . SER A 1 521 ? -9.243 -6.740 -7.568 1.00 83.38 521 SER A O 1
ATOM 4140 N N . PHE A 1 522 ? -7.242 -6.026 -8.275 1.00 84.06 522 PHE A N 1
ATOM 4141 C CA . PHE A 1 522 ? -6.713 -7.353 -8.577 1.00 84.06 522 PHE A CA 1
ATOM 4142 C C . PHE A 1 522 ? -6.343 -8.166 -7.321 1.00 84.06 522 PHE A C 1
ATOM 4144 O O . PHE A 1 522 ? -6.339 -9.397 -7.375 1.00 84.06 522 PHE A O 1
ATOM 4151 N N . LYS A 1 523 ? -6.059 -7.527 -6.176 1.00 86.44 523 LYS A N 1
ATOM 4152 C CA . LYS A 1 523 ? -5.537 -8.212 -4.979 1.00 86.44 523 LYS A CA 1
ATOM 4153 C C . LYS A 1 523 ? -6.524 -9.225 -4.406 1.00 86.44 523 LYS A C 1
ATOM 4155 O O . LYS A 1 523 ? -6.092 -10.274 -3.941 1.00 86.44 523 LYS A O 1
ATOM 4160 N N . ILE A 1 524 ? -7.832 -8.958 -4.497 1.00 86.56 524 ILE A N 1
ATOM 4161 C CA . ILE A 1 524 ? -8.878 -9.912 -4.083 1.00 86.56 524 ILE A CA 1
ATOM 4162 C C . ILE A 1 524 ? -8.732 -11.227 -4.851 1.00 86.56 524 ILE A C 1
ATOM 4164 O O . ILE A 1 524 ? -8.688 -12.290 -4.240 1.00 86.56 524 ILE A O 1
ATOM 4168 N N . SER A 1 525 ? -8.611 -11.153 -6.181 1.00 89.56 525 SER A N 1
ATOM 4169 C CA . SER A 1 525 ? -8.477 -12.351 -7.017 1.00 89.56 525 SER A CA 1
ATOM 4170 C C . SER A 1 525 ? -7.211 -13.140 -6.684 1.00 89.56 525 SER A C 1
ATOM 4172 O O . SER A 1 525 ? -7.271 -14.356 -6.534 1.00 89.56 525 SER A O 1
ATOM 4174 N N . ILE A 1 526 ? -6.090 -12.446 -6.456 1.00 91.56 526 ILE A N 1
ATOM 4175 C CA . ILE A 1 526 ? -4.832 -13.088 -6.068 1.00 91.56 526 ILE A CA 1
ATOM 4176 C C . ILE A 1 526 ? -4.973 -13.775 -4.706 1.00 91.56 526 ILE A C 1
ATOM 4178 O O . ILE A 1 526 ? -4.544 -14.914 -4.570 1.00 91.56 526 ILE A O 1
ATOM 4182 N N . ILE A 1 527 ? -5.601 -13.135 -3.714 1.00 92.38 527 ILE A N 1
ATOM 4183 C CA . ILE A 1 527 ? -5.829 -13.739 -2.391 1.00 92.38 527 ILE A CA 1
ATOM 4184 C C . ILE A 1 527 ? -6.667 -15.020 -2.499 1.00 92.38 527 ILE A C 1
ATOM 4186 O O . ILE A 1 527 ? -6.334 -16.014 -1.854 1.00 92.38 527 ILE A O 1
ATOM 4190 N N . GLU A 1 528 ? -7.711 -15.040 -3.327 1.00 93.38 528 GLU A N 1
ATOM 4191 C CA . GLU A 1 528 ? -8.500 -16.259 -3.550 1.00 93.38 528 GLU A CA 1
ATOM 4192 C C . GLU A 1 528 ? -7.680 -17.374 -4.215 1.00 93.38 528 GLU A C 1
ATOM 4194 O O . GLU A 1 528 ? -7.780 -18.537 -3.820 1.00 93.38 528 GLU A O 1
ATOM 4199 N N . GLU A 1 529 ? -6.796 -17.036 -5.154 1.00 95.12 529 GLU A N 1
ATOM 4200 C CA . GLU A 1 529 ? -5.862 -18.011 -5.724 1.00 95.12 529 GLU A CA 1
ATOM 4201 C C . GLU A 1 529 ? -4.861 -18.541 -4.684 1.00 95.12 529 GLU A C 1
ATOM 4203 O O . GLU A 1 529 ? -4.580 -19.740 -4.666 1.00 95.12 529 GLU A O 1
ATOM 4208 N N . LEU A 1 530 ? -4.360 -17.693 -3.777 1.00 95.31 530 LEU A N 1
ATOM 4209 C CA . LEU A 1 530 ? -3.501 -18.132 -2.670 1.00 95.31 530 LEU A CA 1
ATOM 4210 C C . LEU A 1 530 ? -4.224 -19.124 -1.759 1.00 95.31 530 LEU A C 1
ATOM 4212 O O . LEU A 1 530 ? -3.646 -20.152 -1.409 1.00 95.31 530 LEU A O 1
ATOM 4216 N N . LYS A 1 531 ? -5.494 -18.865 -1.426 1.00 95.06 531 LYS A N 1
ATOM 4217 C CA . LYS A 1 531 ? -6.321 -19.815 -0.664 1.00 95.06 531 LYS A CA 1
ATOM 4218 C C . LYS A 1 531 ? -6.400 -21.151 -1.382 1.00 95.06 531 LYS A C 1
ATOM 4220 O O . LYS A 1 531 ? -6.194 -22.194 -0.770 1.00 95.06 531 LYS A O 1
ATOM 4225 N N . HIS A 1 532 ? -6.628 -21.128 -2.692 1.00 94.94 532 HIS A N 1
ATOM 4226 C CA . HIS A 1 532 ? -6.684 -22.342 -3.498 1.00 94.94 532 HIS A CA 1
ATOM 4227 C C . HIS A 1 532 ? -5.349 -23.108 -3.502 1.00 94.94 532 HIS A C 1
ATOM 4229 O O . HIS A 1 532 ? -5.347 -24.334 -3.386 1.00 94.94 532 HIS A O 1
ATOM 4235 N N . LEU A 1 533 ? -4.216 -22.399 -3.581 1.00 95.19 533 LEU A N 1
ATOM 4236 C CA . LEU A 1 533 ? -2.871 -22.983 -3.501 1.00 95.19 533 LEU A CA 1
ATOM 4237 C C . LEU A 1 533 ? -2.603 -23.643 -2.144 1.00 95.19 533 LEU A C 1
ATOM 4239 O O . LEU A 1 533 ? -2.060 -24.748 -2.105 1.00 95.19 533 LEU A O 1
ATOM 4243 N N . VAL A 1 534 ? -2.995 -22.996 -1.043 1.00 95.62 534 VAL A N 1
ATOM 4244 C CA . VAL A 1 534 ? -2.868 -23.572 0.303 1.00 95.62 534 VAL A CA 1
ATOM 4245 C C . VAL A 1 534 ? -3.777 -24.795 0.441 1.00 95.62 534 VAL A C 1
ATOM 4247 O O . VAL A 1 534 ? -3.304 -25.843 0.865 1.00 95.62 534 VAL A O 1
ATOM 4250 N N . LEU A 1 535 ? -5.047 -24.698 0.032 1.00 93.62 535 LEU A N 1
ATOM 4251 C CA . LEU A 1 535 ? -6.024 -25.793 0.119 1.00 93.62 535 LEU A CA 1
ATOM 4252 C C . LEU A 1 535 ? -5.615 -27.034 -0.687 1.00 93.62 535 LEU A C 1
ATOM 4254 O O . LEU A 1 535 ? -5.884 -28.159 -0.270 1.00 93.62 535 LEU A O 1
ATOM 4258 N N . CYS A 1 536 ? -4.968 -26.850 -1.840 1.00 93.44 536 CYS A N 1
ATOM 4259 C CA . CYS A 1 536 ? -4.534 -27.959 -2.694 1.00 93.44 536 CYS A CA 1
ATOM 4260 C C . CYS A 1 536 ? -3.201 -28.585 -2.251 1.00 93.44 536 CYS A C 1
ATOM 4262 O O . CYS A 1 536 ? -2.772 -29.574 -2.847 1.00 93.44 536 CYS A O 1
ATOM 4264 N N . ASN A 1 537 ? -2.525 -28.031 -1.239 1.00 93.00 537 ASN A N 1
ATOM 4265 C CA . ASN A 1 537 ? -1.232 -28.520 -0.779 1.00 93.00 537 ASN A CA 1
ATOM 4266 C C . ASN A 1 537 ? -1.168 -28.586 0.754 1.00 93.00 537 ASN A C 1
ATOM 4268 O O . ASN A 1 537 ? -0.883 -27.604 1.445 1.00 93.00 537 ASN A O 1
ATOM 4272 N N . SER A 1 538 ? -1.334 -29.803 1.277 1.00 91.81 538 SER A N 1
ATOM 4273 C CA . SER A 1 538 ? -1.384 -30.080 2.715 1.00 91.81 538 SER A CA 1
ATOM 4274 C C . SER A 1 538 ? -0.130 -29.661 3.486 1.00 91.81 538 SER A C 1
ATOM 4276 O O . SER A 1 538 ? -0.214 -29.397 4.686 1.00 91.81 538 SER A O 1
ATOM 4278 N N . TYR A 1 539 ? 1.028 -29.522 2.826 1.00 93.31 539 TYR A N 1
ATOM 4279 C CA . TYR A 1 539 ? 2.234 -28.995 3.469 1.00 93.31 539 TYR A CA 1
ATOM 4280 C C . TYR A 1 539 ? 2.024 -27.573 4.007 1.00 93.31 539 TYR A C 1
ATOM 4282 O O . TYR A 1 539 ? 2.595 -27.225 5.046 1.00 93.31 539 TYR A O 1
ATOM 4290 N N . TYR A 1 540 ? 1.199 -26.756 3.340 1.00 94.19 540 TYR A N 1
ATOM 4291 C CA . TYR A 1 540 ? 0.941 -25.378 3.759 1.00 94.19 540 TYR A CA 1
ATOM 4292 C C . TYR A 1 540 ? -0.091 -25.260 4.884 1.00 94.19 540 TYR A C 1
ATOM 4294 O O . TYR A 1 540 ? -0.175 -24.202 5.515 1.00 94.19 540 TYR A O 1
ATOM 4302 N N . HIS A 1 541 ? -0.817 -26.337 5.206 1.00 94.31 541 HIS A N 1
ATOM 4303 C CA . HIS A 1 541 ? -1.864 -26.293 6.225 1.00 94.31 541 HIS A CA 1
ATOM 4304 C C . HIS A 1 541 ? -1.328 -25.895 7.602 1.00 94.31 541 HIS A C 1
ATOM 4306 O O . HIS A 1 541 ? -1.910 -25.058 8.278 1.00 94.31 541 HIS A O 1
ATOM 4312 N N . LYS A 1 542 ? -0.146 -26.396 7.977 1.00 93.94 542 LYS A N 1
ATOM 4313 C CA . LYS A 1 542 ? 0.498 -26.099 9.269 1.00 93.94 542 LYS A CA 1
ATOM 4314 C C . LYS A 1 542 ? 0.880 -24.627 9.483 1.00 93.94 542 LYS A C 1
ATOM 4316 O O . LYS A 1 542 ? 1.273 -24.266 10.588 1.00 93.94 542 LYS A O 1
ATOM 4321 N N . TYR A 1 543 ? 0.842 -23.798 8.438 1.00 93.75 543 TYR A N 1
ATOM 4322 C CA . TYR A 1 543 ? 1.142 -22.365 8.530 1.00 93.75 543 TYR A CA 1
ATOM 4323 C C . TYR A 1 543 ? -0.115 -21.489 8.607 1.00 93.75 543 TYR A C 1
ATOM 4325 O O . TYR A 1 543 ? 0.018 -20.271 8.721 1.00 93.75 543 TYR A O 1
ATOM 4333 N N . ASN A 1 544 ? -1.307 -22.086 8.531 1.00 95.38 544 ASN A N 1
ATOM 4334 C CA . ASN A 1 544 ? -2.589 -21.396 8.422 1.00 95.38 544 ASN A CA 1
ATOM 4335 C C . ASN A 1 544 ? -3.557 -21.877 9.515 1.00 95.38 544 ASN A C 1
ATOM 4337 O O . ASN A 1 544 ? -3.513 -23.031 9.929 1.00 95.38 544 ASN A O 1
ATOM 4341 N N . ASN A 1 545 ? -4.443 -20.988 9.969 1.00 90.25 545 ASN A N 1
ATOM 4342 C CA . ASN A 1 545 ? -5.384 -21.265 11.060 1.00 90.25 545 ASN A CA 1
ATOM 4343 C C . ASN A 1 545 ? -6.680 -21.919 10.561 1.00 90.25 545 ASN A C 1
ATOM 4345 O O . ASN A 1 545 ? -7.282 -22.713 11.278 1.00 90.25 545 ASN A O 1
ATOM 4349 N N . ARG A 1 546 ? -7.126 -21.575 9.344 1.00 77.81 546 ARG A N 1
ATOM 4350 C CA . ARG A 1 546 ? -8.348 -22.116 8.730 1.00 77.81 546 ARG A CA 1
ATOM 4351 C C . ARG A 1 546 ? -8.027 -22.784 7.396 1.00 77.81 546 ARG A C 1
ATOM 4353 O O . ARG A 1 546 ? -8.139 -22.153 6.352 1.00 77.81 546 ARG A O 1
ATOM 4360 N N . VAL A 1 547 ? -7.613 -24.050 7.431 1.00 73.00 547 VAL A N 1
ATOM 4361 C CA . VAL A 1 547 ? -7.477 -24.916 6.245 1.00 73.00 547 VAL A CA 1
ATOM 4362 C C . VAL A 1 547 ? -7.584 -26.390 6.624 1.00 73.00 547 VAL A C 1
ATOM 4364 O O . VAL A 1 547 ? -7.069 -26.803 7.659 1.00 73.00 547 VAL A O 1
ATOM 4367 N N . GLY A 1 548 ? -8.216 -27.176 5.748 1.00 53.78 548 GLY A N 1
ATOM 4368 C CA . GLY A 1 548 ? -8.537 -28.583 5.994 1.00 53.78 548 GLY A CA 1
ATOM 4369 C C . GLY A 1 548 ? -9.867 -28.750 6.734 1.00 53.78 548 GLY A C 1
ATOM 4370 O O . GLY A 1 548 ? -10.117 -28.072 7.727 1.00 53.78 548 GLY A O 1
ATOM 4371 N N . PHE A 1 549 ? -10.724 -29.622 6.198 1.00 42.53 549 PHE A N 1
ATOM 4372 C CA . PHE A 1 549 ? -11.873 -30.192 6.906 1.00 42.53 549 PHE A CA 1
ATOM 4373 C C . PHE A 1 549 ? -11.410 -31.306 7.841 1.00 42.53 549 PHE A C 1
ATOM 4375 O O . PHE A 1 549 ? -10.476 -32.041 7.433 1.00 42.53 549 PHE A O 1
#

Secondary structure (DSSP, 8-state):
--EEEEEEE-TT-TT-HHHHHHHHHHHHHHS-TTEEEEEEEES-TTTT----GGGGGGEEEEEE--SSHHHHHHHHHHTT----SEEEEEPTT-EEE--HHHHHHHHHHHHHH--SEEEEEEEEE--S--SSPPPEEEPPPPTT-GGGSS---S---S-S-SSSSEEEEEGGG-STTTS-TT-SS-HHHHHHHHHHHTTPPEEEEEEEEEEEE--S----STTHHHHHHHTS-S---STTGGGG-HHHHHIIIIIIHHHHHHTT----GGG--PPPPP-TTSEEEEEEEEEESS-TTTHHHHHHHHHHHHHHS-TTS-EEEEEEE--SSSHHHHHHHHHHH-TTTEEEEE--S--HHHHHHHHHHH--EEEEEE--TT-EE-S-HHHHHHHHHHH--EEEEE--EEEEEEPTTT--EEEEEEEE--GGGTTTSS-GGGGGGSSS--SSEEEEHHHHHHTT-S-S-SS-HHHHHHHHHHHTT-EEEE--S---EEEEE-TTSTT-TTS-HHHHHHHHHHHHHHHHHHHHHHHHHHHT-GGGGGG-SS---

Solvent-accessible surface area (backbone atoms only — not comparable to full-atom values): 29425 Å² total; per-residue (Å²): 137,40,38,34,39,47,46,78,46,48,88,77,42,80,57,44,65,68,56,53,51,51,35,51,52,49,32,58,74,42,33,55,88,73,51,32,36,38,38,40,18,48,75,34,88,68,79,87,67,89,72,64,74,94,46,55,91,34,52,47,78,50,60,45,79,37,74,19,55,26,44,48,54,53,50,41,50,75,71,62,73,65,81,35,52,34,42,35,42,53,36,59,49,44,55,52,52,54,37,46,65,32,54,47,53,56,51,53,48,35,72,74,65,65,32,31,34,37,38,44,14,27,32,43,45,91,63,96,58,70,83,89,59,80,62,45,81,45,85,61,74,54,36,82,38,48,36,70,78,38,61,80,70,73,82,43,76,67,41,50,44,91,66,68,54,50,41,34,37,24,50,93,53,74,43,67,68,18,36,31,72,88,41,76,37,28,50,51,56,24,33,48,35,28,28,47,44,69,77,36,41,52,36,43,42,82,61,62,52,40,41,33,33,81,45,57,70,36,51,62,30,68,65,40,45,58,56,52,58,74,64,51,70,98,70,70,56,78,76,66,39,39,74,63,26,64,26,52,44,37,30,40,66,50,37,48,47,48,28,28,13,41,61,18,36,38,70,62,50,85,56,42,67,42,73,66,74,83,65,88,86,41,40,95,22,38,18,30,34,26,43,41,64,66,44,52,91,40,36,59,55,26,52,54,20,51,55,55,32,58,74,70,46,64,89,88,55,51,57,34,37,31,36,25,36,50,46,85,59,63,37,68,69,66,46,46,62,51,35,71,76,34,61,82,38,36,44,82,40,86,51,73,89,62,41,63,15,39,31,46,42,52,23,59,71,70,41,60,26,40,27,35,31,59,38,55,35,64,22,34,54,41,74,68,55,60,66,55,52,54,50,50,52,72,78,40,66,50,34,29,40,24,33,14,21,28,40,23,40,52,41,90,86,82,63,48,77,46,72,68,83,45,76,51,62,61,60,62,68,48,55,78,77,77,48,74,64,53,50,63,48,42,66,49,78,71,43,44,40,34,30,34,42,57,39,41,58,75,47,68,37,40,47,84,27,90,42,36,22,66,23,50,34,52,46,41,29,44,74,69,16,31,27,69,45,75,40,84,88,61,58,36,27,35,49,57,42,52,82,86,44,98,80,35,84,86,57,56,70,70,59,52,50,52,47,47,39,53,34,22,54,63,53,60,60,51,47,54,50,34,24,51,55,28,70,76,31,75,83,39,32,87,66,26,76,45,57,83,134

Nearest PDB structures (foldseek):
  2z87-assembly3_B  TM=3.906E-01  e=3.889E-20  Escherichia coli
  2z86-assembly2_D  TM=3.511E-01  e=5.150E-19  Escherichia coli
  9gzj-assembly1_A  TM=7.623E-01  e=1.230E-10  Listeria monocytogenes
  5hea-assembly1_A  TM=6.553E-01  e=1.029E-09  Streptococcus parasanguinis FW213
  6e4r-assembly1_A  TM=5.667E-01  e=5.406E-08  Drosophila melanogaster

Radius of gyration: 25.86 Å; Cα contacts (8 Å, |Δi|>4): 1137; chains: 1; bounding box: 63×62×74 Å

Sequence (549 aa):
MKTSILFIASKSDPNGLDQLKTTIQRTLENTSENTKVVIVSEGSNNLLKNFPEKFKLRISMTYGTYKNFSRAILKIQEEGLLDVDLIFIPTPGDNIYINSETIKAFMDAYTTTKAGFIISNHYEYFTDNIEGTKPVIQHLKPGYDPSNIIVPGRSNNPMLFSHGALIAVSKQFINSRVFDEEVNFGTDYAIRTGVMAQDGKLHTISDPTYKFRRGKPYYPGEGLQEQFTSNQPSKLERHFSYIHDPARFEWGPISFQKYLKDIGAFLPGSYFTRKVPVDPTLGNGISFVLPTYNRADLIHYAIDSVIEVRKRVDAFIPIEVVIVDNGTDDTPNVVAPYVQQYPDLVKFHKVFGLTLGGSRNFGVHRAWNRIIGQLDSDDILVGDPVTKIIEQFKQTNAAAIIGIYQTASRDSETGELILDNQIVTHDEYLCDQNNPILQMCIPGPGAPRYYRKEAILAAGGYPDLLYGEDAALSDQMLKQGFLIQRNLEEANYIAVRHSANTDSEELGTDILIKKNYAKYSFKISIIEELKHLVLCNSYYHKYNNRVGF

Foldseek 3Di:
DAEEEEDEFEPLQPLDLVLVLVLVLLAQVQEDPRYAYEYEYEPDPPRDDDDPPVCPVRYDYDYDAAAFPLRSLLVCVVVVVPPGQKYKYFWHFWNKHAHHQLVVLVVVVCVVAVFQKEEEWAWEDDDPDPPPDDTDTDFFFFQPQLCLLFDQDQQDPQTLDRGHTMMMGGPVLSDCQLSPSQQQGNSSSSNSLSCVLVVGTYGYHHDHSIYIYDGHHDIDHDCSSVVLVVQQPPDQDRGNSVLSRVNLLRCLVPRSLQSCQSLQQDDFAVLQPDFQDDDPQFALAEEEEEEDAPPLVAQVQALVQQVVLCVQDDVNHQAAYEYEYAYDDCNCVSCVVVCVVCVSHYHYDYDYDAAPQRSRVVSLVVHRHQKYKYDYSNKHFADHPTVVVSVVVVVDSAQKEFEKAWEWEADPPPRDTHTPPDIGQSCSCCSDDGHNLSLLNDLAPHDGMMGGSSLCVVLVGQPRFNAQSRVSSSLSSVLNSHDYYYDYPDRRMYDYDDCPDPPHPPDDSVSSSVNSSRSSVCVVVSSVSSSVVSQVDVVNNVSHDDHDD

pLDDT: mean 87.61, std 11.62, range [42.53, 98.75]